Protein AF-0000000079570530 (afdb_homodimer)

Organism: NCBI:txid1891644

Sequence (530 aa):
MTSRSVSSRPPADRSADGPLQRALGIIELVAERGGASAREIADGLGLPLPTVYRLAGELADAGYLVHIRSERRYELGTELHRLGMSLHRQLGLSRPVTREVARLHESTGCAAYLAVLRGSELVMVHVVDSPDCPRLQPMRFGFHEVPHATAFGKVLLADLDVPTRDEYLQRNPLRTLTAHTTVDRDALDQELTDVANRGIAWEREEFLAGWACAAVPLRRPDAGLLGAVAVSAQPDRLVPRQPQIEARLRQVASRIAALLRGVTRMTSRSVSSRPPADRSADGPLQRALGIIELVAERGGASAREIADGLGLPLPTVYRLAGELADAGYLVHIRSERRYELGTELHRLGMSLHRQLGLSRPVTREVARLHESTGCAAYLAVLRGSELVMVHVVDSPDCPRLQPMRFGFHEVPHATAFGKVLLADLDVPTRDEYLQRNPLRTLTAHTTVDRDALDQELTDVANRGIAWEREEFLAGWACAAVPLRRPDAGLLGAVAVSAQPDRLVPRQPQIEARLRQVASRIAALLRGVTR

Radius of gyration: 25.9 Å; Cα contacts (8 Å, |Δi|>4): 922; chains: 2; bounding box: 56×77×56 Å

InterPro domains:
  IPR005471 Transcription regulator IclR, N-terminal [PF09339] (20-66)
  IPR005471 Transcription regulator IclR, N-terminal [PS51077] (17-78)
  IPR005471 Transcription regulator IclR, N-terminal [SM00346] (20-103)
  IPR014757 Transcription regulator IclR, C-terminal [PF01614] (98-257)
  IPR014757 Transcription regulator IclR, C-terminal [PS51078] (79-265)
  IPR029016 GAF-like domain superfamily [G3DSA:3.30.450.40] (92-262)
  IPR036388 Winged helix-like DNA-binding domain superfamily [G3DSA:1.10.10.10] (19-91)
  IPR036390 Winged helix DNA-binding domain superfamily [SSF46785] (20-90)
  IPR050707 HTH-type Transcriptional Regulators in Metabolic Pathways [PTHR30136] (14-260)

pLDDT: mean 90.55, std 15.18, range [24.95, 98.75]

Secondary structure (DSSP, 8-state):
-------------GGG--HHHHHHHHHHHHHHHT-B-HHHHHHHHT--HHHHHHHHHHHHHTTSEEEEGGGTEEEE-THHHHHHHHHHHHTT--HHHHHHHHHHHHHH-SEEEEEEEETTEEEEEEEE--SSSPPPTT--TT----GGGSHHHHHHHHHS-HHHHHHHHHHS-----STT----HHHHHHHHHHHHHHT-EEEESSSSTT-EEEEEEEE-TT--EEEEEEEEE-HHHHGGGHHHHHHHHHHHHHHHHHHHHHH--/-------------GGG--HHHHHHHHHHHHHHHT-B-HHHHHHHHT--HHHHHHHHHHHHHTTSEEEEGGGTEEEE-THHHHHHHHHHHHTT--HHHHHHHHHHHHHH-SEEEEEEEETTEEEEEEEE--SSSPPPTT--TT----GGGSHHHHHHHHHS-HHHHHHHHHHS-----STT----HHHHHHHHHHHHHHT-EEEESSSSTT-EEEEEEEE-TT--EEEEEEEEE-HHHHGGGHHHHHHHHHHHHHHHHHHHHHH--

Solvent-accessible surface area (backbone atoms only — not comparable to full-atom values): 27983 Å² total; per-residue (Å²): 135,82,74,79,73,72,80,66,72,66,85,58,80,54,81,77,48,49,69,49,56,50,44,53,49,50,55,51,50,26,48,74,62,66,31,38,30,59,65,55,48,14,66,73,61,70,45,58,57,71,57,39,52,51,48,51,48,52,34,29,74,69,27,52,24,36,72,25,68,94,73,56,28,34,36,71,22,59,47,34,46,55,48,24,51,37,42,35,55,68,70,51,63,41,69,73,45,52,48,44,45,46,47,51,19,70,75,67,51,23,8,20,38,35,28,36,54,52,71,95,39,56,28,27,68,44,73,38,73,19,95,86,17,56,55,60,82,79,69,38,75,58,33,60,75,62,33,79,35,35,20,56,29,36,45,54,53,31,70,40,53,70,71,59,36,51,53,50,42,69,76,48,66,70,71,80,66,34,97,53,29,64,60,48,66,70,61,42,51,53,52,27,52,49,24,52,74,69,53,44,22,77,27,69,22,14,60,44,75,74,34,21,30,39,16,29,63,18,48,44,97,86,64,43,78,46,28,26,36,35,37,32,26,40,46,84,70,42,60,84,38,44,73,61,51,53,53,51,45,53,52,43,27,54,53,41,34,54,55,48,54,63,65,79,101,136,81,76,77,72,71,80,66,70,66,85,58,81,54,81,76,49,49,70,48,57,50,44,54,49,51,54,52,50,26,47,74,61,66,30,37,30,60,65,55,48,13,67,75,61,69,45,58,57,70,57,40,54,51,45,51,48,54,34,30,74,68,27,54,23,35,73,23,67,95,73,55,27,34,36,72,22,59,47,34,46,56,48,23,52,37,43,36,54,67,69,52,63,41,69,72,46,54,48,45,45,46,48,50,19,70,74,68,50,24,8,19,38,34,27,36,53,53,73,94,40,55,28,26,67,44,72,39,72,20,94,87,16,56,55,59,83,79,69,37,75,58,34,60,76,62,33,78,34,34,19,56,28,35,45,54,54,32,70,40,53,68,70,59,36,51,55,51,43,67,77,49,66,71,70,79,67,34,96,54,30,65,60,49,65,68,62,43,52,53,50,25,51,50,24,52,73,70,54,44,23,77,27,66,22,14,60,46,77,74,32,22,30,38,15,29,63,17,48,44,96,88,62,44,79,45,28,27,34,34,36,33,26,39,47,87,71,42,59,84,38,45,71,59,52,52,52,51,46,52,52,44,26,53,53,41,35,55,54,49,55,60,67,79,102

Foldseek 3Di:
DDPPPPPPVPLPCCVPPDLVVLLVQLLVVQVVVVKDALVRSCVVNVHDSVSSCVSQVVCCVVQQWPQDPVVRIIHGGCVVVVVVVVVCLVLLPDPQLQVLQVVLCVQQQFKKWWWWDDPLFTFTQDIDAHPQFGDDPQRDGGDTAQLLQDFQSLLSLLQDDPVVSVVVCVVHAQDFQDPPADRDPVVSVVQSPVCNVVQKGKHACRNHRQKIKMKGFQAEPVRHTTIIMMTMGGCVSDVVCPVVSVVSRVVSSVSSSVSSVVSVD/DDDPPPPPVPLPCCVPPDLVVLLVQLLVVQVVVVKDALVRSCVVNVHDSVSSCVSQVVCCVVQQWPQDVVVRIIHGGCVVVVVVVVVCLVLLPDPQLQVLQVVLCVQQQFKKWWWWDDPLFTFTQDIDAHPQFGDDVQRDGGDTAQLLQDFQSLLSLLQDDPVVSVVVCVVHAQDFDDPPADRDPVVSNVQSPVCNVVQKGKHACRNHRQKIKMKGFQAEPVRHTTIIMMTMGGCVSDVVCPVVSVVSRVVSSVSSSVSSVVSVD

Structure (mmCIF, N/CA/C/O backbone):
data_AF-0000000079570530-model_v1
#
loop_
_entity.id
_entity.type
_entity.pdbx_description
1 polymer 'Helix-turn-helix domain-containing protein'
#
loop_
_atom_site.group_PDB
_atom_site.id
_atom_site.type_symbol
_atom_site.label_atom_id
_atom_site.label_alt_id
_atom_site.label_comp_id
_atom_site.label_asym_id
_atom_site.label_entity_id
_atom_site.label_seq_id
_atom_site.pdbx_PDB_ins_code
_atom_site.Cartn_x
_atom_site.Cartn_y
_atom_site.Cartn_z
_atom_site.occupancy
_atom_site.B_iso_or_equiv
_atom_site.auth_seq_id
_atom_site.auth_comp_id
_atom_site.auth_asym_id
_atom_site.auth_atom_id
_atom_site.pdbx_PDB_model_num
ATOM 1 N N . MET A 1 1 ? -9.742 26.766 -18.25 1 24.95 1 MET A N 1
ATOM 2 C CA . MET A 1 1 ? -9.109 25.547 -18.734 1 24.95 1 MET A CA 1
ATOM 3 C C . MET A 1 1 ? -7.691 25.406 -18.188 1 24.95 1 MET A C 1
ATOM 5 O O . MET A 1 1 ? -6.734 25.266 -18.953 1 24.95 1 MET A O 1
ATOM 9 N N . THR A 1 2 ? -7.441 25.844 -16.969 1 27.64 2 THR A N 1
ATOM 10 C CA . THR A 1 2 ? -6.117 26.125 -16.422 1 27.64 2 THR A CA 1
ATOM 11 C C . THR A 1 2 ? -5.359 24.828 -16.141 1 27.64 2 THR A C 1
ATOM 13 O O . THR A 1 2 ? -5.863 23.969 -15.422 1 27.64 2 THR A O 1
ATOM 16 N N . SER A 1 3 ? -4.465 24.484 -16.984 1 29.77 3 SER A N 1
ATOM 17 C CA . SER A 1 3 ? -3.547 23.344 -17.094 1 29.77 3 SER A CA 1
ATOM 18 C C . SER A 1 3 ? -2.705 23.188 -15.828 1 29.77 3 SER A C 1
ATOM 20 O O . SER A 1 3 ? -1.978 24.109 -15.445 1 29.77 3 SER A O 1
ATOM 22 N N . ARG A 1 4 ? -3.26 22.562 -14.859 1 31.88 4 ARG A N 1
ATOM 23 C CA . ARG A 1 4 ? -2.498 22.297 -13.641 1 31.88 4 ARG A CA 1
ATOM 24 C C . ARG A 1 4 ? -1.125 21.719 -13.969 1 31.88 4 ARG A C 1
ATOM 26 O O . ARG A 1 4 ? -1.023 20.625 -14.531 1 31.88 4 ARG A O 1
ATOM 33 N N . SER A 1 5 ? -0.05 22.547 -14.062 1 29 5 SER A N 1
ATOM 34 C CA . SER A 1 5 ? 1.345 22.234 -14.359 1 29 5 SER A CA 1
ATOM 35 C C . SER A 1 5 ? 1.921 21.266 -13.336 1 29 5 SER A C 1
ATOM 37 O O . SER A 1 5 ? 1.883 21.516 -12.133 1 29 5 SER A O 1
ATOM 39 N N . VAL A 1 6 ? 1.714 20 -13.508 1 36.25 6 VAL A N 1
ATOM 40 C CA . VAL A 1 6 ? 2.588 19.016 -12.875 1 36.25 6 VAL A CA 1
ATOM 41 C C . VAL A 1 6 ? 4.016 19.562 -12.82 1 36.25 6 VAL A C 1
ATOM 43 O O . VAL A 1 6 ? 4.594 19.922 -13.852 1 36.25 6 VAL A O 1
ATOM 46 N N . SER A 1 7 ? 4.363 20.219 -11.828 1 31.73 7 SER A N 1
ATOM 47 C CA . SER A 1 7 ? 5.742 20.672 -11.68 1 31.73 7 SER A CA 1
ATOM 48 C C . SER A 1 7 ? 6.73 19.547 -12 1 31.73 7 SER A C 1
ATOM 50 O O . SER A 1 7 ? 6.82 18.562 -11.266 1 31.73 7 SER A O 1
ATOM 52 N N . SER A 1 8 ? 6.84 19.188 -13.227 1 34.22 8 SER A N 1
ATOM 53 C CA . SER A 1 8 ? 7.949 18.422 -13.781 1 34.22 8 SER A CA 1
ATOM 54 C C . SER A 1 8 ? 9.289 18.922 -13.266 1 34.22 8 SER A C 1
ATOM 56 O O . SER A 1 8 ? 9.695 20.047 -13.586 1 34.22 8 SER A O 1
ATOM 58 N N . ARG A 1 9 ? 9.703 18.594 -11.992 1 35.75 9 ARG A N 1
ATOM 59 C CA . ARG A 1 9 ? 11.094 18.969 -11.742 1 35.75 9 ARG A CA 1
ATOM 60 C C . ARG A 1 9 ? 11.93 18.828 -13.008 1 35.75 9 ARG A C 1
ATOM 62 O O . ARG A 1 9 ? 11.836 17.812 -13.703 1 35.75 9 ARG A O 1
ATOM 69 N N . PRO A 1 10 ? 12.43 19.812 -13.633 1 39.28 10 PRO A N 1
ATOM 70 C CA . PRO A 1 10 ? 13.312 19.641 -14.789 1 39.28 10 PRO A CA 1
ATOM 71 C C . PRO A 1 10 ? 14.25 18.453 -14.641 1 39.28 10 PRO A C 1
ATOM 73 O O . PRO A 1 10 ? 14.555 18.031 -13.516 1 39.28 10 PRO A O 1
ATOM 76 N N . PRO A 1 11 ? 14.367 17.609 -15.625 1 41.25 11 PRO A N 1
ATOM 77 C CA . PRO A 1 11 ? 15.398 16.562 -15.508 1 41.25 11 PRO A CA 1
ATOM 78 C C . PRO A 1 11 ? 16.703 17.109 -14.938 1 41.25 11 PRO A C 1
ATOM 80 O O . PRO A 1 11 ? 17.406 17.875 -15.609 1 41.25 11 PRO A O 1
ATOM 83 N N . ALA A 1 12 ? 16.719 17.781 -13.797 1 40.34 12 ALA A N 1
ATOM 84 C CA . ALA A 1 12 ? 18 18.266 -13.273 1 40.34 12 ALA A CA 1
ATOM 85 C C . ALA A 1 12 ? 19.125 17.297 -13.586 1 40.34 12 ALA A C 1
ATOM 87 O O . ALA A 1 12 ? 18.906 16.094 -13.734 1 40.34 12 ALA A O 1
ATOM 88 N N . ASP A 1 13 ? 20.172 17.781 -14.07 1 46.47 13 ASP A N 1
ATOM 89 C CA . ASP A 1 13 ? 21.438 17.062 -14.297 1 46.47 13 ASP A CA 1
ATOM 90 C C . ASP A 1 13 ? 21.703 16.062 -13.172 1 46.47 13 ASP A C 1
ATOM 92 O O . ASP A 1 13 ? 22.141 16.453 -12.086 1 46.47 13 ASP A O 1
ATOM 96 N N . ARG A 1 14 ? 20.922 15.047 -13.156 1 53.84 14 ARG A N 1
ATOM 97 C CA . ARG A 1 14 ? 21 13.984 -12.164 1 53.84 14 ARG A CA 1
ATOM 98 C C . ARG A 1 14 ? 22.359 13.289 -12.219 1 53.84 14 ARG A C 1
ATOM 100 O O . ARG A 1 14 ? 22.531 12.195 -11.688 1 53.84 14 ARG A O 1
ATOM 107 N N . SER A 1 15 ? 23.266 13.836 -13.008 1 52.72 15 SER A N 1
ATOM 108 C CA . SER A 1 15 ? 24.609 13.289 -13.07 1 52.72 15 SER A CA 1
ATOM 109 C C . SER A 1 15 ? 25.281 13.32 -11.703 1 52.72 15 SER A C 1
ATOM 111 O O . SER A 1 15 ? 26.203 12.531 -11.438 1 52.72 15 SER A O 1
ATOM 113 N N . ALA A 1 16 ? 24.734 14.148 -10.82 1 61.47 16 ALA A N 1
ATOM 114 C CA . ALA A 1 16 ? 25.375 14.32 -9.523 1 61.47 16 ALA A CA 1
ATOM 115 C C . ALA A 1 16 ? 24.719 13.422 -8.469 1 61.47 16 ALA A C 1
ATOM 117 O O . ALA A 1 16 ? 25.219 13.281 -7.359 1 61.47 16 ALA A O 1
ATOM 118 N N . ASP A 1 17 ? 23.797 12.602 -8.953 1 76.44 17 ASP A N 1
ATOM 119 C CA . ASP A 1 17 ? 23.078 11.781 -7.977 1 76.44 17 ASP A CA 1
ATOM 120 C C . ASP A 1 17 ? 23.859 10.516 -7.641 1 76.44 17 ASP A C 1
ATOM 122 O O . ASP A 1 17 ? 24.453 9.891 -8.523 1 76.44 17 ASP A O 1
ATOM 126 N N . GLY A 1 18 ? 24.031 10.289 -6.438 1 87.06 18 GLY A N 1
ATOM 127 C CA . GLY A 1 18 ? 24.641 9.047 -6.004 1 87.06 18 GLY A CA 1
ATOM 128 C C . GLY A 1 18 ? 23.812 7.82 -6.336 1 87.06 18 GLY A C 1
ATOM 129 O O . GLY A 1 18 ? 22.734 7.934 -6.926 1 87.06 18 GLY A O 1
ATOM 130 N N . PRO A 1 19 ? 24.391 6.703 -6.195 1 89.62 19 PRO A N 1
ATOM 131 C CA . PRO A 1 19 ? 23.734 5.445 -6.547 1 89.62 19 PRO A CA 1
ATOM 132 C C . PRO A 1 19 ? 22.359 5.301 -5.914 1 89.62 19 PRO A C 1
ATOM 134 O O . PRO A 1 19 ? 21.422 4.801 -6.559 1 89.62 19 PRO A O 1
ATOM 137 N N . LEU A 1 20 ? 22.25 5.766 -4.699 1 94.44 20 LEU A N 1
ATOM 138 C CA . LEU A 1 20 ? 20.953 5.637 -4.023 1 94.44 20 LEU A CA 1
ATOM 139 C C . LEU A 1 20 ? 19.891 6.488 -4.719 1 94.44 20 LEU A C 1
ATOM 141 O O . LEU A 1 20 ? 18.812 6 -5.027 1 94.44 20 LEU A O 1
ATOM 145 N N . GLN A 1 21 ? 20.203 7.684 -4.961 1 95.25 21 GLN A N 1
ATOM 146 C CA . GLN A 1 21 ? 19.25 8.578 -5.605 1 95.25 21 GLN A CA 1
ATOM 147 C C . GLN A 1 21 ? 18.859 8.062 -6.984 1 95.25 21 GLN A C 1
ATOM 149 O O . GLN A 1 21 ? 17.688 8.141 -7.363 1 95.25 21 GLN A O 1
ATOM 154 N N . ARG A 1 22 ? 19.859 7.59 -7.707 1 95.81 22 ARG A N 1
ATOM 155 C CA . ARG A 1 22 ? 19.578 7.023 -9.023 1 95.81 22 ARG A CA 1
ATOM 156 C C . ARG A 1 22 ? 18.641 5.824 -8.914 1 95.81 22 ARG A C 1
ATOM 158 O O . ARG A 1 22 ? 17.703 5.691 -9.695 1 95.81 22 ARG A O 1
ATOM 165 N N . ALA A 1 23 ? 18.906 4.969 -7.941 1 97.19 23 ALA A N 1
ATOM 166 C CA . ALA A 1 23 ? 18.109 3.77 -7.758 1 97.19 23 ALA A CA 1
ATOM 167 C C . ALA A 1 23 ? 16.672 4.129 -7.395 1 97.19 23 ALA A C 1
ATOM 169 O O . ALA A 1 23 ? 15.719 3.545 -7.93 1 97.19 23 ALA A O 1
ATOM 170 N N . LEU A 1 24 ? 16.484 5.082 -6.484 1 97.75 24 LEU A N 1
ATOM 171 C CA . LEU A 1 24 ? 15.148 5.531 -6.117 1 97.75 24 LEU A CA 1
ATOM 172 C C . LEU A 1 24 ? 14.43 6.145 -7.316 1 97.75 24 LEU A C 1
ATOM 174 O O . LEU A 1 24 ? 13.234 5.926 -7.512 1 97.75 24 LEU A O 1
ATOM 178 N N . GLY A 1 25 ? 15.188 6.906 -8.086 1 97.56 25 GLY A N 1
ATOM 179 C CA . GLY A 1 25 ? 14.633 7.457 -9.312 1 97.56 25 GLY A CA 1
ATOM 180 C C . GLY A 1 25 ? 14.102 6.395 -10.258 1 97.56 25 GLY A C 1
ATOM 181 O O . GLY A 1 25 ? 13.07 6.586 -10.898 1 97.56 25 GLY A O 1
ATOM 182 N N . ILE A 1 26 ? 14.812 5.309 -10.391 1 98.06 26 ILE A N 1
ATOM 183 C CA . ILE A 1 26 ? 14.398 4.207 -11.25 1 98.06 26 ILE A CA 1
ATOM 184 C C . ILE A 1 26 ? 13.07 3.641 -10.758 1 98.06 26 ILE A C 1
ATOM 186 O O . ILE A 1 26 ? 12.141 3.451 -11.547 1 98.06 26 ILE A O 1
ATOM 190 N N . ILE A 1 27 ? 12.945 3.357 -9.461 1 98.31 27 ILE A N 1
ATOM 191 C CA . ILE A 1 27 ? 11.711 2.832 -8.883 1 98.31 27 ILE A CA 1
ATOM 192 C C . ILE A 1 27 ? 10.555 3.779 -9.188 1 98.31 27 ILE A C 1
ATOM 194 O O . ILE A 1 27 ? 9.484 3.342 -9.625 1 98.31 27 ILE A O 1
ATOM 198 N N . GLU A 1 28 ? 10.773 5.047 -8.945 1 97.94 28 GLU A N 1
ATOM 199 C CA . GLU A 1 28 ? 9.734 6.059 -9.102 1 97.94 28 GLU A CA 1
ATOM 200 C C . GLU A 1 28 ? 9.305 6.195 -10.562 1 97.94 28 GLU A C 1
ATOM 202 O O . GLU A 1 28 ? 8.125 6.367 -10.859 1 97.94 28 GLU A O 1
ATOM 207 N N . LEU A 1 29 ? 10.273 6.117 -11.5 1 97.81 29 LEU A N 1
ATOM 208 C CA . LEU A 1 29 ? 9.938 6.184 -12.922 1 97.81 29 LEU A CA 1
ATOM 209 C C . LEU A 1 29 ? 9.102 4.977 -13.336 1 97.81 29 LEU A C 1
ATOM 211 O O . LEU A 1 29 ? 8.109 5.121 -14.055 1 97.81 29 LEU A O 1
ATOM 215 N N . VAL A 1 30 ? 9.484 3.842 -12.906 1 97.75 30 VAL A N 1
ATOM 216 C CA . VAL A 1 30 ? 8.75 2.621 -13.211 1 97.75 30 VAL A CA 1
ATOM 217 C C . VAL A 1 30 ? 7.332 2.721 -12.656 1 97.75 30 VAL A C 1
ATOM 219 O O . VAL A 1 30 ? 6.375 2.287 -13.305 1 97.75 30 VAL A O 1
ATOM 222 N N . ALA A 1 31 ? 7.199 3.26 -11.445 1 96.88 31 ALA A N 1
ATOM 223 C CA . ALA A 1 31 ? 5.895 3.457 -10.82 1 96.88 31 ALA A CA 1
ATOM 224 C C . ALA A 1 31 ? 5.035 4.41 -11.641 1 96.88 31 ALA A C 1
ATOM 226 O O . ALA A 1 31 ? 3.85 4.152 -11.867 1 96.88 31 ALA A O 1
ATOM 227 N N . GLU A 1 32 ? 5.602 5.43 -12.047 1 95 32 GLU A N 1
ATOM 228 C CA . GLU A 1 32 ? 4.891 6.469 -12.789 1 95 32 GLU A CA 1
ATOM 229 C C . GLU A 1 32 ? 4.398 5.949 -14.133 1 95 32 GLU A C 1
ATOM 231 O O . GLU A 1 32 ? 3.285 6.262 -14.555 1 95 32 GLU A O 1
ATOM 236 N N . ARG A 1 33 ? 5.176 5.102 -14.781 1 94.5 33 ARG A N 1
ATOM 237 C CA . ARG A 1 33 ? 4.883 4.68 -16.156 1 94.5 33 ARG A CA 1
ATOM 238 C C . ARG A 1 33 ? 4.109 3.365 -16.156 1 94.5 33 ARG A C 1
ATOM 240 O O . ARG A 1 33 ? 3.619 2.938 -17.203 1 94.5 33 ARG A O 1
ATOM 247 N N . GLY A 1 34 ? 4.039 2.76 -15.062 1 93.19 34 GLY A N 1
ATOM 248 C CA . GLY A 1 34 ? 3.428 1.438 -15.023 1 93.19 34 GLY A CA 1
ATOM 249 C C . GLY A 1 34 ? 4.309 0.359 -15.625 1 93.19 34 GLY A C 1
ATOM 250 O O . GLY A 1 34 ? 3.816 -0.558 -16.281 1 93.19 34 GLY A O 1
ATOM 251 N N . GLY A 1 35 ? 5.625 0.573 -15.555 1 95.25 35 GLY A N 1
ATOM 252 C CA . GLY A 1 35 ? 6.637 -0.285 -16.156 1 95.25 35 GLY A CA 1
ATOM 253 C C . GLY A 1 35 ? 7.531 0.444 -17.141 1 95.25 35 GLY A C 1
ATOM 254 O O . GLY A 1 35 ? 7.156 1.494 -17.672 1 95.25 35 GLY A O 1
ATOM 255 N N . ALA A 1 36 ? 8.703 -0.117 -17.312 1 97.25 36 ALA A N 1
ATOM 256 C CA . ALA A 1 36 ? 9.625 0.531 -18.234 1 97.25 36 ALA A CA 1
ATOM 257 C C . ALA A 1 36 ? 10.766 -0.411 -18.625 1 97.25 36 ALA A C 1
ATOM 259 O O . ALA A 1 36 ? 11.234 -1.196 -17.797 1 97.25 36 ALA A O 1
ATOM 260 N N . SER A 1 37 ? 11.164 -0.284 -19.844 1 97.75 37 SER A N 1
ATOM 261 C CA . SER A 1 37 ? 12.367 -0.991 -20.266 1 97.75 37 SER A CA 1
ATOM 262 C C . SER A 1 37 ? 13.625 -0.293 -19.75 1 97.75 37 SER A C 1
ATOM 264 O O . SER A 1 37 ? 13.57 0.857 -19.312 1 97.75 37 SER A O 1
ATOM 266 N N . ALA A 1 38 ? 14.734 -1.008 -19.828 1 97.44 38 ALA A N 1
ATOM 267 C CA . ALA A 1 38 ? 16 -0.411 -19.438 1 97.44 38 ALA A CA 1
ATOM 268 C C . ALA A 1 38 ? 16.312 0.84 -20.25 1 97.44 38 ALA A C 1
ATOM 270 O O . ALA A 1 38 ? 16.797 1.839 -19.719 1 97.44 38 ALA A O 1
ATOM 271 N N . ARG A 1 39 ? 16 0.776 -21.5 1 97.31 39 ARG A N 1
ATOM 272 C CA . ARG A 1 39 ? 16.234 1.907 -22.391 1 97.31 39 ARG A CA 1
ATOM 273 C C . ARG A 1 39 ? 15.367 3.098 -22.016 1 97.31 39 ARG A C 1
ATOM 275 O O . ARG A 1 39 ? 15.836 4.234 -21.984 1 97.31 39 ARG A O 1
ATOM 282 N N . GLU A 1 40 ? 14.133 2.865 -21.781 1 97.69 40 GLU A N 1
ATOM 283 C CA . GLU A 1 40 ? 13.219 3.924 -21.359 1 97.69 40 GLU A CA 1
ATOM 284 C C . GLU A 1 40 ? 13.68 4.559 -20.047 1 97.69 40 GLU A C 1
ATOM 286 O O . GLU A 1 40 ? 13.594 5.777 -19.875 1 97.69 40 GLU A O 1
ATOM 291 N N . ILE A 1 41 ? 14.125 3.754 -19.156 1 98 41 ILE A N 1
ATOM 292 C CA . ILE A 1 41 ? 14.633 4.246 -17.875 1 98 41 ILE A CA 1
ATOM 293 C C . ILE A 1 41 ? 15.867 5.113 -18.109 1 98 41 ILE A C 1
ATOM 295 O O . ILE A 1 41 ? 15.977 6.215 -17.562 1 98 41 ILE A O 1
ATOM 299 N N . ALA A 1 42 ? 16.766 4.613 -18.875 1 97.88 42 ALA A N 1
ATOM 300 C CA . ALA A 1 42 ? 17.984 5.348 -19.188 1 97.88 42 ALA A CA 1
ATOM 301 C C . ALA A 1 42 ? 17.672 6.719 -19.781 1 97.88 42 ALA A C 1
ATOM 303 O O . ALA A 1 42 ? 18.203 7.738 -19.312 1 97.88 42 ALA A O 1
ATOM 304 N N . ASP A 1 43 ? 16.828 6.754 -20.734 1 97.5 43 ASP A N 1
ATOM 305 C CA . ASP A 1 43 ? 16.453 7.988 -21.406 1 97.5 43 ASP A CA 1
ATOM 306 C C . ASP A 1 43 ? 15.711 8.93 -20.453 1 97.5 43 ASP A C 1
ATOM 308 O O . ASP A 1 43 ? 15.977 10.133 -20.422 1 97.5 43 ASP A O 1
ATOM 312 N N . GLY A 1 44 ? 14.828 8.367 -19.672 1 96.62 44 GLY A N 1
ATOM 313 C CA . GLY A 1 44 ? 14.008 9.164 -18.781 1 96.62 44 GLY A CA 1
ATOM 314 C C . GLY A 1 44 ? 14.789 9.812 -17.656 1 96.62 44 GLY A C 1
ATOM 315 O O . GLY A 1 44 ? 14.445 10.898 -17.203 1 96.62 44 GLY A O 1
ATOM 316 N N . LEU A 1 45 ? 15.797 9.148 -17.25 1 96.94 45 LEU A N 1
ATOM 317 C CA . LEU A 1 45 ? 16.547 9.648 -16.094 1 96.94 45 LEU A CA 1
ATOM 318 C C . LEU A 1 45 ? 17.906 10.188 -16.516 1 96.94 45 LEU A C 1
ATOM 320 O O . LEU A 1 45 ? 18.656 10.711 -15.68 1 96.94 45 LEU A O 1
ATOM 324 N N . GLY A 1 46 ? 18.219 10.031 -17.75 1 96.75 46 GLY A N 1
ATOM 325 C CA . GLY A 1 46 ? 19.531 10.477 -18.219 1 96.75 46 GLY A CA 1
ATOM 326 C C . GLY A 1 46 ? 20.672 9.664 -17.656 1 96.75 46 GLY A C 1
ATOM 327 O O . GLY A 1 46 ? 21.688 10.227 -17.234 1 96.75 46 GLY A O 1
ATOM 328 N N . LEU A 1 47 ? 20.547 8.367 -17.578 1 96.69 47 LEU A N 1
ATOM 329 C CA . LEU A 1 47 ? 21.562 7.461 -17.047 1 96.69 47 LEU A CA 1
ATOM 330 C C . LEU A 1 47 ? 22.109 6.559 -18.156 1 96.69 47 LEU A C 1
ATOM 332 O O . LEU A 1 47 ? 21.406 6.203 -19.094 1 96.69 47 LEU A O 1
ATOM 336 N N . PRO A 1 48 ? 23.391 6.172 -17.953 1 96.56 48 PRO A N 1
ATOM 337 C CA . PRO A 1 48 ? 23.906 5.16 -18.891 1 96.56 48 PRO A CA 1
ATOM 338 C C . PRO A 1 48 ? 23.234 3.805 -18.719 1 96.56 48 PRO A C 1
ATOM 340 O O . PRO A 1 48 ? 22.922 3.402 -17.594 1 96.56 48 PRO A O 1
ATOM 343 N N . LEU A 1 49 ? 23.062 3.1 -19.844 1 96.81 49 LEU A N 1
ATOM 344 C CA . LEU A 1 49 ? 22.359 1.823 -19.875 1 96.81 49 LEU A CA 1
ATOM 345 C C . LEU A 1 49 ? 23 0.826 -18.922 1 96.81 49 LEU A C 1
ATOM 347 O O . LEU A 1 49 ? 22.312 0.144 -18.156 1 96.81 49 LEU A O 1
ATOM 351 N N . PRO A 1 50 ? 24.328 0.694 -18.859 1 96.75 50 PRO A N 1
ATOM 352 C CA . PRO A 1 50 ? 24.922 -0.262 -17.922 1 96.75 50 PRO A CA 1
ATOM 353 C C . PRO A 1 50 ? 24.578 0.049 -16.469 1 96.75 50 PRO A C 1
ATOM 355 O O . PRO A 1 50 ? 24.422 -0.868 -15.664 1 96.75 50 PRO A O 1
ATOM 358 N N . THR A 1 51 ? 24.516 1.318 -16.156 1 95.88 51 THR A N 1
ATOM 359 C CA . THR A 1 51 ? 24.125 1.739 -14.82 1 95.88 51 THR A CA 1
ATOM 360 C C . THR A 1 51 ? 22.703 1.307 -14.5 1 95.88 51 THR A C 1
ATOM 362 O O . THR A 1 51 ? 22.422 0.816 -13.406 1 95.88 51 THR A O 1
ATOM 365 N N . VAL A 1 52 ? 21.828 1.486 -15.461 1 97.62 52 VAL A N 1
ATOM 366 C CA . VAL A 1 52 ? 20.422 1.096 -15.289 1 97.62 52 VAL A CA 1
ATOM 367 C C . VAL A 1 52 ? 20.344 -0.412 -15.062 1 97.62 52 VAL A C 1
ATOM 369 O O . VAL A 1 52 ? 19.672 -0.867 -14.133 1 97.62 52 VAL A O 1
ATOM 372 N N . TYR A 1 53 ? 21.031 -1.159 -15.828 1 97.06 53 TYR A N 1
ATOM 373 C CA . TYR A 1 53 ? 21 -2.609 -15.688 1 97.06 53 TYR A CA 1
ATOM 374 C C . TYR A 1 53 ? 21.484 -3.041 -14.312 1 97.06 53 TYR A C 1
ATOM 376 O O . TYR A 1 53 ? 20.891 -3.914 -13.68 1 97.06 53 TYR A O 1
ATOM 384 N N . ARG A 1 54 ? 22.531 -2.428 -13.898 1 96.88 54 ARG A N 1
ATOM 385 C CA . ARG A 1 54 ? 23.109 -2.797 -12.609 1 96.88 54 ARG A CA 1
ATOM 386 C C . ARG A 1 54 ? 22.141 -2.471 -11.469 1 96.88 54 ARG A C 1
ATOM 388 O O . ARG A 1 54 ? 21.828 -3.336 -10.648 1 96.88 54 ARG A O 1
ATOM 395 N N . LEU A 1 55 ? 21.719 -1.261 -11.438 1 97 55 LEU A N 1
ATOM 396 C CA . LEU A 1 55 ? 20.859 -0.803 -10.352 1 97 55 LEU A CA 1
ATOM 397 C C . LEU A 1 55 ? 19.5 -1.505 -10.391 1 97 55 LEU A C 1
ATOM 399 O O . LEU A 1 55 ? 18.984 -1.915 -9.352 1 97 55 LEU A O 1
ATOM 403 N N . ALA A 1 56 ? 18.922 -1.622 -11.602 1 97.44 56 ALA A N 1
ATOM 404 C CA . ALA A 1 56 ? 17.641 -2.322 -11.734 1 97.44 56 ALA A CA 1
ATOM 405 C C . ALA A 1 56 ? 17.781 -3.785 -11.312 1 97.44 56 ALA A C 1
ATOM 407 O O . ALA A 1 56 ? 16.859 -4.355 -10.727 1 97.44 56 ALA A O 1
ATOM 408 N N . GLY A 1 57 ? 18.891 -4.34 -11.703 1 96.38 57 GLY A N 1
ATOM 409 C CA . GLY A 1 57 ? 19.156 -5.707 -11.273 1 96.38 57 GLY A CA 1
ATOM 410 C C . GLY A 1 57 ? 19.203 -5.859 -9.766 1 96.38 57 GLY A C 1
ATOM 411 O O . GLY A 1 57 ? 18.625 -6.797 -9.211 1 96.38 57 GLY A O 1
ATOM 412 N N . GLU A 1 58 ? 19.891 -4.945 -9.094 1 96.06 58 GLU A N 1
ATOM 413 C CA . GLU A 1 58 ? 19.984 -4.953 -7.633 1 96.06 58 GLU A CA 1
ATOM 414 C C . GLU A 1 58 ? 18.609 -4.766 -7 1 96.06 58 GLU A C 1
ATOM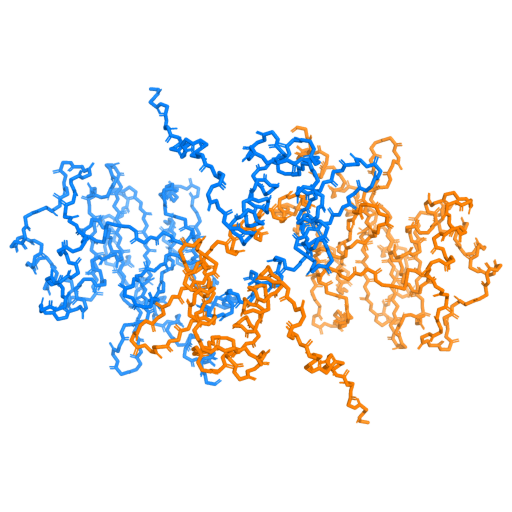 416 O O . GLU A 1 58 ? 18.281 -5.422 -6.012 1 96.06 58 GLU A O 1
ATOM 421 N N . LEU A 1 59 ? 17.844 -3.912 -7.57 1 97.5 59 LEU A N 1
ATOM 422 C CA . LEU A 1 59 ? 16.5 -3.654 -7.082 1 97.5 59 LEU A CA 1
ATOM 423 C C . LEU A 1 59 ? 15.602 -4.875 -7.281 1 97.5 59 LEU A C 1
ATOM 425 O O . LEU A 1 59 ? 14.742 -5.164 -6.441 1 97.5 59 LEU A O 1
ATOM 429 N N . ALA A 1 60 ? 15.797 -5.527 -8.414 1 95.56 60 ALA A N 1
ATOM 430 C CA . ALA A 1 60 ? 15.039 -6.746 -8.68 1 95.56 60 ALA A CA 1
ATOM 431 C C . ALA A 1 60 ? 15.414 -7.852 -7.695 1 95.56 60 ALA A C 1
ATOM 433 O O . ALA A 1 60 ? 14.539 -8.547 -7.176 1 95.56 60 ALA A O 1
ATOM 434 N N . ASP A 1 61 ? 16.672 -7.938 -7.43 1 94.44 61 ASP A N 1
ATOM 435 C CA . ASP A 1 61 ? 17.156 -8.938 -6.48 1 94.44 61 ASP A CA 1
ATOM 436 C C . ASP A 1 61 ? 16.578 -8.695 -5.09 1 94.44 61 ASP A C 1
ATOM 438 O O . ASP A 1 61 ? 16.312 -9.648 -4.348 1 94.44 61 ASP A O 1
ATOM 442 N N . ALA A 1 62 ? 16.375 -7.43 -4.781 1 95.31 62 ALA A N 1
ATOM 443 C CA . ALA A 1 62 ? 15.883 -7.055 -3.457 1 95.31 62 ALA A CA 1
ATOM 444 C C . ALA A 1 62 ? 14.359 -7.082 -3.412 1 95.31 62 ALA A C 1
ATOM 446 O O . ALA A 1 62 ? 13.758 -6.848 -2.359 1 95.31 62 ALA A O 1
ATOM 447 N N . GLY A 1 63 ? 13.656 -7.258 -4.531 1 94.75 63 GLY A N 1
ATOM 448 C CA . GLY A 1 63 ? 12.211 -7.422 -4.562 1 94.75 63 GLY A CA 1
ATOM 449 C C . GLY A 1 63 ? 11.469 -6.117 -4.797 1 94.75 63 GLY A C 1
ATOM 450 O O . GLY A 1 63 ? 10.242 -6.082 -4.734 1 94.75 63 GLY A O 1
ATOM 451 N N . TYR A 1 64 ? 12.195 -5.031 -5.102 1 97.12 64 TYR A N 1
ATOM 452 C CA . TYR A 1 64 ? 11.57 -3.734 -5.324 1 97.12 64 TYR A CA 1
ATOM 453 C C . TYR A 1 64 ? 11.109 -3.59 -6.77 1 97.12 64 TYR A C 1
ATOM 455 O O . TYR A 1 64 ? 10.211 -2.795 -7.07 1 97.12 64 TYR A O 1
ATOM 463 N N . LEU A 1 65 ? 11.797 -4.328 -7.664 1 96.75 65 LEU A N 1
ATOM 464 C CA . LEU A 1 65 ? 11.406 -4.457 -9.062 1 96.75 65 LEU A CA 1
ATOM 465 C C . LEU A 1 65 ? 11.297 -5.926 -9.461 1 96.75 65 LEU A C 1
ATOM 467 O O . LEU A 1 65 ? 11.766 -6.809 -8.742 1 96.75 65 LEU A O 1
ATOM 471 N N . VAL A 1 66 ? 10.641 -6.164 -10.469 1 93.5 66 VAL A N 1
ATOM 472 C CA . VAL A 1 66 ? 10.648 -7.465 -11.125 1 93.5 66 VAL A CA 1
ATOM 473 C C . VAL A 1 66 ? 10.938 -7.293 -12.609 1 93.5 66 VAL A C 1
ATOM 475 O O . VAL A 1 66 ? 10.445 -6.355 -13.242 1 93.5 66 VAL A O 1
ATOM 478 N N . HIS A 1 67 ? 11.773 -8.078 -13.078 1 93.38 67 HIS A N 1
ATOM 479 C CA . HIS A 1 67 ? 12.078 -8.062 -14.508 1 93.38 67 HIS A CA 1
ATOM 480 C C . HIS A 1 67 ? 11.195 -9.039 -15.266 1 93.38 67 HIS A C 1
ATOM 482 O O . HIS A 1 67 ? 11.273 -10.258 -15.055 1 93.38 67 HIS A O 1
ATOM 488 N N . ILE A 1 68 ? 10.359 -8.523 -16.109 1 90.62 68 ILE A N 1
ATOM 489 C CA . ILE A 1 68 ? 9.555 -9.352 -17 1 90.62 68 ILE A CA 1
ATOM 490 C C . ILE A 1 68 ? 10.32 -9.625 -18.281 1 90.62 68 ILE A C 1
ATOM 492 O O . ILE A 1 68 ? 10.203 -8.867 -19.25 1 90.62 68 ILE A O 1
ATOM 496 N N . ARG A 1 69 ? 10.953 -10.672 -18.328 1 85.88 69 ARG A N 1
ATOM 497 C CA . ARG A 1 69 ? 11.906 -10.977 -19.391 1 85.88 69 ARG A CA 1
ATOM 498 C C . ARG A 1 69 ? 11.211 -11.062 -20.75 1 85.88 69 ARG A C 1
ATOM 500 O O . ARG A 1 69 ? 11.742 -10.586 -21.75 1 85.88 69 ARG A O 1
ATOM 507 N N . SER A 1 70 ? 10.086 -11.672 -20.781 1 82.25 70 SER A N 1
ATOM 508 C CA . SER A 1 70 ? 9.344 -11.867 -22.031 1 82.25 70 SER A CA 1
ATOM 509 C C . SER A 1 70 ? 9 -10.531 -22.672 1 82.25 70 SER A C 1
ATOM 511 O O . SER A 1 70 ? 8.891 -10.438 -23.891 1 82.25 70 SER A O 1
ATOM 513 N N . GLU A 1 71 ? 8.875 -9.555 -21.828 1 85.69 71 GLU A N 1
ATOM 514 C CA . GLU A 1 71 ? 8.492 -8.242 -22.344 1 85.69 71 GLU A CA 1
ATOM 515 C C . GLU A 1 71 ? 9.656 -7.254 -22.266 1 85.69 71 GLU A C 1
ATOM 517 O O . GLU A 1 71 ? 9.523 -6.105 -22.703 1 85.69 71 GLU A O 1
ATOM 522 N N . ARG A 1 72 ? 10.797 -7.715 -21.719 1 91 72 ARG A N 1
ATOM 523 C CA . ARG A 1 72 ? 12.016 -6.918 -21.562 1 91 72 ARG A CA 1
ATOM 524 C C . ARG A 1 72 ? 11.727 -5.617 -20.828 1 91 72 ARG A C 1
ATOM 526 O O . ARG A 1 72 ? 12.125 -4.539 -21.266 1 91 72 ARG A O 1
ATOM 533 N N . ARG A 1 73 ? 10.984 -5.711 -19.812 1 94.88 73 ARG A N 1
ATOM 534 C CA . ARG A 1 73 ? 10.656 -4.516 -19.047 1 94.88 73 ARG A CA 1
ATOM 535 C C . ARG A 1 73 ? 10.672 -4.805 -17.547 1 94.88 73 ARG A C 1
ATOM 537 O O . ARG A 1 73 ? 10.516 -5.957 -17.141 1 94.88 73 ARG A O 1
ATOM 544 N N . TYR A 1 74 ? 10.812 -3.744 -16.828 1 96.38 74 TYR A N 1
ATOM 545 C CA . TYR A 1 74 ? 10.75 -3.799 -15.367 1 96.38 74 TYR A CA 1
ATOM 546 C C . TYR A 1 74 ? 9.406 -3.299 -14.859 1 96.38 74 TYR A C 1
ATOM 548 O O . TYR A 1 74 ? 8.828 -2.363 -15.422 1 96.38 74 TYR A O 1
ATOM 556 N N . GLU A 1 75 ? 8.906 -3.973 -13.844 1 96.5 75 GLU A N 1
ATOM 557 C CA . GLU A 1 75 ? 7.727 -3.557 -13.086 1 96.5 75 GLU A CA 1
ATOM 558 C C . GLU A 1 75 ? 8.016 -3.51 -11.586 1 96.5 75 GLU A C 1
ATOM 560 O O . GLU A 1 75 ? 9.102 -3.902 -11.148 1 96.5 75 GLU A O 1
ATOM 565 N N . LEU A 1 76 ? 7.078 -3.021 -10.867 1 96.94 76 LEU A N 1
ATOM 566 C CA . LEU A 1 76 ? 7.281 -2.889 -9.43 1 96.94 76 LEU A CA 1
ATOM 567 C C . LEU A 1 76 ? 7.227 -4.25 -8.742 1 96.94 76 LEU A C 1
ATOM 569 O O . LEU A 1 76 ? 6.438 -5.113 -9.133 1 96.94 76 LEU A O 1
ATOM 573 N N . GLY A 1 77 ? 8.047 -4.379 -7.727 1 95.44 77 GLY A N 1
ATOM 574 C CA . GLY A 1 77 ? 8.109 -5.637 -6.992 1 95.44 77 GLY A CA 1
ATOM 575 C C . GLY A 1 77 ? 7.23 -5.652 -5.758 1 95.44 77 GLY A C 1
ATOM 576 O O . GLY A 1 77 ? 6.785 -4.598 -5.293 1 95.44 77 GLY A O 1
ATOM 577 N N . THR A 1 78 ? 7.062 -6.777 -5.109 1 92.5 78 THR A N 1
ATOM 578 C CA . THR A 1 78 ? 6.086 -6.996 -4.051 1 92.5 78 THR A CA 1
ATOM 579 C C . THR A 1 78 ? 6.586 -6.43 -2.727 1 92.5 78 THR A C 1
ATOM 581 O O . THR A 1 78 ? 5.805 -6.242 -1.79 1 92.5 78 THR A O 1
ATOM 584 N N . GLU A 1 79 ? 7.871 -6.215 -2.631 1 94.69 79 GLU A N 1
ATOM 585 C CA . GLU A 1 79 ? 8.406 -5.609 -1.414 1 94.69 79 GLU A CA 1
ATOM 586 C C . GLU A 1 79 ? 7.711 -4.285 -1.106 1 94.69 79 GLU A C 1
ATOM 588 O O . GLU A 1 79 ? 7.527 -3.932 0.06 1 94.69 79 GLU A O 1
ATOM 593 N N . LEU A 1 80 ? 7.254 -3.641 -2.119 1 96.44 80 LEU A N 1
ATOM 594 C CA . LEU A 1 80 ? 6.613 -2.34 -1.948 1 96.44 80 LEU A CA 1
ATOM 595 C C . LEU A 1 80 ? 5.262 -2.488 -1.259 1 96.44 80 LEU A C 1
ATOM 597 O O . LEU A 1 80 ? 4.828 -1.588 -0.536 1 96.44 80 LEU A O 1
ATOM 601 N N . HIS A 1 81 ? 4.609 -3.578 -1.502 1 94 81 HIS A N 1
ATOM 602 C CA . HIS A 1 81 ? 3.387 -3.869 -0.762 1 94 81 HIS A CA 1
ATOM 603 C C . HIS A 1 81 ? 3.674 -4.07 0.722 1 94 81 HIS A C 1
ATOM 605 O O . HIS A 1 81 ? 2.99 -3.504 1.575 1 94 81 HIS A O 1
ATOM 611 N N . ARG A 1 82 ? 4.648 -4.863 0.944 1 93.31 82 ARG A N 1
ATOM 612 C CA . ARG A 1 82 ? 5.023 -5.148 2.326 1 93.31 82 ARG A CA 1
ATOM 613 C C . ARG A 1 82 ? 5.359 -3.863 3.076 1 93.31 82 ARG A C 1
ATOM 615 O O . ARG A 1 82 ? 4.898 -3.654 4.199 1 93.31 82 ARG A O 1
ATOM 622 N N . LEU A 1 83 ? 6.113 -3.043 2.449 1 96.25 83 LEU A N 1
ATOM 623 C CA . LEU A 1 83 ? 6.5 -1.78 3.068 1 96.25 83 LEU A CA 1
ATOM 624 C C . LEU A 1 83 ? 5.293 -0.868 3.246 1 96.25 83 LEU A C 1
ATOM 626 O O . LEU A 1 83 ? 5.168 -0.187 4.266 1 96.25 83 LEU A O 1
ATOM 630 N N . GLY A 1 84 ? 4.445 -0.799 2.252 1 94.81 84 GLY A N 1
ATOM 631 C CA . GLY A 1 84 ? 3.213 -0.039 2.373 1 94.81 84 GLY A CA 1
ATOM 632 C C . GLY A 1 84 ? 2.348 -0.49 3.535 1 94.81 84 GLY A C 1
ATOM 633 O O . GLY A 1 84 ? 1.83 0.337 4.289 1 94.81 84 GLY A O 1
ATOM 634 N N . MET A 1 85 ? 2.246 -1.778 3.719 1 92.19 85 MET A N 1
ATOM 635 C CA . MET A 1 85 ? 1.479 -2.33 4.832 1 92.19 85 MET A CA 1
ATOM 636 C C . MET A 1 85 ? 2.107 -1.949 6.168 1 92.19 85 MET A C 1
ATOM 638 O O . MET A 1 85 ? 1.4 -1.62 7.121 1 92.19 85 MET A O 1
ATOM 642 N N . SER A 1 86 ? 3.367 -2.066 6.23 1 94.81 86 SER A N 1
ATOM 643 C CA . SER A 1 86 ? 4.074 -1.688 7.453 1 94.81 86 SER A CA 1
ATOM 644 C C . SER A 1 86 ? 3.844 -0.22 7.793 1 94.81 86 SER A C 1
ATOM 646 O O . SER A 1 86 ? 3.65 0.129 8.961 1 94.81 86 SER A O 1
ATOM 648 N N . LEU A 1 87 ? 3.879 0.597 6.812 1 95.06 87 LEU A N 1
ATOM 649 C CA . LEU A 1 87 ? 3.588 2.012 7.012 1 95.06 87 LEU A CA 1
ATOM 650 C C . LEU A 1 87 ? 2.195 2.203 7.605 1 95.06 87 LEU A C 1
ATOM 652 O O . LEU A 1 87 ? 2.029 2.926 8.586 1 95.06 87 LEU A O 1
ATOM 656 N N . HIS A 1 88 ? 1.211 1.574 7.062 1 92.19 88 HIS A N 1
ATOM 657 C CA . HIS A 1 88 ? -0.161 1.7 7.543 1 92.19 88 HIS A CA 1
ATOM 658 C C . HIS A 1 88 ? -0.281 1.241 8.992 1 92.19 88 HIS A C 1
ATOM 660 O O . HIS A 1 88 ? -0.979 1.871 9.789 1 92.19 88 HIS A O 1
ATOM 666 N N . ARG A 1 89 ? 0.455 0.221 9.289 1 90.56 89 ARG A N 1
ATOM 667 C CA . ARG A 1 89 ? 0.479 -0.256 10.664 1 90.56 89 ARG A CA 1
ATOM 668 C C . ARG A 1 89 ? 1.096 0.785 11.594 1 90.56 89 ARG A C 1
ATOM 670 O O . ARG A 1 89 ? 0.573 1.042 12.68 1 90.56 89 ARG A O 1
ATOM 677 N N . GLN A 1 90 ? 2.178 1.321 11.18 1 89.31 90 GLN A N 1
ATOM 678 C CA . GLN A 1 90 ? 2.852 2.346 11.977 1 89.31 90 GLN A CA 1
ATOM 679 C C . GLN A 1 90 ? 1.936 3.539 12.227 1 89.31 90 GLN A C 1
ATOM 681 O O . GLN A 1 90 ? 2.004 4.172 13.281 1 89.31 90 GLN A O 1
ATOM 686 N N . LEU A 1 91 ? 1.068 3.764 11.289 1 90.19 91 LEU A N 1
ATOM 687 C CA . LEU A 1 91 ? 0.169 4.91 11.375 1 90.19 91 LEU A CA 1
ATOM 688 C C . LEU A 1 91 ? -1.107 4.543 12.125 1 90.19 91 LEU A C 1
ATOM 690 O O . LEU A 1 91 ? -1.984 5.391 12.32 1 90.19 91 LEU A O 1
ATOM 694 N N . GLY A 1 92 ? -1.235 3.299 12.5 1 87.5 92 GLY A N 1
ATOM 695 C CA . GLY A 1 92 ? -2.408 2.844 13.227 1 87.5 92 GLY A CA 1
ATOM 696 C C . GLY A 1 92 ? -3.637 2.697 12.352 1 87.5 92 GLY A C 1
ATOM 697 O O . GLY A 1 92 ? -4.766 2.752 12.836 1 87.5 92 GLY A O 1
ATOM 698 N N . LEU A 1 93 ? -3.451 2.566 11.086 1 89.5 93 LEU A N 1
ATOM 699 C CA . LEU A 1 93 ? -4.586 2.445 10.172 1 89.5 93 LEU A CA 1
ATOM 700 C C . LEU A 1 93 ? -5.102 1.011 10.133 1 89.5 93 LEU A C 1
ATOM 702 O O . LEU A 1 93 ? -4.777 0.252 9.219 1 89.5 93 LEU A O 1
ATOM 706 N N . SER A 1 94 ? -5.883 0.682 11.047 1 88.38 94 SER A N 1
ATOM 707 C CA . SER A 1 94 ? -6.555 -0.614 11.078 1 88.38 94 SER A CA 1
ATOM 708 C C . SER A 1 94 ? -7.957 -0.527 10.492 1 88.38 94 SER A C 1
ATOM 710 O O . SER A 1 94 ? -8.492 0.568 10.297 1 88.38 94 SER A O 1
ATOM 712 N N . ARG A 1 95 ? -8.492 -1.693 10.219 1 85.25 95 ARG A N 1
ATOM 713 C CA . ARG A 1 95 ? -9.844 -1.755 9.656 1 85.25 95 ARG A CA 1
ATOM 714 C C . ARG A 1 95 ? -10.852 -1.087 10.586 1 85.25 95 ARG A C 1
ATOM 716 O O . ARG A 1 95 ? -11.695 -0.304 10.141 1 85.25 95 ARG A O 1
ATOM 723 N N . PRO A 1 96 ? -10.758 -1.346 11.883 1 92.25 96 PRO A N 1
ATOM 724 C CA . PRO A 1 96 ? -11.688 -0.655 12.781 1 92.25 96 PRO A CA 1
ATOM 725 C C . PRO A 1 96 ? -11.562 0.865 12.695 1 92.25 96 PRO A C 1
ATOM 727 O O . PRO A 1 96 ? -12.578 1.57 12.727 1 92.25 96 PRO A O 1
ATOM 730 N N . VAL A 1 97 ? -10.391 1.368 12.523 1 94.75 97 VAL A N 1
ATOM 731 C CA . VAL A 1 97 ? -10.164 2.807 12.445 1 94.75 97 VAL A CA 1
ATOM 732 C C . VAL A 1 97 ? -10.758 3.357 11.148 1 94.75 97 VAL A C 1
ATOM 734 O O . VAL A 1 97 ? -11.5 4.344 11.172 1 94.75 97 VAL A O 1
ATOM 737 N N . THR A 1 98 ? -10.516 2.691 10.086 1 94.19 98 THR A N 1
ATOM 738 C CA . THR A 1 98 ? -11.016 3.176 8.797 1 94.19 98 THR A CA 1
ATOM 739 C C . THR A 1 98 ? -12.531 3.08 8.734 1 94.19 98 THR A C 1
ATOM 741 O O . THR A 1 98 ? -13.188 3.91 8.102 1 94.19 98 THR A O 1
ATOM 744 N N . ARG A 1 99 ? -13.102 2.148 9.375 1 94.12 99 ARG A N 1
ATOM 745 C CA . ARG A 1 99 ? -14.555 1.997 9.43 1 94.12 99 ARG A CA 1
ATOM 746 C C . ARG A 1 99 ? -15.203 3.172 10.156 1 94.12 99 ARG A C 1
ATOM 748 O O . ARG A 1 99 ? -16.297 3.609 9.789 1 94.12 99 ARG A O 1
ATOM 755 N N . GLU A 1 100 ? -14.5 3.596 11.141 1 96.69 100 GLU A N 1
ATOM 756 C CA . GLU A 1 100 ? -15.039 4.746 11.859 1 96.69 100 GLU A CA 1
ATOM 757 C C . GLU A 1 100 ? -15.086 5.984 10.969 1 96.69 100 GLU A C 1
ATOM 759 O O . GLU A 1 100 ? -16.031 6.766 11.031 1 96.69 100 GLU A O 1
ATOM 764 N N . VAL A 1 101 ? -14.117 6.176 10.172 1 97.12 101 VAL A N 1
ATOM 765 C CA . VAL A 1 101 ? -14.109 7.305 9.25 1 97.12 101 VAL A CA 1
ATOM 766 C C . VAL A 1 101 ? -15.234 7.137 8.227 1 97.12 101 VAL A C 1
ATOM 768 O O . VAL A 1 101 ? -15.898 8.109 7.855 1 97.12 101 VAL A O 1
ATOM 771 N N . ALA A 1 102 ? -15.438 5.93 7.805 1 95.69 102 ALA A N 1
ATOM 772 C CA . ALA A 1 102 ? -16.531 5.637 6.879 1 95.69 102 ALA A CA 1
ATOM 773 C C . ALA A 1 102 ? -17.875 5.957 7.508 1 95.69 102 ALA A C 1
ATOM 775 O O . ALA A 1 102 ? -18.781 6.48 6.84 1 95.69 102 ALA A O 1
ATOM 776 N N . ARG A 1 103 ? -18 5.645 8.734 1 96.62 103 ARG A N 1
ATOM 777 C CA . ARG A 1 103 ? -19.234 5.945 9.453 1 96.62 103 ARG A CA 1
ATOM 778 C C . ARG A 1 103 ? -19.484 7.445 9.5 1 96.62 103 ARG A C 1
ATOM 780 O O . ARG A 1 103 ? -20.641 7.887 9.43 1 96.62 103 ARG A O 1
ATOM 787 N N . LEU A 1 104 ? -18.453 8.195 9.664 1 97.62 104 LEU A N 1
ATOM 788 C CA . LEU A 1 104 ? -18.562 9.648 9.641 1 97.62 104 LEU A CA 1
ATOM 789 C C . LEU A 1 104 ? -19.125 10.133 8.312 1 97.62 104 LEU A C 1
ATOM 791 O O . LEU A 1 104 ? -20.031 10.969 8.281 1 97.62 104 LEU A O 1
ATOM 795 N N . HIS A 1 105 ? -18.609 9.602 7.258 1 96.94 105 HIS A N 1
ATOM 796 C CA . HIS A 1 105 ? -19.141 9.891 5.926 1 96.94 105 HIS A CA 1
ATOM 797 C C . HIS A 1 105 ? -20.609 9.477 5.809 1 96.94 105 HIS A C 1
ATOM 799 O O . HIS A 1 105 ? -21.438 10.258 5.34 1 96.94 105 HIS A O 1
ATOM 805 N N . GLU A 1 106 ? -20.859 8.328 6.254 1 95.69 106 GLU A N 1
ATOM 806 C CA . GLU A 1 106 ? -22.203 7.797 6.121 1 95.69 106 GLU A CA 1
ATOM 807 C C . GLU A 1 106 ? -23.219 8.641 6.898 1 95.69 106 GLU A C 1
ATOM 809 O O . GLU A 1 106 ? -24.344 8.859 6.434 1 95.69 106 GLU A O 1
ATOM 814 N N . SER A 1 107 ? -22.844 9.086 8.008 1 96.06 107 SER A N 1
ATOM 815 C CA . SER A 1 107 ? -23.75 9.805 8.891 1 96.06 107 SER A CA 1
ATOM 816 C C . SER A 1 107 ? -23.875 11.266 8.484 1 96.06 107 SER A C 1
ATOM 818 O O . SER A 1 107 ? -24.844 11.938 8.852 1 96.06 107 SER A O 1
ATOM 820 N N . THR A 1 108 ? -22.953 11.812 7.738 1 96.44 108 THR A N 1
ATOM 821 C CA . THR A 1 108 ? -22.969 13.234 7.445 1 96.44 108 THR A CA 1
ATOM 822 C C . THR A 1 108 ? -23.188 13.477 5.953 1 96.44 108 THR A C 1
ATOM 824 O O . THR A 1 108 ? -23.562 14.586 5.547 1 96.44 108 THR A O 1
ATOM 827 N N . GLY A 1 109 ? -22.812 12.484 5.18 1 95.94 109 GLY A N 1
ATOM 828 C CA . GLY A 1 109 ? -22.875 12.648 3.734 1 95.94 109 GLY A CA 1
ATOM 829 C C . GLY A 1 109 ? -21.703 13.453 3.184 1 95.94 109 GLY A C 1
ATOM 830 O O . GLY A 1 109 ? -21.641 13.711 1.98 1 95.94 109 GLY A O 1
ATOM 831 N N . CYS A 1 110 ? -20.781 13.836 3.965 1 97 110 CYS A N 1
ATOM 832 C CA . CYS A 1 110 ? -19.625 14.625 3.592 1 97 110 CYS A CA 1
ATOM 833 C C . CYS A 1 110 ? -18.422 13.734 3.318 1 97 110 CYS A C 1
ATOM 835 O O . CYS A 1 110 ? -18.391 12.57 3.729 1 97 110 CYS A O 1
ATOM 837 N N . ALA A 1 111 ? -17.469 14.242 2.562 1 97.38 111 ALA A N 1
ATOM 838 C CA . ALA A 1 111 ? -16.172 13.57 2.58 1 97.38 111 ALA A CA 1
ATOM 839 C C . ALA A 1 111 ? -15.555 13.609 3.975 1 97.38 111 ALA A C 1
ATOM 841 O O . ALA A 1 111 ? -15.742 14.57 4.723 1 97.38 111 ALA A O 1
ATOM 842 N N . ALA A 1 112 ? -14.859 12.578 4.312 1 98.12 112 ALA A N 1
ATOM 843 C CA . ALA A 1 112 ? -14.297 12.453 5.652 1 98.12 112 ALA A CA 1
ATOM 844 C C . ALA A 1 112 ? -12.805 12.141 5.59 1 98.12 112 ALA A C 1
ATOM 846 O O . ALA A 1 112 ? -12.336 11.508 4.641 1 98.12 112 ALA A O 1
ATOM 847 N N . TYR A 1 113 ? -12.125 12.617 6.625 1 97.62 113 TYR A N 1
ATOM 848 C CA . TYR A 1 113 ? -10.672 12.555 6.613 1 97.62 113 TYR A CA 1
ATOM 849 C C . TYR A 1 113 ? -10.133 12.18 7.984 1 97.62 113 TYR A C 1
ATOM 851 O O . TYR A 1 113 ? -10.703 12.555 9.008 1 97.62 113 TYR A O 1
ATOM 859 N N . LEU A 1 114 ? -8.992 11.469 7.953 1 97.62 114 LEU A N 1
ATOM 860 C CA . LEU A 1 114 ? -8.203 11.211 9.148 1 97.62 114 LEU A CA 1
ATOM 861 C C . LEU A 1 114 ? -6.762 11.664 8.961 1 97.62 114 LEU A C 1
ATOM 863 O O . LEU A 1 114 ? -6.117 11.289 7.977 1 97.62 114 LEU A O 1
ATOM 867 N N . ALA A 1 115 ? -6.352 12.477 9.828 1 97 115 ALA A N 1
ATOM 868 C CA . ALA A 1 115 ? -4.949 12.891 9.875 1 97 115 ALA A CA 1
ATOM 869 C C . ALA A 1 115 ? -4.293 12.461 11.188 1 97 115 ALA A C 1
ATOM 871 O O . ALA A 1 115 ? -4.945 12.43 12.234 1 97 115 ALA A O 1
ATOM 872 N N . VAL A 1 116 ? -3.01 12.117 11.109 1 94.25 116 VAL A N 1
ATOM 873 C CA . VAL A 1 116 ? -2.279 11.68 12.289 1 94.25 116 VAL A CA 1
ATOM 874 C C . VAL A 1 116 ? -1.025 12.531 12.469 1 94.25 116 VAL A C 1
ATOM 876 O O . VAL A 1 116 ? -0.427 12.984 11.492 1 94.25 116 VAL A O 1
ATOM 879 N N . LEU A 1 117 ? -0.738 12.719 13.742 1 91.44 117 LEU A N 1
ATOM 880 C CA . LEU A 1 117 ? 0.45 13.5 14.07 1 91.44 117 LEU A CA 1
ATOM 881 C C . LEU A 1 117 ? 1.718 12.688 13.836 1 91.44 117 LEU A C 1
ATOM 883 O O . LEU A 1 117 ? 1.87 11.594 14.383 1 91.44 117 LEU A O 1
ATOM 887 N N . ARG A 1 118 ? 2.49 13.156 13.008 1 88.06 118 ARG A N 1
ATOM 888 C CA . ARG A 1 118 ? 3.811 12.594 12.727 1 88.06 118 ARG A CA 1
ATOM 889 C C . ARG A 1 118 ? 4.891 13.664 12.836 1 88.06 118 ARG A C 1
ATOM 891 O O . ARG A 1 118 ? 5.012 14.523 11.961 1 88.06 118 ARG A O 1
ATOM 898 N N . GLY A 1 119 ? 5.746 13.484 13.906 1 82.69 119 GLY A N 1
ATOM 899 C CA . GLY A 1 119 ? 6.641 14.594 14.172 1 82.69 119 GLY A CA 1
ATOM 900 C C . GLY A 1 119 ? 5.914 15.891 14.492 1 82.69 119 GLY A C 1
ATOM 901 O O . GLY A 1 119 ? 5.133 15.945 15.445 1 82.69 119 GLY A O 1
ATOM 902 N N . SER A 1 120 ? 6.176 16.891 13.586 1 86.56 120 SER A N 1
ATOM 903 C CA . SER A 1 120 ? 5.57 18.188 13.836 1 86.56 120 SER A CA 1
ATOM 904 C C . SER A 1 120 ? 4.438 18.469 12.852 1 86.56 120 SER A C 1
ATOM 906 O O . SER A 1 120 ? 3.953 19.609 12.758 1 86.56 120 SER A O 1
ATOM 908 N N . GLU A 1 121 ? 4.016 17.406 12.156 1 90.38 121 GLU A N 1
ATOM 909 C CA . GLU A 1 121 ? 3.016 17.625 11.117 1 90.38 121 GLU A CA 1
ATOM 910 C C . GLU A 1 121 ? 1.795 16.734 11.336 1 90.38 121 GLU A C 1
ATOM 912 O O . GLU A 1 121 ? 1.908 15.633 11.891 1 90.38 121 GLU A O 1
ATOM 917 N N . LEU A 1 122 ? 0.682 17.234 10.977 1 93.12 122 LEU A N 1
ATOM 918 C CA . LEU A 1 122 ? -0.498 16.391 10.789 1 93.12 122 LEU A CA 1
ATOM 919 C C . LEU A 1 122 ? -0.604 15.922 9.344 1 93.12 122 LEU A C 1
ATOM 921 O O . LEU A 1 122 ? -0.835 16.719 8.438 1 93.12 122 LEU A O 1
ATOM 925 N N . VAL A 1 123 ? -0.504 14.664 9.203 1 93.44 123 VAL A N 1
ATOM 926 C CA . VAL A 1 123 ? -0.447 14.086 7.863 1 93.44 123 VAL A CA 1
ATOM 927 C C . VAL A 1 123 ? -1.735 13.328 7.57 1 93.44 123 VAL A C 1
ATOM 929 O O . VAL A 1 123 ? -2.158 12.484 8.367 1 93.44 123 VAL A O 1
ATOM 932 N N . MET A 1 124 ? -2.318 13.672 6.398 1 96.06 124 MET A N 1
ATOM 933 C CA . MET A 1 124 ? -3.521 12.961 5.973 1 96.06 124 MET A CA 1
ATOM 934 C C . MET A 1 124 ? -3.225 11.492 5.711 1 96.06 124 MET A C 1
ATOM 936 O O . MET A 1 124 ? -2.318 11.164 4.945 1 96.06 124 MET A O 1
ATOM 940 N N . VAL A 1 125 ? -4.055 10.57 6.379 1 94.81 125 VAL A N 1
ATOM 941 C CA . VAL A 1 125 ? -3.678 9.172 6.246 1 94.81 125 VAL A CA 1
ATOM 942 C C . VAL A 1 125 ? -4.855 8.367 5.707 1 94.81 125 VAL A C 1
ATOM 944 O O . VAL A 1 125 ? -4.691 7.219 5.285 1 94.81 125 VAL A O 1
ATOM 947 N N . HIS A 1 126 ? -6.004 8.906 5.719 1 94.06 126 HIS A N 1
ATOM 948 C CA . HIS A 1 126 ? -7.172 8.188 5.215 1 94.06 126 HIS A CA 1
ATOM 949 C C . HIS A 1 126 ? -8.25 9.156 4.738 1 94.06 126 HIS A C 1
ATOM 951 O O . HIS A 1 126 ? -8.492 10.18 5.371 1 94.06 126 HIS A O 1
ATOM 957 N N . VAL A 1 127 ? -8.859 8.852 3.613 1 95.06 127 VAL A N 1
ATOM 958 C CA . VAL A 1 127 ? -9.898 9.688 3.023 1 95.06 127 VAL A CA 1
ATOM 959 C C . VAL A 1 127 ? -11.07 8.812 2.574 1 95.06 127 VAL A C 1
ATOM 961 O O . VAL A 1 127 ? -10.867 7.75 1.986 1 95.06 127 VAL A O 1
ATOM 964 N N . VAL A 1 128 ? -12.188 9.18 2.936 1 94.25 128 VAL A N 1
ATOM 965 C CA . VAL A 1 128 ? -13.422 8.617 2.393 1 94.25 128 VAL A CA 1
ATOM 966 C C . VAL A 1 128 ? -14.141 9.664 1.551 1 94.25 128 VAL A C 1
ATOM 968 O O . VAL A 1 128 ? -14.602 10.68 2.076 1 94.25 128 VAL A O 1
ATOM 971 N N . ASP A 1 129 ? -14.219 9.328 0.292 1 92.69 129 ASP A N 1
ATOM 972 C CA . ASP A 1 129 ? -14.844 10.266 -0.638 1 92.69 129 ASP A CA 1
ATOM 973 C C . ASP A 1 129 ? -16.359 10.203 -0.547 1 92.69 129 ASP A C 1
ATOM 975 O O . ASP A 1 129 ? -16.922 9.289 0.073 1 92.69 129 ASP A O 1
ATOM 979 N N . SER A 1 130 ? -16.922 11.234 -1.1 1 91.56 130 SER A N 1
ATOM 980 C CA . SER A 1 130 ? -18.375 11.336 -1.104 1 91.56 130 SER A CA 1
ATOM 981 C C . SER A 1 130 ? -18.906 11.68 -2.492 1 91.56 130 SER A C 1
ATOM 983 O O . SER A 1 130 ? -18.406 12.602 -3.143 1 91.56 130 SER A O 1
ATOM 985 N N . PRO A 1 131 ? -19.859 10.938 -2.984 1 87.81 131 PRO A N 1
ATOM 986 C CA . PRO A 1 131 ? -20.469 11.273 -4.273 1 87.81 131 PRO A CA 1
ATOM 987 C C . PRO A 1 131 ? -21.172 12.633 -4.254 1 87.81 131 PRO A C 1
ATOM 989 O O . PRO A 1 131 ? -21.109 13.375 -5.234 1 87.81 131 PRO A O 1
ATOM 992 N N . ASP A 1 132 ? -21.781 13.031 -3.186 1 88.31 132 ASP A N 1
ATOM 993 C CA . ASP A 1 132 ? -22.562 14.258 -3.074 1 88.31 132 ASP A CA 1
ATOM 994 C C . ASP A 1 132 ? -21.688 15.453 -2.73 1 88.31 132 ASP A C 1
ATOM 996 O O . ASP A 1 132 ? -21.953 16.578 -3.15 1 88.31 132 ASP A O 1
ATOM 1000 N N . CYS A 1 133 ? -20.688 15.234 -1.89 1 90.5 133 CYS A N 1
ATOM 1001 C CA . CYS A 1 133 ? -19.703 16.234 -1.469 1 90.5 133 CYS A CA 1
ATOM 1002 C C . CYS A 1 133 ? -18.281 15.703 -1.653 1 90.5 133 CYS A C 1
ATOM 1004 O O . CYS A 1 133 ? -17.625 15.32 -0.684 1 90.5 133 CYS A O 1
ATOM 1006 N N . PRO A 1 134 ? -17.844 15.797 -2.832 1 88.62 134 PRO A N 1
ATOM 1007 C CA . PRO A 1 134 ? -16.562 15.125 -3.141 1 88.62 134 PRO A CA 1
ATOM 1008 C C . PRO A 1 134 ? -15.406 15.648 -2.293 1 88.62 134 PRO A C 1
ATOM 1010 O O . PRO A 1 134 ? -15.422 16.812 -1.868 1 88.62 134 PRO A O 1
ATOM 1013 N N . ARG A 1 135 ? -14.508 14.789 -2.068 1 88.44 135 ARG A N 1
ATOM 1014 C CA . ARG A 1 135 ? -13.305 15.18 -1.337 1 88.44 135 ARG A CA 1
ATOM 1015 C C . ARG A 1 135 ? -12.57 16.312 -2.047 1 88.44 135 ARG A C 1
ATOM 1017 O O . ARG A 1 135 ? -12.719 16.484 -3.258 1 88.44 135 ARG A O 1
ATOM 1024 N N . LEU A 1 136 ? -11.852 17.031 -1.245 1 91.5 136 LEU A N 1
ATOM 1025 C CA . LEU A 1 136 ? -10.977 18.047 -1.824 1 91.5 136 LEU A CA 1
ATOM 1026 C C . LEU A 1 136 ? -9.789 17.406 -2.531 1 91.5 136 LEU A C 1
ATOM 1028 O O . LEU A 1 136 ? -9.023 16.656 -1.918 1 91.5 136 LEU A O 1
ATOM 1032 N N . GLN A 1 137 ? -9.539 17.656 -3.729 1 83 137 GLN A N 1
ATOM 1033 C CA . GLN A 1 137 ? -8.617 16.953 -4.609 1 83 137 GLN A CA 1
ATOM 1034 C C . GLN A 1 137 ? -7.211 16.922 -4.016 1 83 137 GLN A C 1
ATOM 1036 O O . GLN A 1 137 ? -6.551 15.875 -4.031 1 83 137 GLN A O 1
ATOM 1041 N N . PRO A 1 138 ? -6.727 18.047 -3.406 1 83.81 138 PRO A N 1
ATOM 1042 C CA . PRO A 1 138 ? -5.367 18.016 -2.863 1 83.81 138 PRO A CA 1
ATOM 1043 C C . PRO A 1 138 ? -5.258 17.156 -1.602 1 83.81 138 PRO A C 1
ATOM 1045 O O . PRO A 1 138 ? -4.156 16.75 -1.222 1 83.81 138 PRO A O 1
ATOM 1048 N N . MET A 1 139 ? -6.359 16.922 -0.979 1 88.94 139 MET A N 1
ATOM 1049 C CA . MET A 1 139 ? -6.352 16.219 0.301 1 88.94 139 MET A CA 1
ATOM 1050 C C . MET A 1 139 ? -6.289 14.711 0.093 1 88.94 139 MET A C 1
ATOM 1052 O O . MET A 1 139 ? -7.312 14.031 0.166 1 88.94 139 MET A O 1
ATOM 1056 N N . ARG A 1 140 ? -5.117 14.289 -0.118 1 89.12 140 ARG A N 1
ATOM 1057 C CA . ARG A 1 140 ? -4.84 12.867 -0.322 1 89.12 140 ARG A CA 1
ATOM 1058 C C . ARG A 1 140 ? -3.82 12.359 0.691 1 89.12 140 ARG A C 1
ATOM 1060 O O . ARG A 1 140 ? -3.307 13.133 1.505 1 89.12 140 ARG A O 1
ATOM 1067 N N . PHE A 1 141 ? -3.621 11.102 0.685 1 91.81 141 PHE A N 1
ATOM 1068 C CA . PHE A 1 141 ? -2.662 10.508 1.604 1 91.81 141 PHE A CA 1
ATOM 1069 C C . PHE A 1 141 ? -1.336 11.258 1.568 1 91.81 141 PHE A C 1
ATOM 1071 O O . PHE A 1 141 ? -0.79 11.508 0.493 1 91.81 141 PHE A O 1
ATOM 1078 N N . GLY A 1 142 ? -0.847 11.672 2.77 1 91.12 142 GLY A N 1
ATOM 1079 C CA . GLY A 1 142 ? 0.438 12.344 2.883 1 91.12 142 GLY A CA 1
ATOM 1080 C C . GLY A 1 142 ? 0.32 13.852 2.926 1 91.12 142 GLY A C 1
ATOM 1081 O O . GLY A 1 142 ? 1.277 14.547 3.275 1 91.12 142 GLY A O 1
ATOM 1082 N N . PHE A 1 143 ? -0.849 14.375 2.633 1 92.88 143 PHE A N 1
ATOM 1083 C CA . PHE A 1 143 ? -1.048 15.812 2.611 1 92.88 143 PHE A CA 1
ATOM 1084 C C . PHE A 1 143 ? -0.854 16.406 4 1 92.88 143 PHE A C 1
ATOM 1086 O O . PHE A 1 143 ? -1.382 15.891 4.984 1 92.88 143 PHE A O 1
ATOM 1093 N N . HIS A 1 144 ? -0.12 17.516 4.031 1 92.12 144 HIS A N 1
ATOM 1094 C CA . HIS A 1 144 ? 0.104 18.203 5.301 1 92.12 144 HIS A CA 1
ATOM 1095 C C . HIS A 1 144 ? 0.412 19.672 5.086 1 92.12 144 HIS A C 1
ATOM 1097 O O . HIS A 1 144 ? 0.969 20.328 5.969 1 92.12 144 HIS A O 1
ATOM 1103 N N . GLU A 1 145 ? -0.023 20.203 4.055 1 90.69 145 GLU A N 1
ATOM 1104 C CA . GLU A 1 145 ? 0.391 21.547 3.678 1 90.69 145 GLU A CA 1
ATOM 1105 C C . GLU A 1 145 ? -0.589 22.594 4.203 1 90.69 145 GLU A C 1
ATOM 1107 O O . GLU A 1 145 ? -1.74 22.266 4.508 1 90.69 145 GLU A O 1
ATOM 1112 N N . VAL A 1 146 ? -0.131 23.875 4.418 1 93.81 146 VAL A N 1
ATOM 1113 C CA . VAL A 1 146 ? -0.859 25.109 4.699 1 93.81 146 VAL A CA 1
ATOM 1114 C C . VAL A 1 146 ? -1.755 24.906 5.918 1 93.81 146 VAL A C 1
ATOM 1116 O O . VAL A 1 146 ? -2.959 25.172 5.863 1 93.81 146 VAL A O 1
ATOM 1119 N N . PRO A 1 147 ? -1.12 24.656 7.008 1 95.81 147 PRO A N 1
ATOM 1120 C CA . PRO A 1 147 ? -1.912 24.375 8.211 1 95.81 147 PRO A CA 1
ATOM 1121 C C . PRO A 1 147 ? -2.75 25.578 8.648 1 95.81 147 PRO A C 1
ATOM 1123 O O . PRO A 1 147 ? -3.809 25.406 9.258 1 95.81 147 PRO A O 1
ATOM 1126 N N . HIS A 1 148 ? -2.408 26.781 8.328 1 96.44 148 HIS A N 1
ATOM 1127 C CA . HIS A 1 148 ? -3.143 27.969 8.75 1 96.44 148 HIS A CA 1
ATOM 1128 C C . HIS A 1 148 ? -4.465 28.094 8 1 96.44 148 HIS A C 1
ATOM 1130 O O . HIS A 1 148 ? -5.355 28.828 8.422 1 96.44 148 HIS A O 1
ATOM 1136 N N . ALA A 1 149 ? -4.574 27.344 6.875 1 97 149 ALA A N 1
ATOM 1137 C CA . ALA A 1 149 ? -5.727 27.531 5.996 1 97 149 ALA A CA 1
ATOM 1138 C C . ALA A 1 149 ? -6.574 26.266 5.918 1 97 149 ALA A C 1
ATOM 1140 O O . ALA A 1 149 ? -7.516 26.188 5.125 1 97 149 ALA A O 1
ATOM 1141 N N . THR A 1 150 ? -6.273 25.25 6.672 1 97 150 THR A N 1
ATOM 1142 C CA . THR A 1 150 ? -7.051 24.016 6.723 1 97 150 THR A CA 1
ATOM 1143 C C . THR A 1 150 ? -7.578 23.766 8.133 1 97 150 THR A C 1
ATOM 1145 O O . THR A 1 150 ? -6.945 24.156 9.117 1 97 150 THR A O 1
ATOM 1148 N N . ALA A 1 151 ? -8.727 23.141 8.211 1 97.81 151 ALA A N 1
ATOM 1149 C CA . ALA A 1 151 ? -9.32 22.875 9.516 1 97.81 151 ALA A CA 1
ATOM 1150 C C . ALA A 1 151 ? -8.414 22 10.375 1 97.81 151 ALA A C 1
ATOM 1152 O O . ALA A 1 151 ? -8.141 22.312 11.531 1 97.81 151 ALA A O 1
ATOM 1153 N N . PHE A 1 152 ? -7.941 20.906 9.805 1 96.69 152 PHE A N 1
ATOM 1154 C CA . PHE A 1 152 ? -7.098 20.031 10.602 1 96.69 152 PHE A CA 1
ATOM 1155 C C . PHE A 1 152 ? -5.766 20.703 10.922 1 96.69 152 PHE A C 1
ATOM 1157 O O . PHE A 1 152 ? -5.184 20.469 11.977 1 96.69 152 PHE A O 1
ATOM 1164 N N . GLY A 1 153 ? -5.285 21.516 10.016 1 97.19 153 GLY A N 1
ATOM 1165 C CA . GLY A 1 153 ? -4.086 22.281 10.305 1 97.19 153 GLY A CA 1
ATOM 1166 C C . GLY A 1 153 ? -4.258 23.234 11.477 1 97.19 153 GLY A C 1
ATOM 1167 O O . GLY A 1 153 ? -3.346 23.391 12.289 1 97.19 153 GLY A O 1
ATOM 1168 N N . LYS A 1 154 ? -5.375 23.875 11.539 1 98.06 154 LYS A N 1
ATOM 1169 C CA . LYS A 1 154 ? -5.656 24.797 12.641 1 98.06 154 LYS A CA 1
ATOM 1170 C C . LYS A 1 154 ? -5.762 24.047 13.969 1 98.06 154 LYS A C 1
ATOM 1172 O O . LYS A 1 154 ? -5.426 24.594 15.023 1 98.06 154 LYS A O 1
ATOM 1177 N N . VAL A 1 155 ? -6.191 22.797 13.883 1 98.06 155 VAL A N 1
ATO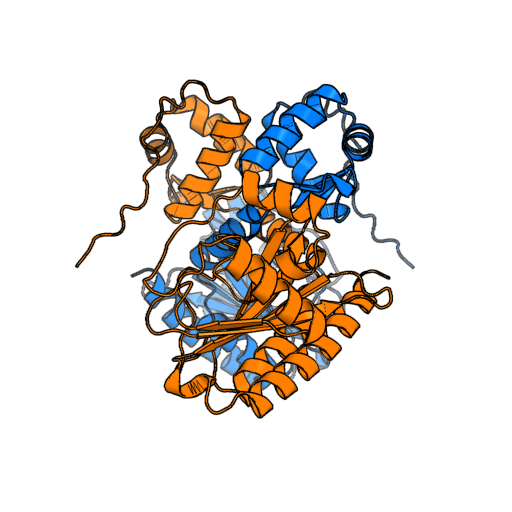M 1178 C CA . VAL A 1 155 ? -6.18 21.953 15.078 1 98.06 155 VAL A CA 1
ATOM 1179 C C . VAL A 1 155 ? -4.742 21.781 15.57 1 98.06 155 VAL A C 1
ATOM 1181 O O . VAL A 1 155 ? -4.469 21.891 16.766 1 98.06 155 VAL A O 1
ATOM 1184 N N . LEU A 1 156 ? -3.822 21.531 14.695 1 97.56 156 LEU A N 1
ATOM 1185 C CA . LEU A 1 156 ? -2.412 21.375 15.023 1 97.56 156 LEU A CA 1
ATOM 1186 C C . LEU A 1 156 ? -1.846 22.656 15.625 1 97.56 156 LEU A C 1
ATOM 1188 O O . LEU A 1 156 ? -1.257 22.625 16.703 1 97.56 156 LEU A O 1
ATOM 1192 N N . LEU A 1 157 ? -2.066 23.75 14.922 1 97.62 157 LEU A N 1
ATOM 1193 C CA . LEU A 1 157 ? -1.506 25.016 15.336 1 97.62 157 LEU A CA 1
ATOM 1194 C C . LEU A 1 157 ? -2.043 25.438 16.703 1 97.62 157 LEU A C 1
ATOM 1196 O O . LEU A 1 157 ? -1.319 26.031 17.5 1 97.62 157 LEU A O 1
ATOM 1200 N N . ALA A 1 158 ? -3.291 25.156 16.906 1 97.75 158 ALA A N 1
ATOM 1201 C CA . ALA A 1 158 ? -3.934 25.516 18.156 1 97.75 158 ALA A CA 1
ATOM 1202 C C . ALA A 1 158 ? -3.357 24.719 19.328 1 97.75 158 ALA A C 1
ATOM 1204 O O . ALA A 1 158 ? -3.463 25.125 20.484 1 97.75 158 ALA A O 1
ATOM 1205 N N . ASP A 1 159 ? -2.826 23.594 19 1 96.19 159 ASP A N 1
ATOM 1206 C CA . ASP A 1 159 ? -2.301 22.719 20.031 1 96.19 159 ASP A CA 1
ATOM 1207 C C . ASP A 1 159 ? -0.885 23.109 20.438 1 96.19 159 ASP A C 1
ATOM 1209 O O . ASP A 1 159 ? -0.387 22.703 21.484 1 96.19 159 ASP A O 1
ATOM 1213 N N . LEU A 1 160 ? -0.21 23.875 19.703 1 95.38 160 LEU A N 1
ATOM 1214 C CA . LEU A 1 160 ? 1.162 24.297 19.953 1 95.38 160 LEU A CA 1
ATOM 1215 C C . LEU A 1 160 ? 1.197 25.469 20.938 1 95.38 160 LEU A C 1
ATOM 1217 O O . LEU A 1 160 ? 0.341 26.359 20.875 1 95.38 160 LEU A O 1
ATOM 1221 N N . ASP A 1 161 ? 2.195 25.453 21.734 1 94.25 161 ASP A N 1
ATOM 1222 C CA . ASP A 1 161 ? 2.4 26.656 22.531 1 94.25 161 ASP A CA 1
ATOM 1223 C C . ASP A 1 161 ? 2.885 27.812 21.656 1 94.25 161 ASP A C 1
ATOM 1225 O O . ASP A 1 161 ? 3.295 27.609 20.516 1 94.25 161 ASP A O 1
ATOM 1229 N N . VAL A 1 162 ? 2.836 28.969 22.219 1 94 162 VAL A N 1
ATOM 1230 C CA . VAL A 1 162 ? 3.045 30.188 21.438 1 94 162 VAL A CA 1
ATOM 1231 C C . VAL A 1 162 ? 4.449 30.188 20.844 1 94 162 VAL A C 1
ATOM 1233 O O . VAL A 1 162 ? 4.621 30.375 19.625 1 94 162 VAL A O 1
ATOM 1236 N N . PRO A 1 163 ? 5.496 29.859 21.594 1 95.25 163 PRO A N 1
ATOM 1237 C CA . PRO A 1 163 ? 6.84 29.859 21.016 1 95.25 163 PRO A CA 1
ATOM 1238 C C . PRO A 1 163 ? 7.004 28.844 19.891 1 95.25 163 PRO A C 1
ATOM 1240 O O . PRO A 1 163 ? 7.594 29.141 18.844 1 95.25 163 PRO A O 1
ATOM 1243 N N . THR A 1 164 ? 6.516 27.688 20.125 1 94.25 164 THR A N 1
ATOM 1244 C CA . THR A 1 164 ? 6.613 26.625 19.109 1 94.25 164 THR A CA 1
ATOM 1245 C C . THR A 1 164 ? 5.812 27 17.859 1 94.25 164 THR A C 1
ATOM 1247 O O . THR A 1 164 ? 6.254 26.75 16.75 1 94.25 164 THR A O 1
ATOM 1250 N N . ARG A 1 165 ? 4.68 27.531 18.078 1 95.5 165 ARG A N 1
ATOM 1251 C CA . ARG A 1 165 ? 3.836 27.969 16.969 1 95.5 165 ARG A CA 1
ATOM 1252 C C . ARG A 1 165 ? 4.539 29.047 16.141 1 95.5 165 ARG A C 1
ATOM 1254 O O . ARG A 1 165 ? 4.508 29 14.906 1 95.5 165 ARG A O 1
ATOM 1261 N N . ASP A 1 166 ? 5.152 29.984 16.812 1 94.75 166 ASP A N 1
ATOM 1262 C CA . ASP A 1 166 ? 5.883 31.047 16.125 1 94.75 166 ASP A CA 1
ATOM 1263 C C . ASP A 1 166 ? 6.988 30.484 15.234 1 94.75 166 ASP A C 1
ATOM 1265 O O . ASP A 1 166 ? 7.133 30.875 14.078 1 94.75 166 ASP A O 1
ATOM 1269 N N . GLU A 1 167 ? 7.699 29.594 15.789 1 93.56 167 GLU A N 1
ATOM 1270 C CA . GLU A 1 167 ? 8.766 28.953 15.031 1 93.56 167 GLU A CA 1
ATOM 1271 C C . GLU A 1 167 ? 8.211 28.203 13.82 1 93.56 167 GLU A C 1
ATOM 1273 O O . GLU A 1 167 ? 8.773 28.266 12.727 1 93.56 167 GLU A O 1
ATOM 1278 N N . TYR A 1 168 ? 7.172 27.516 14.078 1 93.56 168 TYR A N 1
ATOM 1279 C CA . TYR A 1 168 ? 6.523 26.75 13.016 1 93.56 168 TYR A CA 1
ATOM 1280 C C . TYR A 1 168 ? 6.086 27.656 11.875 1 93.56 168 TYR A C 1
ATOM 1282 O O . TYR A 1 168 ? 6.324 27.359 10.703 1 93.56 168 TYR A O 1
ATOM 1290 N N . LEU A 1 169 ? 5.473 28.734 12.203 1 93.81 169 LEU A N 1
ATOM 1291 C CA . LEU A 1 169 ? 4.902 29.641 11.203 1 93.81 169 LEU A CA 1
ATOM 1292 C C . LEU A 1 169 ? 6 30.422 10.5 1 93.81 169 LEU A C 1
ATOM 1294 O O . LEU A 1 169 ? 5.773 30.984 9.422 1 93.81 169 LEU A O 1
ATOM 1298 N N . GLN A 1 170 ? 7.141 30.547 11.148 1 91.25 170 GLN A N 1
ATOM 1299 C CA . GLN A 1 170 ? 8.297 31.141 10.484 1 91.25 170 GLN A CA 1
ATOM 1300 C C . GLN A 1 170 ? 8.797 30.25 9.344 1 91.25 170 GLN A C 1
ATOM 1302 O O . GLN A 1 170 ? 9.203 30.75 8.297 1 91.25 170 GLN A O 1
ATOM 1307 N N . ARG A 1 171 ? 8.719 29 9.602 1 88.38 171 ARG A N 1
ATOM 1308 C CA . ARG A 1 171 ? 9.18 28.031 8.609 1 88.38 171 ARG A CA 1
ATOM 1309 C C . ARG A 1 171 ? 8.117 27.781 7.551 1 88.38 171 ARG A C 1
ATOM 1311 O O . ARG A 1 171 ? 8.422 27.297 6.457 1 88.38 171 ARG A O 1
ATOM 1318 N N . ASN A 1 172 ? 6.879 28.062 7.918 1 89.88 172 ASN A N 1
ATOM 1319 C CA . ASN A 1 172 ? 5.727 27.859 7.039 1 89.88 172 ASN A CA 1
ATOM 1320 C C . ASN A 1 172 ? 4.918 29.156 6.891 1 89.88 172 ASN A C 1
ATOM 1322 O O . ASN A 1 172 ? 3.875 29.312 7.527 1 89.88 172 ASN A O 1
ATOM 1326 N N . PRO A 1 173 ? 5.281 29.969 6.012 1 89.56 173 PRO A N 1
ATOM 1327 C CA . PRO A 1 173 ? 4.641 31.281 5.922 1 89.56 173 PRO A CA 1
ATOM 1328 C C . PRO A 1 173 ? 3.158 31.188 5.559 1 89.56 173 PRO A C 1
ATOM 1330 O O . PRO A 1 173 ? 2.742 30.234 4.883 1 89.56 173 PRO A O 1
ATOM 1333 N N . LEU A 1 174 ? 2.461 32.188 5.945 1 94.56 174 LEU A N 1
ATOM 1334 C CA . LEU A 1 174 ? 1.023 32.281 5.719 1 94.56 174 LEU A CA 1
ATOM 1335 C C . LEU A 1 174 ? 0.726 32.688 4.277 1 94.56 174 LEU A C 1
ATOM 1337 O O . LEU A 1 174 ? 0.69 33.875 3.957 1 94.56 174 LEU A O 1
ATOM 1341 N N . ARG A 1 175 ? 0.48 31.797 3.467 1 94.81 175 ARG A N 1
ATOM 1342 C CA . ARG A 1 175 ? 0.178 32.031 2.061 1 94.81 175 ARG A CA 1
ATOM 1343 C C . ARG A 1 175 ? -1.312 32.281 1.856 1 94.81 175 ARG A C 1
ATOM 1345 O O . ARG A 1 175 ? -2.15 31.594 2.432 1 94.81 175 ARG A O 1
ATOM 1352 N N . THR A 1 176 ? -1.597 33.25 0.993 1 96.69 176 THR A N 1
ATOM 1353 C CA . THR A 1 176 ? -2.982 33.5 0.608 1 96.69 176 THR A CA 1
ATOM 1354 C C . THR A 1 176 ? -3.424 32.5 -0.466 1 96.69 176 THR A C 1
ATOM 1356 O O . THR A 1 176 ? -2.834 32.469 -1.546 1 96.69 176 THR A O 1
ATOM 1359 N N . LEU A 1 177 ? -4.477 31.781 -0.205 1 96.69 177 LEU A N 1
ATOM 1360 C CA . LEU A 1 177 ? -4.977 30.812 -1.166 1 96.69 177 LEU A CA 1
ATOM 1361 C C . LEU A 1 177 ? -6.289 31.281 -1.787 1 96.69 177 LEU A C 1
ATOM 1363 O O . LEU A 1 177 ? -6.566 31 -2.955 1 96.69 177 LEU A O 1
ATOM 1367 N N . THR A 1 178 ? -7.109 31.891 -1.009 1 97.38 178 THR A N 1
ATOM 1368 C CA . THR A 1 178 ? -8.383 32.469 -1.432 1 97.38 178 THR A CA 1
ATOM 1369 C C . THR A 1 178 ? -8.586 33.844 -0.785 1 97.38 178 THR A C 1
ATOM 1371 O O . THR A 1 178 ? -7.766 34.281 0.016 1 97.38 178 THR A O 1
ATOM 1374 N N . ALA A 1 179 ? -9.703 34.469 -1.134 1 96.94 179 ALA A N 1
ATOM 1375 C CA . ALA A 1 179 ? -10.039 35.75 -0.56 1 96.94 179 ALA A CA 1
ATOM 1376 C C . ALA A 1 179 ? -10.359 35.625 0.928 1 96.94 179 ALA A C 1
ATOM 1378 O O . ALA A 1 179 ? -10.352 36.625 1.655 1 96.94 179 ALA A O 1
ATOM 1379 N N . HIS A 1 180 ? -10.57 34.438 1.404 1 97.31 180 HIS A N 1
ATOM 1380 C CA . HIS A 1 180 ? -11.008 34.25 2.779 1 97.31 180 HIS A CA 1
ATOM 1381 C C . HIS A 1 180 ? -9.883 33.688 3.645 1 97.31 180 HIS A C 1
ATOM 1383 O O . HIS A 1 180 ? -10.07 33.469 4.844 1 97.31 180 HIS A O 1
ATOM 1389 N N . THR A 1 181 ? -8.703 33.531 3.092 1 97.94 181 THR A N 1
ATOM 1390 C CA . THR A 1 181 ? -7.59 32.969 3.842 1 97.94 181 THR A CA 1
ATOM 1391 C C . THR A 1 181 ? -7.125 33.938 4.93 1 97.94 181 THR A C 1
ATOM 1393 O O . THR A 1 181 ? -6.898 35.125 4.664 1 97.94 181 THR A O 1
ATOM 1396 N N . THR A 1 182 ? -7.043 33.438 6.137 1 96.81 182 THR A N 1
ATOM 1397 C CA . THR A 1 182 ? -6.523 34.25 7.234 1 96.81 182 THR A CA 1
ATOM 1398 C C . THR A 1 182 ? -5 34.312 7.18 1 96.81 182 THR A C 1
ATOM 1400 O O . THR A 1 182 ? -4.316 33.344 7.426 1 96.81 182 THR A O 1
ATOM 1403 N N . VAL A 1 183 ? -4.469 35.5 6.859 1 96.12 183 VAL A N 1
ATOM 1404 C CA . VAL A 1 183 ? -3.02 35.625 6.734 1 96.12 183 VAL A CA 1
ATOM 1405 C C . VAL A 1 183 ? -2.498 36.656 7.73 1 96.12 183 VAL A C 1
ATOM 1407 O O . VAL A 1 183 ? -1.295 36.906 7.793 1 96.12 183 VAL A O 1
ATOM 1410 N N . ASP A 1 184 ? -3.418 37.25 8.43 1 96 184 ASP A N 1
ATOM 1411 C CA . ASP A 1 184 ? -3.039 38.156 9.523 1 96 184 ASP A CA 1
ATOM 1412 C C . ASP A 1 184 ? -2.717 37.375 10.789 1 96 184 ASP A C 1
ATOM 1414 O O . ASP A 1 184 ? -3.555 36.625 11.289 1 96 184 ASP A O 1
ATOM 1418 N N . ARG A 1 185 ? -1.596 37.625 11.328 1 95.94 185 ARG A N 1
ATOM 1419 C CA . ARG A 1 185 ? -1.094 36.812 12.438 1 95.94 185 ARG A CA 1
ATOM 1420 C C . ARG A 1 185 ? -1.973 36.969 13.672 1 95.94 185 ARG A C 1
ATOM 1422 O O . ARG A 1 185 ? -2.277 36 14.359 1 95.94 185 ARG A O 1
ATOM 1429 N N 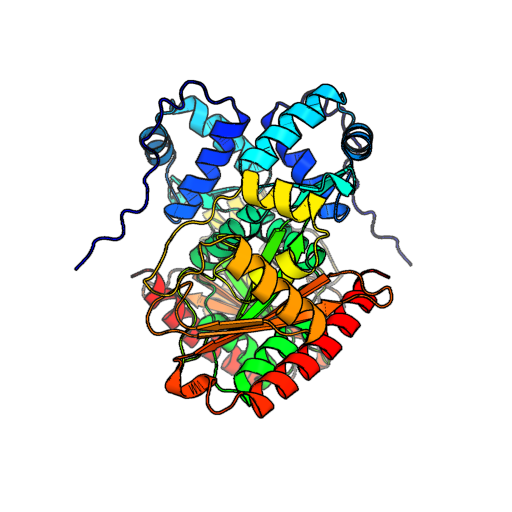. ASP A 1 186 ? -2.338 38.156 13.969 1 96.12 186 ASP A N 1
ATOM 1430 C CA . ASP A 1 186 ? -3.172 38.406 15.141 1 96.12 186 ASP A CA 1
ATOM 1431 C C . ASP A 1 186 ? -4.539 37.75 14.992 1 96.12 186 ASP A C 1
ATOM 1433 O O . ASP A 1 186 ? -5.051 37.156 15.945 1 96.12 186 ASP A O 1
ATOM 1437 N N . ALA A 1 187 ? -5.102 37.906 13.805 1 97.25 187 ALA A N 1
ATOM 1438 C CA . ALA A 1 187 ? -6.391 37.281 13.531 1 97.25 187 ALA A CA 1
ATOM 1439 C C . ALA A 1 187 ? -6.285 35.75 13.641 1 97.25 187 ALA A C 1
ATOM 1441 O O . ALA A 1 187 ? -7.172 35.125 14.195 1 97.25 187 ALA A O 1
ATOM 1442 N N . LEU A 1 188 ? -5.223 35.219 13.117 1 97.69 188 LEU A N 1
ATOM 1443 C CA . LEU A 1 188 ? -5 33.781 13.203 1 97.69 188 LEU A CA 1
ATOM 1444 C C . LEU A 1 188 ? -4.855 33.344 14.648 1 97.69 188 LEU A C 1
ATOM 1446 O O . LEU A 1 188 ? -5.441 32.344 15.055 1 97.69 188 LEU A O 1
ATOM 1450 N N . ASP A 1 189 ? -4.094 34.062 15.43 1 97.19 189 ASP A N 1
ATOM 1451 C CA . ASP A 1 189 ? -3.883 33.719 16.828 1 97.19 189 ASP A CA 1
ATOM 1452 C C . ASP A 1 189 ? -5.203 33.688 17.594 1 97.19 189 ASP A C 1
ATOM 1454 O O . ASP A 1 189 ? -5.426 32.812 18.438 1 97.19 189 ASP A O 1
ATOM 1458 N N . GLN A 1 190 ? -6.012 34.688 17.328 1 97.44 190 GLN A N 1
ATOM 1459 C CA . GLN A 1 190 ? -7.324 34.719 17.969 1 97.44 190 GLN A CA 1
ATOM 1460 C C . GLN A 1 190 ? -8.156 33.5 17.578 1 97.44 190 GLN A C 1
ATOM 1462 O O . GLN A 1 190 ? -8.805 32.875 18.422 1 97.44 190 GLN A O 1
ATOM 1467 N N . GLU A 1 191 ? -8.133 33.219 16.297 1 97.69 191 GLU A N 1
ATOM 1468 C CA . GLU A 1 191 ? -8.852 32.062 15.805 1 97.69 191 GLU A CA 1
ATOM 1469 C C . GLU A 1 191 ? -8.344 30.781 16.469 1 97.69 191 GLU A C 1
ATOM 1471 O O . GLU A 1 191 ? -9.141 29.922 16.859 1 97.69 191 GLU A O 1
ATOM 1476 N N . LEU A 1 192 ? -7.07 30.641 16.609 1 98.19 192 LEU A N 1
ATOM 1477 C CA . LEU A 1 192 ? -6.465 29.438 17.172 1 98.19 192 LEU A CA 1
ATOM 1478 C C . LEU A 1 192 ? -6.809 29.297 18.656 1 98.19 192 LEU A C 1
ATOM 1480 O O . LEU A 1 192 ? -6.977 28.188 19.156 1 98.19 192 LEU A O 1
ATOM 1484 N N . THR A 1 193 ? -6.871 30.406 19.312 1 97.44 193 THR A N 1
ATOM 1485 C CA . THR A 1 193 ? -7.305 30.391 20.719 1 97.44 193 THR A CA 1
ATOM 1486 C C . THR A 1 193 ? -8.727 29.844 20.828 1 97.44 193 THR A C 1
ATOM 1488 O O . THR A 1 193 ? -9.023 29.047 21.719 1 97.44 193 THR A O 1
ATOM 1491 N N . ASP A 1 194 ? -9.555 30.312 19.953 1 97.56 194 ASP A N 1
ATOM 1492 C CA . ASP A 1 194 ? -10.93 29.828 19.922 1 97.56 194 ASP A CA 1
ATOM 1493 C C . ASP A 1 194 ? -10.977 28.328 19.641 1 97.56 194 ASP A C 1
ATOM 1495 O O . ASP A 1 194 ? -11.766 27.609 20.25 1 97.56 194 ASP A O 1
ATOM 1499 N N . VAL A 1 195 ? -10.211 27.875 18.703 1 98.06 195 VAL A N 1
ATOM 1500 C CA . VAL A 1 195 ? -10.141 26.469 18.344 1 98.06 195 VAL A CA 1
ATOM 1501 C C . VAL A 1 195 ? -9.711 25.641 19.562 1 98.06 195 VAL A C 1
ATOM 1503 O O . VAL A 1 195 ? -10.289 24.594 19.844 1 98.06 195 VAL A O 1
ATOM 1506 N N . ALA A 1 196 ? -8.688 26.109 20.234 1 96.94 196 ALA A N 1
ATOM 1507 C CA . ALA A 1 196 ? -8.188 25.406 21.422 1 96.94 196 ALA A CA 1
ATOM 1508 C C . ALA A 1 196 ? -9.258 25.328 22.5 1 96.94 196 ALA A C 1
ATOM 1510 O O . ALA A 1 196 ? -9.422 24.281 23.141 1 96.94 196 ALA A O 1
ATOM 1511 N N . ASN A 1 197 ? -10 26.391 22.688 1 96.69 197 ASN A N 1
ATOM 1512 C CA . ASN A 1 197 ? -11.008 26.469 23.734 1 96.69 197 ASN A CA 1
ATOM 1513 C C . ASN A 1 197 ? -12.227 25.609 23.406 1 96.69 197 ASN A C 1
ATOM 1515 O O . ASN A 1 197 ? -12.766 24.922 24.281 1 96.69 197 ASN A O 1
ATOM 1519 N N . ARG A 1 198 ? -12.633 25.625 22.172 1 96.81 198 ARG A N 1
ATOM 1520 C CA . ARG A 1 198 ? -13.852 24.938 21.766 1 96.81 198 ARG A CA 1
ATOM 1521 C C . ARG A 1 198 ? -13.57 23.484 21.375 1 96.81 198 ARG A C 1
ATOM 1523 O O . ARG A 1 198 ? -14.484 22.672 21.297 1 96.81 198 ARG A O 1
ATOM 1530 N N . GLY A 1 199 ? -12.352 23.234 20.984 1 97.12 199 GLY A N 1
ATOM 1531 C CA . GLY A 1 199 ? -11.977 21.891 20.578 1 97.12 199 GLY A CA 1
ATOM 1532 C C . GLY A 1 199 ? -12.445 21.516 19.188 1 97.12 199 GLY A C 1
ATOM 1533 O O . GLY A 1 199 ? -12.75 20.359 18.922 1 97.12 199 GLY A O 1
ATOM 1534 N N . ILE A 1 200 ? -12.688 22.469 18.375 1 98.25 200 ILE A N 1
ATOM 1535 C CA . ILE A 1 200 ? -13.102 22.234 17 1 98.25 200 ILE A CA 1
ATOM 1536 C C . ILE A 1 200 ? -12.641 23.391 16.125 1 98.25 200 ILE A C 1
ATOM 1538 O O . ILE A 1 200 ? -12.664 24.547 16.547 1 98.25 200 ILE A O 1
ATOM 1542 N N . ALA A 1 201 ? -12.219 23.078 14.922 1 98.62 201 ALA A N 1
ATOM 1543 C CA . ALA A 1 201 ? -11.836 24.078 13.93 1 98.62 201 ALA A CA 1
ATOM 1544 C C . ALA A 1 201 ? -12.797 24.078 12.75 1 98.62 201 ALA A C 1
ATOM 1546 O O . ALA A 1 201 ? -13.047 23.031 12.141 1 98.62 201 ALA A O 1
ATOM 1547 N N . TRP A 1 202 ? -13.32 25.203 12.477 1 98 202 TRP A N 1
ATOM 1548 C CA . TRP A 1 202 ? -14.117 25.422 11.273 1 98 202 TRP A CA 1
ATOM 1549 C C . TRP A 1 202 ? -13.344 26.25 10.25 1 98 202 TRP A C 1
ATOM 1551 O O . TRP A 1 202 ? -12.672 27.219 10.609 1 98 202 TRP A O 1
ATOM 1561 N N . GLU A 1 203 ? -13.281 25.828 9.086 1 97.62 203 GLU A N 1
ATOM 1562 C CA . GLU A 1 203 ? -12.656 26.5 7.957 1 97.62 203 GLU A CA 1
ATOM 1563 C C . GLU A 1 203 ? -13.664 26.797 6.855 1 97.62 203 GLU A C 1
ATOM 1565 O O . GLU A 1 203 ? -14.391 25.906 6.414 1 97.62 203 GLU A O 1
ATOM 1570 N N . ARG A 1 204 ? -13.805 28.047 6.477 1 96.88 204 ARG A N 1
ATOM 1571 C CA . ARG A 1 204 ? -14.781 28.453 5.473 1 96.88 204 ARG A CA 1
ATOM 1572 C C . ARG A 1 204 ? -14.094 29.125 4.289 1 96.88 204 ARG A C 1
ATOM 1574 O O . ARG A 1 204 ? -13.797 30.328 4.336 1 96.88 204 ARG A O 1
ATOM 1581 N N . GLU A 1 205 ? -13.938 28.344 3.297 1 97.5 205 GLU A N 1
ATOM 1582 C CA . GLU A 1 205 ? -13.461 28.797 1.995 1 97.5 205 GLU A CA 1
ATOM 1583 C C . GLU A 1 205 ? -12.062 29.406 2.104 1 97.5 205 GLU A C 1
ATOM 1585 O O . GLU A 1 205 ? -11.727 30.344 1.382 1 97.5 205 GLU A O 1
ATOM 1590 N N . GLU A 1 206 ? -11.305 29.016 3.039 1 97.56 206 GLU A N 1
ATOM 1591 C CA . GLU A 1 206 ? -9.945 29.516 3.213 1 97.56 206 GLU A CA 1
ATOM 1592 C C . GLU A 1 206 ? -8.953 28.734 2.357 1 97.56 206 GLU A C 1
ATOM 1594 O O . GLU A 1 206 ? -8.062 29.312 1.736 1 97.56 206 GLU A O 1
ATOM 1599 N N . PHE A 1 207 ? -9.094 27.375 2.375 1 96.62 207 PHE A N 1
ATOM 1600 C CA . PHE A 1 207 ? -8.195 26.516 1.631 1 96.62 207 PHE A CA 1
ATOM 1601 C C . PHE A 1 207 ? -8.57 26.469 0.155 1 96.62 207 PHE A C 1
ATOM 1603 O O . PHE A 1 207 ? -7.715 26.625 -0.716 1 96.62 207 PHE A O 1
ATOM 1610 N N . LEU A 1 208 ? -9.805 26.219 -0.099 1 96.12 208 LEU A N 1
ATOM 1611 C CA . LEU A 1 208 ? -10.391 26.172 -1.437 1 96.12 208 LEU A CA 1
ATOM 1612 C C . LEU A 1 208 ? -11.711 26.922 -1.475 1 96.12 208 LEU A C 1
ATOM 1614 O O . LEU A 1 208 ? -12.602 26.672 -0.653 1 96.12 208 LEU A O 1
ATOM 1618 N N . ALA A 1 209 ? -11.844 27.844 -2.516 1 96.25 209 ALA A N 1
ATOM 1619 C CA . ALA A 1 209 ? -13.102 28.578 -2.666 1 96.25 209 ALA A CA 1
ATOM 1620 C C . ALA A 1 209 ? -14.258 27.625 -2.934 1 96.25 209 ALA A C 1
ATOM 1622 O O . ALA A 1 209 ? -14.117 26.672 -3.705 1 96.25 209 ALA A O 1
ATOM 1623 N N . GLY A 1 210 ? -15.328 27.797 -2.258 1 96.06 210 GLY A N 1
ATOM 1624 C CA . GLY A 1 210 ? -16.516 27 -2.498 1 96.06 210 GLY A CA 1
ATOM 1625 C C . GLY A 1 210 ? -16.594 25.766 -1.618 1 96.06 210 GLY A C 1
ATOM 1626 O O . GLY A 1 210 ? -17.516 24.953 -1.768 1 96.06 210 GLY A O 1
ATOM 1627 N N . TRP A 1 211 ? -15.625 25.703 -0.626 1 96.88 211 TRP A N 1
ATOM 1628 C CA . TRP A 1 211 ? -15.625 24.547 0.261 1 96.88 211 TRP A CA 1
ATOM 1629 C C . TRP A 1 211 ? -15.445 24.984 1.714 1 96.88 211 TRP A C 1
ATOM 1631 O O . TRP A 1 211 ? -14.836 26.016 1.992 1 96.88 211 TRP A O 1
ATOM 1641 N N . ALA A 1 212 ? -16.016 24.25 2.533 1 97.69 212 ALA A N 1
ATOM 1642 C CA . ALA A 1 212 ? -15.836 24.422 3.973 1 97.69 212 ALA A CA 1
ATOM 1643 C C . ALA A 1 212 ? -15.414 23.094 4.629 1 97.69 212 ALA A C 1
ATOM 1645 O O . ALA A 1 212 ? -15.648 22.016 4.074 1 97.69 212 ALA A O 1
ATOM 1646 N N . CYS A 1 213 ? -14.758 23.219 5.781 1 98.25 213 CYS A N 1
ATOM 1647 C CA . CYS A 1 213 ? -14.289 22.047 6.504 1 98.25 213 CYS A CA 1
ATOM 1648 C C . CYS A 1 213 ? -14.445 22.234 8.008 1 98.25 213 CYS A C 1
ATOM 1650 O O . CYS A 1 213 ? -14.484 23.359 8.5 1 98.25 213 CYS A O 1
ATOM 1652 N N . ALA A 1 214 ? -14.578 21.156 8.664 1 98.62 214 ALA A N 1
ATOM 1653 C CA . ALA A 1 214 ? -14.555 21.109 10.125 1 98.62 214 ALA A CA 1
ATOM 1654 C C . ALA A 1 214 ? -13.68 19.969 10.617 1 98.62 214 ALA A C 1
ATOM 1656 O O . ALA A 1 214 ? -13.664 18.875 10.031 1 98.62 214 ALA A O 1
ATOM 1657 N N . ALA A 1 215 ? -12.961 20.188 11.688 1 98.75 215 ALA A N 1
ATOM 1658 C CA . ALA A 1 215 ? -12.055 19.172 12.211 1 98.75 215 ALA A CA 1
ATOM 1659 C C . ALA A 1 215 ? -12 19.219 13.734 1 98.75 215 ALA A C 1
ATOM 1661 O O . ALA A 1 215 ? -12.086 20.281 14.344 1 98.75 215 ALA A O 1
ATOM 1662 N N . VAL A 1 216 ? -11.867 18.078 14.336 1 98.56 216 VAL A N 1
ATOM 1663 C CA . VAL A 1 216 ? -11.695 17.953 15.781 1 98.56 216 VAL A CA 1
ATOM 1664 C C . VAL A 1 216 ? -10.43 17.156 16.078 1 98.56 216 VAL A C 1
ATOM 1666 O O . VAL A 1 216 ? -10.047 16.281 15.312 1 98.56 216 VAL A O 1
ATOM 1669 N N . PRO A 1 217 ? -9.789 17.484 17.203 1 98 217 PRO A N 1
ATOM 1670 C CA . PRO A 1 217 ? -8.562 16.766 17.562 1 98 217 PRO A CA 1
ATOM 1671 C C . PRO A 1 217 ? -8.836 15.375 18.109 1 98 217 PRO A C 1
ATOM 1673 O O . PRO A 1 217 ? -9.875 15.141 18.734 1 98 217 PRO A O 1
ATOM 1676 N N . LEU A 1 218 ? -7.941 14.484 17.719 1 96.06 218 LEU A N 1
ATOM 1677 C CA . LEU A 1 218 ? -7.789 13.211 18.406 1 96.06 218 LEU A CA 1
ATOM 1678 C C . LEU A 1 218 ? -6.773 13.328 19.547 1 96.06 218 LEU A C 1
ATOM 1680 O O . LEU A 1 218 ? -5.629 13.727 19.312 1 96.06 218 LEU A O 1
ATOM 1684 N N . ARG A 1 219 ? -7.184 12.914 20.719 1 93.19 219 ARG A N 1
ATOM 1685 C CA . ARG A 1 219 ? -6.285 13.148 21.844 1 93.19 219 ARG A CA 1
ATOM 1686 C C . ARG A 1 219 ? -6.035 11.852 22.625 1 93.19 219 ARG A C 1
ATOM 1688 O O . ARG A 1 219 ? -6.898 10.977 22.672 1 93.19 219 ARG A O 1
ATOM 1695 N N . ARG A 1 220 ? -4.848 11.82 23.203 1 88.19 220 ARG A N 1
ATOM 1696 C CA . ARG A 1 220 ? -4.488 10.781 24.172 1 88.19 220 ARG A CA 1
ATOM 1697 C C . ARG A 1 220 ? -5.152 11.039 25.516 1 88.19 220 ARG A C 1
ATOM 1699 O O . ARG A 1 220 ? -5.688 12.117 25.766 1 88.19 220 ARG A O 1
ATOM 1706 N N . PRO A 1 221 ? -5.027 9.984 26.328 1 83.69 221 PRO A N 1
ATOM 1707 C CA . PRO A 1 221 ? -5.559 10.211 27.672 1 83.69 221 PRO A CA 1
ATOM 1708 C C . PRO A 1 221 ? -4.824 11.32 28.422 1 83.69 221 PRO A C 1
ATOM 1710 O O . PRO A 1 221 ? -5.422 12.008 29.266 1 83.69 221 PRO A O 1
ATOM 1713 N N . ASP A 1 222 ? -3.555 11.547 28.109 1 85 222 ASP A N 1
ATOM 1714 C CA . ASP A 1 222 ? -2.771 12.602 28.734 1 85 222 ASP A CA 1
ATOM 1715 C C . ASP A 1 222 ? -2.984 13.938 28.031 1 85 222 ASP A C 1
ATOM 1717 O O . ASP A 1 222 ? -2.215 14.883 28.219 1 85 222 ASP A O 1
ATOM 1721 N N . ALA A 1 223 ? -3.924 13.961 27.109 1 86.19 223 ALA A N 1
ATOM 1722 C CA . ALA A 1 223 ? -4.375 15.164 26.422 1 86.19 223 ALA A CA 1
ATOM 1723 C C . ALA A 1 223 ? -3.447 15.5 25.25 1 86.19 223 ALA A C 1
ATOM 1725 O O . ALA A 1 223 ? -3.668 16.484 24.531 1 86.19 223 ALA A O 1
ATOM 1726 N N . GLY A 1 224 ? -2.48 14.75 25.078 1 91.31 224 GLY A N 1
ATOM 1727 C CA . GLY A 1 224 ? -1.605 14.969 23.938 1 91.31 224 GLY A CA 1
ATOM 1728 C C . GLY A 1 224 ? -2.303 14.773 22.609 1 91.31 224 GLY A C 1
ATOM 1729 O O . GLY A 1 224 ? -3.178 13.914 22.484 1 91.31 224 GLY A O 1
ATOM 1730 N N . LEU A 1 225 ? -1.888 15.57 21.656 1 93.69 225 LEU A N 1
ATOM 1731 C CA . LEU A 1 225 ? -2.488 15.492 20.328 1 93.69 225 LEU A CA 1
ATOM 1732 C C . LEU A 1 225 ? -2.014 14.25 19.594 1 93.69 225 LEU A C 1
ATOM 1734 O O . LEU A 1 225 ? -0.81 14 19.5 1 93.69 225 LEU A O 1
ATOM 1738 N N . LEU A 1 226 ? -2.916 13.461 19.031 1 93.06 226 LEU A N 1
ATOM 1739 C CA . LEU A 1 226 ? -2.637 12.258 18.25 1 93.06 226 LEU A CA 1
ATOM 1740 C C . LEU A 1 226 ? -2.908 12.508 16.766 1 93.06 226 LEU A C 1
ATOM 1742 O O . LEU A 1 226 ? -2.285 11.891 15.906 1 93.06 226 LEU A O 1
ATOM 1746 N N . GLY A 1 227 ? -3.857 13.281 16.516 1 96 227 GLY A N 1
ATOM 1747 C CA . GLY A 1 227 ? -4.328 13.531 15.156 1 96 227 GLY A CA 1
ATOM 1748 C C . GLY A 1 227 ? -5.586 14.375 15.109 1 96 227 GLY A C 1
ATOM 1749 O O . GLY A 1 227 ? -5.844 15.164 16.031 1 96 227 GLY A O 1
ATOM 1750 N N . ALA A 1 228 ? -6.293 14.234 13.977 1 97.94 228 ALA A N 1
ATOM 1751 C CA . ALA A 1 228 ? -7.543 14.969 13.781 1 97.94 228 ALA A CA 1
ATOM 1752 C C . ALA A 1 228 ? -8.469 14.227 12.82 1 97.94 228 ALA A C 1
ATOM 1754 O O . ALA A 1 228 ? -8.008 13.516 11.922 1 97.94 228 ALA A O 1
ATOM 1755 N N . VAL A 1 229 ? -9.711 14.352 13.039 1 98.31 229 VAL A N 1
ATOM 1756 C CA . VAL A 1 229 ? -10.734 13.906 12.102 1 98.31 229 VAL A CA 1
ATOM 1757 C C . VAL A 1 229 ? -11.461 15.109 11.516 1 98.31 229 VAL A C 1
ATOM 1759 O O . VAL A 1 229 ? -11.727 16.094 12.227 1 98.31 229 VAL A O 1
ATOM 1762 N N . ALA A 1 230 ? -11.812 15.023 10.25 1 98.44 230 ALA A N 1
ATOM 1763 C CA . ALA A 1 230 ? -12.391 16.188 9.586 1 98.44 230 ALA A CA 1
ATOM 1764 C C . ALA A 1 230 ? -13.445 15.766 8.562 1 98.44 230 ALA A C 1
ATOM 1766 O O . ALA A 1 230 ? -13.508 14.602 8.18 1 98.44 230 ALA A O 1
ATOM 1767 N N . VAL A 1 231 ? -14.227 16.703 8.133 1 98.44 231 VAL A N 1
ATOM 1768 C CA . VAL A 1 231 ? -15.164 16.562 7.023 1 98.44 231 VAL A CA 1
ATOM 1769 C C . VAL A 1 231 ? -15.109 17.812 6.145 1 98.44 231 VAL A C 1
ATOM 1771 O O . VAL A 1 231 ? -14.664 18.875 6.586 1 98.44 231 VAL A O 1
ATOM 1774 N N . SER A 1 232 ? -15.547 17.625 4.926 1 98.06 232 SER A N 1
ATOM 1775 C CA . SER A 1 232 ? -15.641 18.75 4.004 1 98.06 232 SER A CA 1
ATOM 1776 C C . SER A 1 232 ? -16.922 18.672 3.184 1 98.06 232 SER A C 1
ATOM 1778 O O . SER A 1 232 ? -17.453 17.594 2.932 1 98.06 232 SER A O 1
ATOM 1780 N N . ALA A 1 233 ? -17.391 19.812 2.807 1 97.56 233 ALA A N 1
ATOM 1781 C CA . ALA A 1 233 ? -18.547 19.984 1.938 1 97.56 233 ALA A CA 1
ATOM 1782 C C . ALA A 1 233 ? -18.703 21.438 1.504 1 97.56 233 ALA A C 1
ATOM 1784 O O . ALA A 1 233 ? -17.922 22.297 1.92 1 97.56 233 ALA A O 1
ATOM 1785 N N . GLN A 1 234 ? -19.609 21.562 0.629 1 96.81 234 GLN A N 1
ATOM 1786 C CA . GLN A 1 234 ? -19.969 22.953 0.316 1 96.81 234 GLN A CA 1
ATOM 1787 C C . GLN A 1 234 ? -20.5 23.672 1.55 1 96.81 234 GLN A C 1
ATOM 1789 O O . GLN A 1 234 ? -21.219 23.078 2.365 1 96.81 234 GLN A O 1
ATOM 1794 N N . PRO A 1 235 ? -20.188 24.969 1.631 1 96.44 235 PRO A N 1
ATOM 1795 C CA . PRO A 1 235 ? -20.578 25.719 2.824 1 96.44 235 PRO A CA 1
ATOM 1796 C C . PRO A 1 235 ? -22.078 25.656 3.1 1 96.44 235 PRO A C 1
ATOM 1798 O O . PRO A 1 235 ? -22.5 25.531 4.254 1 96.44 235 PRO A O 1
ATOM 1801 N N . ASP A 1 236 ? -22.891 25.656 2.111 1 95.5 236 ASP A N 1
ATOM 1802 C CA . ASP A 1 236 ? -24.328 25.672 2.275 1 95.5 236 ASP A CA 1
ATOM 1803 C C . ASP A 1 236 ? -24.844 24.344 2.811 1 95.5 236 ASP A C 1
ATOM 1805 O O . ASP A 1 236 ? -25.938 24.266 3.377 1 95.5 236 ASP A O 1
ATOM 1809 N N . ARG A 1 237 ? -24.047 23.359 2.646 1 94.88 237 ARG A N 1
ATOM 1810 C CA . ARG A 1 237 ? -24.438 22.031 3.117 1 94.88 237 ARG A CA 1
ATOM 1811 C C . ARG A 1 237 ? -23.844 21.75 4.496 1 94.88 237 ARG A C 1
ATOM 1813 O O . ARG A 1 237 ? -24.422 21 5.277 1 94.88 237 ARG A O 1
ATOM 1820 N N . LEU A 1 238 ? -22.781 22.344 4.805 1 96.5 238 LEU A N 1
ATOM 1821 C CA . LEU A 1 238 ? -22.031 22 6.012 1 96.5 238 LEU A CA 1
ATOM 1822 C C . LEU A 1 238 ? -22.375 22.953 7.156 1 96.5 238 LEU A C 1
ATOM 1824 O O . LEU A 1 238 ? -22.703 22.5 8.258 1 96.5 238 LEU A O 1
ATOM 1828 N N . VAL A 1 239 ? -22.469 24.203 6.953 1 93.69 239 VAL A N 1
ATOM 1829 C CA . VAL A 1 239 ? -22.484 25.234 7.984 1 93.69 239 VAL A CA 1
ATOM 1830 C C . VAL A 1 239 ? -23.828 25.219 8.703 1 93.69 239 VAL A C 1
ATOM 1832 O O . VAL A 1 239 ? -23.875 25.344 9.93 1 93.69 239 VAL A O 1
ATOM 1835 N N . PRO A 1 240 ? -24.922 25.016 7.969 1 96.19 240 PRO A N 1
ATOM 1836 C CA . PRO A 1 240 ? -26.219 25 8.664 1 96.19 240 PRO A CA 1
ATOM 1837 C C . PRO A 1 240 ? -26.359 23.797 9.602 1 96.19 240 PRO A C 1
ATOM 1839 O O . PRO A 1 240 ? -27.234 23.797 10.469 1 96.19 240 PRO A O 1
ATOM 1842 N N . ARG A 1 241 ? -25.5 22.828 9.469 1 96.94 241 ARG A N 1
ATOM 1843 C CA . ARG A 1 241 ? -25.594 21.594 10.242 1 96.94 241 ARG A CA 1
ATOM 1844 C C . ARG A 1 241 ? -24.5 21.531 11.305 1 96.94 241 ARG A C 1
ATOM 1846 O O . ARG A 1 241 ? -24.109 20.453 11.734 1 96.94 241 ARG A O 1
ATOM 1853 N N . GLN A 1 242 ? -24.078 22.641 11.789 1 96.62 242 GLN A N 1
ATOM 1854 C CA . GLN A 1 242 ? -22.891 22.75 12.641 1 96.62 242 GLN A CA 1
ATOM 1855 C C . GLN A 1 242 ? -23.031 21.891 13.883 1 96.62 242 GLN A C 1
ATOM 1857 O O . GLN A 1 242 ? -22.125 21.109 14.211 1 96.62 242 GLN A O 1
ATOM 1862 N N . PRO A 1 243 ? -24.203 21.969 14.602 1 96.69 243 PRO A N 1
ATOM 1863 C CA . PRO A 1 243 ? -24.312 21.172 15.828 1 96.69 243 PRO A CA 1
ATOM 1864 C C . PRO A 1 243 ? -24.219 19.656 15.555 1 96.69 243 PRO A C 1
ATOM 1866 O O . PRO A 1 243 ? -23.562 18.938 16.297 1 96.69 243 PRO A O 1
ATOM 1869 N N . GLN A 1 244 ? -24.859 19.266 14.531 1 97.5 244 GLN A N 1
ATOM 1870 C CA . GLN A 1 244 ? -24.844 17.844 14.164 1 97.5 244 GLN A CA 1
ATOM 1871 C C . GLN A 1 244 ? -23.453 17.391 13.742 1 97.5 244 GLN A C 1
ATOM 1873 O O . GLN A 1 244 ? -23 16.312 14.141 1 97.5 244 GLN A O 1
ATOM 1878 N N . ILE A 1 245 ? -22.859 18.172 12.93 1 97.94 245 ILE A N 1
ATOM 1879 C CA . ILE A 1 245 ? -21.531 17.859 12.414 1 97.94 245 ILE A CA 1
ATOM 1880 C C . ILE A 1 245 ? -20.531 17.766 13.57 1 97.94 245 ILE A C 1
ATOM 1882 O O . ILE A 1 245 ? -19.75 16.812 13.656 1 97.94 245 ILE A O 1
ATOM 1886 N N . GLU A 1 246 ? -20.578 18.719 14.445 1 98 246 GLU A N 1
ATOM 1887 C CA . GLU A 1 246 ? -19.672 18.75 15.594 1 98 246 GLU A CA 1
ATOM 1888 C C . GLU A 1 246 ? -19.859 17.516 16.469 1 98 246 GLU A C 1
ATOM 1890 O O . GLU A 1 246 ? -18.875 16.906 16.906 1 98 246 GLU A O 1
ATOM 1895 N N . ALA A 1 247 ? -21.109 17.156 16.719 1 98.12 247 ALA A N 1
ATOM 1896 C CA . ALA A 1 247 ? -21.391 16 17.547 1 98.12 247 ALA A CA 1
ATOM 1897 C C . ALA A 1 247 ? -20.844 14.727 16.922 1 98.12 247 ALA A C 1
ATOM 1899 O O . ALA A 1 247 ? -20.234 13.898 17.609 1 98.12 247 ALA A O 1
ATOM 1900 N N . ARG A 1 248 ? -21.047 14.586 15.617 1 98.19 248 ARG A N 1
ATOM 1901 C CA . ARG A 1 248 ? -20.578 13.391 14.922 1 98.19 248 ARG A CA 1
ATOM 1902 C C . ARG A 1 248 ? -19.062 13.328 14.883 1 98.19 248 ARG A C 1
ATOM 1904 O O . ARG A 1 248 ? -18.469 12.258 15.078 1 98.19 248 ARG A O 1
ATOM 1911 N N . LEU A 1 249 ? -18.438 14.43 14.633 1 98.5 249 LEU A N 1
ATOM 1912 C CA . LEU A 1 249 ? -16.984 14.5 14.625 1 98.5 249 LEU A CA 1
ATOM 1913 C C . LEU A 1 249 ? -16.406 14.086 15.977 1 98.5 249 LEU A C 1
ATOM 1915 O O . LEU A 1 249 ? -15.484 13.273 16.031 1 98.5 249 LEU A O 1
ATOM 1919 N N . ARG A 1 250 ? -16.938 14.625 17.016 1 97.81 250 ARG A N 1
ATOM 1920 C CA . ARG A 1 250 ? -16.438 14.328 18.359 1 97.81 250 ARG A CA 1
ATOM 1921 C C . ARG A 1 250 ? -16.656 12.867 18.719 1 97.81 250 ARG A C 1
ATOM 1923 O O . ARG A 1 250 ? -15.789 12.242 19.344 1 97.81 250 ARG A O 1
ATOM 1930 N N . GLN A 1 251 ? -17.781 12.375 18.328 1 97.69 251 GLN A N 1
ATOM 1931 C CA . GLN A 1 251 ? -18.078 10.961 18.578 1 97.69 251 GLN A CA 1
ATOM 1932 C C . GLN A 1 251 ? -17.062 10.062 17.875 1 97.69 251 GLN A C 1
ATOM 1934 O O . GLN A 1 251 ? -16.5 9.156 18.5 1 97.69 251 GLN A O 1
ATOM 1939 N N . VAL A 1 252 ? -16.844 10.305 16.656 1 97.56 252 VAL A N 1
ATOM 1940 C CA . VAL A 1 252 ? -15.93 9.492 15.859 1 97.56 252 VAL A CA 1
ATOM 1941 C C . VAL A 1 252 ? -14.5 9.672 16.375 1 97.56 252 VAL A C 1
ATOM 1943 O O . VAL A 1 252 ? -13.742 8.703 16.469 1 97.56 252 VAL A O 1
ATOM 1946 N N . ALA A 1 253 ? -14.133 10.906 16.688 1 96.81 253 ALA A N 1
ATOM 1947 C CA . ALA A 1 253 ? -12.805 11.18 17.234 1 96.81 253 ALA A CA 1
ATOM 1948 C C . ALA A 1 253 ? -12.547 10.367 18.5 1 96.81 253 ALA A C 1
ATOM 1950 O O . ALA A 1 253 ? -11.469 9.805 18.672 1 96.81 253 ALA A O 1
ATOM 1951 N N . SER A 1 254 ? -13.539 10.312 19.359 1 95.19 254 SER A N 1
ATOM 1952 C CA . SER A 1 254 ? -13.406 9.562 20.609 1 95.19 254 SER A CA 1
ATOM 1953 C C . SER A 1 254 ? -13.211 8.078 20.344 1 95.19 254 SER A C 1
ATOM 1955 O O . SER A 1 254 ? -12.375 7.43 20.969 1 95.19 254 SER A O 1
ATOM 1957 N N . ARG A 1 255 ? -13.93 7.555 19.422 1 95.75 255 ARG A N 1
ATOM 1958 C CA . ARG A 1 255 ? -13.836 6.137 19.078 1 95.75 255 ARG A CA 1
ATOM 1959 C C . ARG A 1 255 ? -12.492 5.809 18.453 1 95.75 255 ARG A C 1
ATOM 1961 O O . ARG A 1 255 ? -11.875 4.797 18.781 1 95.75 255 ARG A O 1
ATOM 1968 N N . ILE A 1 256 ? -12.047 6.648 17.578 1 95.75 256 ILE A N 1
ATOM 1969 C CA . ILE A 1 256 ? -10.781 6.414 16.906 1 95.75 256 ILE A CA 1
ATOM 1970 C C . ILE A 1 256 ? -9.633 6.516 17.906 1 95.75 256 ILE A C 1
ATOM 1972 O O . ILE A 1 256 ? -8.695 5.715 17.875 1 95.75 256 ILE A O 1
ATOM 1976 N N . ALA A 1 257 ? -9.68 7.504 18.766 1 93.62 257 ALA A N 1
ATOM 1977 C CA . ALA A 1 257 ? -8.648 7.656 19.797 1 93.62 257 ALA A CA 1
ATOM 1978 C C . ALA A 1 257 ? -8.531 6.398 20.641 1 93.62 257 ALA A C 1
ATOM 1980 O O . ALA A 1 257 ? -7.426 5.969 20.984 1 93.62 257 ALA A O 1
ATOM 1981 N N . ALA A 1 258 ? -9.641 5.793 20.969 1 91.25 258 ALA A N 1
ATOM 1982 C CA . ALA A 1 258 ? -9.656 4.566 21.766 1 91.25 258 ALA A CA 1
ATOM 1983 C C . ALA A 1 258 ? -9.016 3.41 21 1 91.25 258 ALA A C 1
ATOM 1985 O O . ALA A 1 258 ? -8.297 2.598 21.594 1 91.25 258 ALA A O 1
ATOM 1986 N N . LEU A 1 259 ? -9.273 3.365 19.719 1 90 259 LEU A N 1
ATOM 1987 C CA . LEU A 1 259 ? -8.734 2.303 18.875 1 90 259 LEU A CA 1
ATOM 1988 C C . LEU A 1 259 ? -7.23 2.469 18.672 1 90 259 LEU A C 1
ATOM 1990 O O . LEU A 1 259 ? -6.504 1.48 18.562 1 90 259 LEU A O 1
ATOM 1994 N N . LEU A 1 260 ? -6.781 3.654 18.562 1 85.5 260 LEU A N 1
ATOM 1995 C CA . LEU A 1 260 ? -5.367 3.928 18.344 1 85.5 260 LEU A CA 1
ATOM 1996 C C . LEU A 1 260 ? -4.559 3.635 19.609 1 85.5 260 LEU A C 1
ATOM 1998 O O . LEU A 1 260 ? -3.377 3.293 19.531 1 85.5 260 LEU A O 1
ATOM 2002 N N . ARG A 1 261 ? -5.113 3.824 20.797 1 73.5 261 ARG A N 1
ATOM 2003 C CA . ARG A 1 261 ? -4.457 3.52 22.062 1 73.5 261 ARG A CA 1
ATOM 2004 C C . ARG A 1 261 ? -4.246 2.018 22.219 1 73.5 261 ARG A C 1
ATOM 2006 O O . ARG A 1 261 ? -3.262 1.585 22.828 1 73.5 261 ARG A O 1
ATOM 2013 N N . GLY A 1 262 ? -5.219 1.215 21.828 1 57.62 262 GLY A N 1
ATOM 2014 C CA . GLY A 1 262 ? -5.105 -0.231 21.938 1 57.62 262 GLY A CA 1
ATOM 2015 C C . GLY A 1 262 ? -4.016 -0.81 21.047 1 57.62 262 GLY A C 1
ATOM 2016 O O . GLY A 1 262 ? -3.504 -1.898 21.328 1 57.62 262 GLY A O 1
ATOM 2017 N N . VAL A 1 263 ? -3.67 -0.261 20.016 1 50.81 263 VAL A N 1
ATOM 2018 C CA . VAL A 1 263 ? -2.645 -0.782 19.125 1 50.81 263 VAL A CA 1
ATOM 2019 C C . VAL A 1 263 ? -1.26 -0.431 19.672 1 50.81 263 VAL A C 1
ATOM 2021 O O . VAL A 1 263 ? -0.291 -1.154 19.422 1 50.81 263 VAL A O 1
ATOM 2024 N N . THR A 1 264 ? -0.955 0.702 20.266 1 44.19 264 THR A N 1
ATOM 2025 C CA . THR A 1 264 ? 0.339 1.117 20.781 1 44.19 264 THR A CA 1
ATOM 2026 C C . THR A 1 264 ? 0.667 0.357 22.078 1 44.19 264 THR A C 1
ATOM 2028 O O . THR A 1 264 ? 1.777 0.465 22.594 1 44.19 264 THR A O 1
ATOM 2031 N N . ARG A 1 265 ? -0.293 -0.43 22.641 1 35.25 265 ARG A N 1
ATOM 2032 C CA . ARG A 1 265 ? 0.113 -1.208 23.812 1 35.25 265 ARG A CA 1
ATOM 2033 C C . ARG A 1 265 ? 0.65 -2.574 23.391 1 35.25 265 ARG A C 1
ATOM 2035 O O . ARG A 1 265 ? 0.093 -3.223 22.516 1 35.25 265 ARG A O 1
ATOM 2042 N N . MET B 1 1 ? 5.352 -28.797 18.562 1 25.41 1 MET B N 1
ATOM 2043 C CA . MET B 1 1 ? 5.441 -27.375 18.844 1 25.41 1 MET B CA 1
ATOM 2044 C C . MET B 1 1 ? 6.574 -26.734 18.047 1 25.41 1 MET B C 1
ATOM 2046 O O . MET B 1 1 ? 7.629 -26.422 18.609 1 25.41 1 MET B O 1
ATOM 2050 N N . THR B 1 2 ? 6.758 -27.047 16.781 1 27.53 2 THR B N 1
ATOM 2051 C CA . THR B 1 2 ? 7.98 -26.875 16 1 27.53 2 THR B CA 1
ATOM 2052 C C . THR B 1 2 ? 8.141 -25.422 15.562 1 27.53 2 THR B C 1
ATOM 2054 O O . THR B 1 2 ? 7.227 -24.844 14.969 1 27.53 2 THR B O 1
ATOM 2057 N N . SER B 1 3 ? 8.93 -24.672 16.25 1 28.28 3 SER B N 1
ATOM 2058 C CA . SER B 1 3 ? 9.375 -23.297 16.109 1 28.28 3 SER B CA 1
ATOM 2059 C C . SER B 1 3 ? 9.867 -23 14.695 1 28.28 3 SER B C 1
ATOM 2061 O O . SER B 1 3 ? 10.867 -23.578 14.25 1 28.28 3 SER B O 1
ATOM 2063 N N . ARG B 1 4 ? 8.992 -22.766 13.781 1 29.78 4 ARG B N 1
ATOM 2064 C CA . ARG B 1 4 ? 9.398 -22.453 12.422 1 29.78 4 ARG B CA 1
ATOM 2065 C C . ARG B 1 4 ? 10.406 -21.297 12.398 1 29.78 4 ARG B C 1
ATOM 2067 O O . ARG B 1 4 ? 10.125 -20.219 12.906 1 29.78 4 ARG B O 1
ATOM 2074 N N . SER B 1 5 ? 11.695 -21.641 12.266 1 29.62 5 SER B N 1
ATOM 2075 C CA . SER B 1 5 ? 12.891 -20.797 12.227 1 29.62 5 SER B CA 1
ATOM 2076 C C . SER B 1 5 ? 12.766 -19.703 11.18 1 29.62 5 SER B C 1
ATOM 2078 O O . SER B 1 5 ? 12.477 -19.969 10.016 1 29.62 5 SER B O 1
ATOM 2080 N N . VAL B 1 6 ? 12.211 -18.625 11.531 1 35.75 6 VAL B N 1
ATOM 2081 C CA . VAL B 1 6 ? 12.461 -17.406 10.789 1 35.75 6 VAL B CA 1
ATOM 2082 C C . VAL B 1 6 ? 13.891 -17.406 10.266 1 35.75 6 VAL B C 1
ATOM 2084 O O . VAL B 1 6 ? 14.844 -17.484 11.039 1 35.75 6 VAL B O 1
ATOM 2087 N N . SER B 1 7 ? 14.109 -17.984 9.156 1 32.06 7 SER B N 1
ATOM 2088 C CA . SER B 1 7 ? 15.453 -17.938 8.602 1 32.06 7 SER B CA 1
ATOM 2089 C C . SER B 1 7 ? 16.047 -16.531 8.719 1 32.06 7 SER B C 1
ATOM 2091 O O . SER B 1 7 ? 15.586 -15.609 8.055 1 32.06 7 SER B O 1
ATOM 2093 N N . SER B 1 8 ? 16.359 -16.094 9.891 1 34.09 8 SER B N 1
ATOM 2094 C CA . SER B 1 8 ? 17.266 -14.992 10.156 1 34.09 8 SER B CA 1
ATOM 2095 C C . SER B 1 8 ? 18.484 -15.055 9.242 1 34.09 8 SER B C 1
ATOM 2097 O O . SER B 1 8 ? 19.312 -15.969 9.359 1 34.09 8 SER B O 1
ATOM 2099 N N . ARG B 1 9 ? 18.359 -14.672 7.918 1 35.44 9 ARG B N 1
ATOM 2100 C CA . ARG B 1 9 ? 19.656 -14.586 7.285 1 35.44 9 ARG B CA 1
ATOM 2101 C C . ARG B 1 9 ? 20.719 -14.109 8.273 1 35.44 9 ARG B C 1
ATOM 2103 O O . ARG B 1 9 ? 20.5 -13.141 9.008 1 35.44 9 ARG B O 1
ATOM 2110 N N . PRO B 1 10 ? 21.656 -14.867 8.711 1 38.84 10 PRO B N 1
ATOM 2111 C CA . PRO B 1 10 ? 22.719 -14.352 9.586 1 38.84 10 PRO B CA 1
ATOM 2112 C C . PRO B 1 10 ? 23.141 -12.93 9.227 1 38.84 10 PRO B C 1
ATOM 2114 O O . PRO B 1 10 ? 22.953 -12.5 8.086 1 38.84 10 PRO B O 1
ATOM 2117 N N . PRO B 1 11 ? 23.25 -12.039 10.172 1 41.12 11 PRO B N 1
ATOM 2118 C CA . PRO B 1 11 ? 23.828 -10.742 9.812 1 41.12 11 PRO B CA 1
ATOM 2119 C C . PRO B 1 11 ? 25 -10.859 8.852 1 41.12 11 PRO B C 1
ATOM 2121 O O . PRO B 1 11 ? 26.078 -11.32 9.242 1 41.12 11 PRO B O 1
ATOM 2124 N N . ALA B 1 12 ? 24.891 -11.562 7.75 1 40.06 12 ALA B N 1
ATOM 2125 C CA . ALA B 1 12 ? 26.047 -11.648 6.852 1 40.06 12 ALA B CA 1
ATOM 2126 C C . ALA B 1 12 ? 26.828 -10.336 6.844 1 40.06 12 ALA B C 1
ATOM 2128 O O . ALA B 1 12 ? 26.266 -9.273 7.109 1 40.06 12 ALA B O 1
ATOM 2129 N N . ASP B 1 13 ? 28.062 -10.422 6.969 1 46.19 13 ASP B N 1
ATOM 2130 C CA . ASP B 1 13 ? 29.016 -9.328 6.844 1 46.19 13 ASP B CA 1
ATOM 2131 C C . ASP B 1 13 ? 28.609 -8.367 5.73 1 46.19 13 ASP B C 1
ATOM 2133 O O . ASP B 1 13 ? 28.828 -8.648 4.551 1 46.19 13 ASP B O 1
ATOM 2137 N N . ARG B 1 14 ? 27.547 -7.672 5.977 1 53.66 14 ARG B N 1
ATOM 2138 C CA . ARG B 1 14 ? 27 -6.691 5.047 1 53.66 14 ARG B CA 1
ATOM 2139 C C . ARG B 1 14 ? 28.016 -5.605 4.73 1 53.66 14 ARG B C 1
ATOM 2141 O O . ARG B 1 14 ? 27.656 -4.539 4.223 1 53.66 14 ARG B O 1
ATOM 2148 N N . SER B 1 15 ? 29.234 -5.797 5.207 1 52.78 15 SER B N 1
ATOM 2149 C CA . SER B 1 15 ? 30.297 -4.855 4.891 1 52.78 15 SER B CA 1
ATOM 2150 C C . SER B 1 15 ? 30.516 -4.75 3.387 1 52.78 15 SER B C 1
ATOM 2152 O O . SER B 1 15 ? 31.031 -3.74 2.895 1 52.78 15 SER B O 1
ATOM 2154 N N . ALA B 1 16 ? 30 -5.754 2.682 1 60.88 16 ALA B N 1
ATOM 2155 C CA . ALA B 1 16 ? 30.25 -5.789 1.242 1 60.88 16 ALA B CA 1
ATOM 2156 C C . ALA B 1 16 ? 29.078 -5.195 0.468 1 60.88 16 ALA B C 1
ATOM 2158 O O . ALA B 1 16 ? 29.172 -4.965 -0.739 1 60.88 16 ALA B O 1
ATOM 2159 N N . ASP B 1 17 ? 28.109 -4.672 1.231 1 76.5 17 ASP B N 1
ATOM 2160 C CA . ASP B 1 17 ? 26.938 -4.164 0.536 1 76.5 17 ASP B CA 1
ATOM 2161 C C . ASP B 1 17 ? 27.156 -2.738 0.042 1 76.5 17 ASP B C 1
ATOM 2163 O O . ASP B 1 17 ? 27.75 -1.918 0.746 1 76.5 17 ASP B O 1
ATOM 2167 N N . GLY B 1 18 ? 26.875 -2.543 -1.141 1 87.12 18 GLY B N 1
ATOM 2168 C CA . GLY B 1 18 ? 26.938 -1.195 -1.685 1 87.12 18 GLY B CA 1
ATOM 2169 C C . GLY B 1 18 ? 25.906 -0.26 -1.067 1 87.12 18 GLY B C 1
ATOM 2170 O O . GLY B 1 18 ? 25.141 -0.664 -0.197 1 87.12 18 GLY B O 1
ATOM 2171 N N . PRO B 1 19 ? 26.062 0.978 -1.319 1 89.75 19 PRO B N 1
ATOM 2172 C CA . PRO B 1 19 ? 25.188 1.996 -0.729 1 89.75 19 PRO B CA 1
ATOM 2173 C C . PRO B 1 19 ? 23.703 1.687 -0.921 1 89.75 19 PRO B C 1
ATOM 2175 O O . PRO B 1 19 ? 22.891 1.915 -0.015 1 89.75 19 PRO B O 1
ATOM 2178 N N . LEU B 1 20 ? 23.391 1.149 -2.064 1 94.5 20 LEU B N 1
ATOM 2179 C CA . LEU B 1 20 ? 21.984 0.851 -2.324 1 94.5 20 LEU B CA 1
ATOM 2180 C C . LEU B 1 20 ? 21.484 -0.246 -1.392 1 94.5 20 LEU B C 1
ATOM 2182 O O . LEU B 1 20 ? 20.438 -0.094 -0.755 1 94.5 20 LEU B O 1
ATOM 2186 N N . GLN B 1 21 ? 22.188 -1.285 -1.312 1 95.19 21 GLN B N 1
ATOM 2187 C CA . GLN B 1 21 ? 21.781 -2.396 -0.458 1 95.19 21 GLN B CA 1
ATOM 2188 C C . GLN B 1 21 ? 21.672 -1.957 0.999 1 95.19 21 GLN B C 1
ATOM 2190 O O . GLN B 1 21 ? 20.734 -2.365 1.704 1 95.19 21 GLN B O 1
ATOM 2195 N N . ARG B 1 22 ? 22.641 -1.183 1.426 1 95.88 22 ARG B N 1
ATOM 2196 C CA . ARG B 1 22 ? 22.609 -0.663 2.789 1 95.88 22 ARG B CA 1
ATOM 2197 C C . ARG B 1 22 ? 21.359 0.193 3.016 1 95.88 22 ARG B C 1
ATOM 2199 O O . ARG B 1 22 ? 20.703 0.07 4.043 1 95.88 22 ARG B O 1
ATOM 2206 N N . ALA B 1 23 ? 21.062 1.044 2.047 1 97.19 23 ALA B N 1
ATOM 2207 C CA . ALA B 1 23 ? 19.906 1.932 2.162 1 97.19 23 ALA B CA 1
ATOM 2208 C C . ALA B 1 23 ? 18.609 1.136 2.221 1 97.19 23 ALA B C 1
ATOM 2210 O O . ALA B 1 23 ? 17.734 1.432 3.031 1 97.19 23 ALA B O 1
ATOM 2211 N N . LEU B 1 24 ? 18.469 0.138 1.356 1 97.75 24 LEU B N 1
ATOM 2212 C CA . LEU B 1 24 ? 17.281 -0.711 1.378 1 97.75 24 LEU B CA 1
ATOM 2213 C C . LEU B 1 24 ? 17.172 -1.456 2.705 1 97.75 24 LEU B C 1
ATOM 2215 O O . LEU B 1 24 ? 16.078 -1.602 3.25 1 97.75 24 LEU B O 1
ATOM 2219 N N . GLY B 1 25 ? 18.312 -1.914 3.188 1 97.62 25 GLY B N 1
ATOM 2220 C CA . GLY B 1 25 ? 18.328 -2.551 4.496 1 97.62 25 GLY B CA 1
ATOM 2221 C C . GLY B 1 25 ? 17.812 -1.656 5.602 1 97.62 25 GLY B C 1
ATOM 2222 O O . GLY B 1 25 ? 17.109 -2.121 6.508 1 97.62 25 GLY B O 1
ATOM 2223 N N . ILE B 1 26 ? 18.156 -0.405 5.574 1 98.12 26 ILE B N 1
ATOM 2224 C CA . ILE B 1 26 ? 17.703 0.56 6.57 1 98.12 26 ILE B CA 1
ATOM 2225 C C . ILE B 1 26 ? 16.188 0.673 6.516 1 98.12 26 ILE B C 1
ATOM 2227 O O . ILE B 1 26 ? 15.516 0.61 7.551 1 98.12 26 ILE B O 1
ATOM 2231 N N . ILE B 1 27 ? 15.594 0.843 5.32 1 98.31 27 ILE B N 1
ATOM 2232 C CA . ILE B 1 27 ? 14.148 0.943 5.156 1 98.31 27 ILE B CA 1
ATOM 2233 C C . ILE B 1 27 ? 13.477 -0.294 5.742 1 98.31 27 ILE B C 1
ATOM 2235 O O . ILE B 1 27 ? 12.5 -0.182 6.488 1 98.31 27 ILE B O 1
ATOM 2239 N N . GLU B 1 28 ? 14 -1.443 5.387 1 97.94 28 GLU B N 1
ATOM 2240 C CA . GLU B 1 28 ? 13.406 -2.713 5.793 1 97.94 28 GLU B CA 1
ATOM 2241 C C . GLU B 1 28 ? 13.484 -2.904 7.305 1 97.94 28 GLU B C 1
ATOM 2243 O O . GLU B 1 28 ? 12.555 -3.414 7.922 1 97.94 28 GLU B O 1
ATOM 2248 N N . LEU B 1 29 ? 14.617 -2.5 7.93 1 97.81 29 LEU B N 1
ATOM 2249 C CA . LEU B 1 29 ? 14.75 -2.598 9.375 1 97.81 29 LEU B CA 1
ATOM 2250 C C . LEU B 1 29 ? 13.742 -1.685 10.078 1 97.81 29 LEU B C 1
ATOM 2252 O O . LEU B 1 29 ? 13.102 -2.09 11.047 1 97.81 29 LEU B O 1
ATOM 2256 N N . VAL B 1 30 ? 13.617 -0.501 9.602 1 97.75 30 VAL B 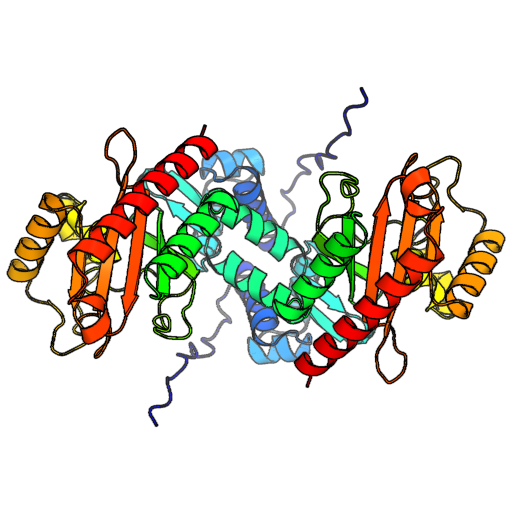N 1
ATOM 2257 C CA . VAL B 1 30 ? 12.664 0.451 10.172 1 97.75 30 VAL B CA 1
ATOM 2258 C C . VAL B 1 30 ? 11.25 -0.101 10.047 1 97.75 30 VAL B C 1
ATOM 2260 O O . VAL B 1 30 ? 10.438 0.048 10.969 1 97.75 30 VAL B O 1
ATOM 2263 N N . ALA B 1 31 ? 10.938 -0.712 8.898 1 97 31 ALA B N 1
ATOM 2264 C CA . ALA B 1 31 ? 9.633 -1.327 8.672 1 97 31 ALA B CA 1
ATOM 2265 C C . ALA B 1 31 ? 9.383 -2.457 9.672 1 97 31 ALA B C 1
ATOM 2267 O O . ALA B 1 31 ? 8.297 -2.557 10.242 1 97 31 ALA B O 1
ATOM 2268 N N . GLU B 1 32 ? 10.328 -3.236 9.844 1 95 32 GLU B N 1
ATOM 2269 C CA . GLU B 1 32 ? 10.219 -4.406 10.711 1 95 32 GLU B CA 1
ATOM 2270 C C . GLU B 1 32 ? 10.008 -3.998 12.164 1 95 32 GLU B C 1
ATOM 2272 O O . GLU B 1 32 ? 9.211 -4.617 12.875 1 95 32 GLU B O 1
ATOM 2277 N N . ARG B 1 33 ? 10.625 -2.926 12.602 1 94.56 33 ARG B N 1
ATOM 2278 C CA . ARG B 1 33 ? 10.633 -2.547 14.008 1 94.56 33 ARG B CA 1
ATOM 2279 C C . ARG B 1 33 ? 9.531 -1.531 14.305 1 94.56 33 ARG B C 1
ATOM 2281 O O . ARG B 1 33 ? 9.266 -1.22 15.469 1 94.56 33 ARG B O 1
ATOM 2288 N N . GLY B 1 34 ? 8.961 -1.034 13.297 1 93.19 34 GLY B N 1
ATOM 2289 C CA . GLY B 1 34 ? 8 0.035 13.508 1 93.19 34 GLY B CA 1
ATOM 2290 C C . GLY B 1 34 ? 8.641 1.359 13.867 1 93.19 34 GLY B C 1
ATOM 2291 O O . GLY B 1 34 ? 8.102 2.125 14.664 1 93.19 34 GLY B O 1
ATOM 2292 N N . GLY B 1 35 ? 9.891 1.541 13.422 1 95.31 35 GLY B N 1
ATOM 2293 C CA . GLY B 1 35 ? 10.719 2.691 13.742 1 95.31 35 GLY B CA 1
ATOM 2294 C C . GLY B 1 35 ? 12.039 2.314 14.383 1 95.31 35 GLY B C 1
ATOM 2295 O O . GLY B 1 35 ? 12.172 1.227 14.953 1 95.31 35 GLY B O 1
ATOM 2296 N N . ALA B 1 36 ? 12.992 3.203 14.227 1 97.25 36 ALA B N 1
ATOM 2297 C CA . ALA B 1 36 ? 14.297 2.91 14.812 1 97.25 36 ALA B CA 1
ATOM 2298 C C . ALA B 1 36 ? 15.156 4.168 14.891 1 97.25 36 ALA B C 1
ATOM 2300 O O . ALA B 1 36 ? 15.102 5.02 14.008 1 97.25 36 ALA B O 1
ATOM 2301 N N . SER B 1 37 ? 15.914 4.223 15.93 1 97.75 37 SER B N 1
ATOM 2302 C CA . SER B 1 37 ? 16.906 5.281 16.016 1 97.75 37 SER B CA 1
ATOM 2303 C C . SER B 1 37 ? 18.109 4.977 15.125 1 97.75 37 SER B C 1
ATOM 2305 O O . SER B 1 37 ? 18.281 3.848 14.664 1 97.75 37 SER B O 1
ATOM 2307 N N . ALA B 1 38 ? 18.922 5.992 14.914 1 97.44 38 ALA B N 1
ATOM 2308 C CA . ALA B 1 38 ? 20.141 5.797 14.141 1 97.44 38 ALA B CA 1
ATOM 2309 C C . ALA B 1 38 ? 21.031 4.73 14.773 1 97.44 38 ALA B C 1
ATOM 2311 O O . ALA B 1 38 ? 21.625 3.904 14.078 1 97.44 38 ALA B O 1
ATOM 2312 N N . ARG B 1 39 ? 21.109 4.766 16.062 1 97.31 39 ARG B N 1
ATOM 2313 C CA . ARG B 1 39 ? 21.938 3.801 16.781 1 97.31 39 ARG B CA 1
ATOM 2314 C C . ARG B 1 39 ? 21.391 2.385 16.625 1 97.31 39 ARG B C 1
ATOM 2316 O O . ARG B 1 39 ? 22.156 1.443 16.391 1 97.31 39 ARG B O 1
ATOM 2323 N N . GLU B 1 40 ? 20.125 2.221 16.766 1 97.69 40 GLU B N 1
ATOM 2324 C CA . GLU B 1 40 ? 19.5 0.917 16.578 1 97.69 40 GLU B CA 1
ATOM 2325 C C . GLU B 1 40 ? 19.719 0.394 15.164 1 97.69 40 GLU B C 1
ATOM 2327 O O . GLU B 1 40 ? 19.953 -0.8 14.969 1 97.69 40 GLU B O 1
ATOM 2332 N N . ILE B 1 41 ? 19.625 1.254 14.219 1 98 41 ILE B N 1
ATOM 2333 C CA . ILE B 1 41 ? 19.859 0.882 12.828 1 98 41 ILE B CA 1
ATOM 2334 C C . ILE B 1 41 ? 21.312 0.44 12.648 1 98 41 ILE B C 1
ATOM 2336 O O . ILE B 1 41 ? 21.578 -0.598 12.039 1 98 41 ILE B O 1
ATOM 2340 N N . ALA B 1 42 ? 22.203 1.222 13.148 1 97.88 42 ALA B N 1
ATOM 2341 C CA . ALA B 1 42 ? 23.625 0.908 13.055 1 97.88 42 ALA B CA 1
ATOM 2342 C C . ALA B 1 42 ? 23.922 -0.467 13.648 1 97.88 42 ALA B C 1
ATOM 2344 O O . ALA B 1 42 ? 24.578 -1.294 13.008 1 97.88 42 ALA B O 1
ATOM 2345 N N . ASP B 1 43 ? 23.453 -0.701 14.805 1 97.5 43 ASP B N 1
ATOM 2346 C CA . ASP B 1 43 ? 23.672 -1.964 15.5 1 97.5 43 ASP B CA 1
ATOM 2347 C C . ASP B 1 43 ? 23.016 -3.125 14.766 1 97.5 43 ASP B C 1
ATOM 2349 O O . ASP B 1 43 ? 23.609 -4.188 14.602 1 97.5 43 ASP B O 1
ATOM 2353 N N . GLY B 1 44 ? 21.812 -2.889 14.305 1 96.62 44 GLY B N 1
ATOM 2354 C CA . GLY B 1 44 ? 21.047 -3.941 13.656 1 96.62 44 GLY B CA 1
ATOM 2355 C C . GLY B 1 44 ? 21.625 -4.371 12.32 1 96.62 44 GLY B C 1
ATOM 2356 O O . GLY B 1 44 ? 21.516 -5.535 11.93 1 96.62 44 GLY B O 1
ATOM 2357 N N . LEU B 1 45 ? 22.234 -3.455 11.664 1 97 45 LEU B N 1
ATOM 2358 C CA . LEU B 1 45 ? 22.719 -3.758 10.32 1 97 45 LEU B CA 1
ATOM 2359 C C . LEU B 1 45 ? 24.234 -3.84 10.297 1 97 45 LEU B C 1
ATOM 2361 O O . LEU B 1 45 ? 24.828 -4.152 9.266 1 97 45 LEU B O 1
ATOM 2365 N N . GLY B 1 46 ? 24.844 -3.543 11.398 1 96.81 46 GLY B N 1
ATOM 2366 C CA . GLY B 1 46 ? 26.297 -3.547 11.445 1 96.81 46 GLY B CA 1
ATOM 2367 C C . GLY B 1 46 ? 26.922 -2.453 10.602 1 96.81 46 GLY B C 1
ATOM 2368 O O . GLY B 1 46 ? 27.891 -2.697 9.883 1 96.81 46 GLY B O 1
ATOM 2369 N N . LEU B 1 47 ? 26.391 -1.26 10.617 1 96.69 47 LEU B N 1
ATOM 2370 C CA . LEU B 1 47 ? 26.875 -0.115 9.859 1 96.69 47 LEU B CA 1
ATOM 2371 C C . LEU B 1 47 ? 27.422 0.962 10.789 1 96.69 47 LEU B C 1
ATOM 2373 O O . LEU B 1 47 ? 26.938 1.128 11.906 1 96.69 47 LEU B O 1
ATOM 2377 N N . PRO B 1 48 ? 28.406 1.718 10.25 1 96.56 48 PRO B N 1
ATOM 2378 C CA . PRO B 1 48 ? 28.844 2.879 11.031 1 96.56 48 PRO B CA 1
ATOM 2379 C C . PRO B 1 48 ? 27.766 3.957 11.141 1 96.56 48 PRO B C 1
ATOM 2381 O O . PRO B 1 48 ? 27.031 4.195 10.172 1 96.56 48 PRO B O 1
ATOM 2384 N N . LEU B 1 49 ? 27.734 4.625 12.305 1 96.81 49 LEU B N 1
ATOM 2385 C CA . LEU B 1 49 ? 26.703 5.629 12.594 1 96.81 49 LEU B CA 1
ATOM 2386 C C . LEU B 1 49 ? 26.719 6.73 11.539 1 96.81 49 LEU B C 1
ATOM 2388 O O . LEU B 1 49 ? 25.656 7.137 11.055 1 96.81 49 LEU B O 1
ATOM 2392 N N . PRO B 1 50 ? 27.859 7.25 11.102 1 96.75 50 PRO B N 1
ATOM 2393 C CA . PRO B 1 50 ? 27.844 8.297 10.078 1 96.75 50 PRO B CA 1
ATOM 2394 C C . PRO B 1 50 ? 27.203 7.836 8.773 1 96.75 50 PRO B C 1
ATOM 2396 O O . PRO B 1 50 ? 26.547 8.625 8.086 1 96.75 50 PRO B O 1
ATOM 2399 N N . THR B 1 51 ? 27.438 6.59 8.438 1 95.94 51 THR B N 1
ATOM 2400 C CA . THR B 1 51 ? 26.828 6.012 7.242 1 95.94 51 THR B CA 1
ATOM 2401 C C . THR B 1 51 ? 25.312 5.977 7.375 1 95.94 51 THR B C 1
ATOM 2403 O O . THR B 1 51 ? 24.594 6.309 6.434 1 95.94 51 THR B O 1
ATOM 2406 N N . VAL B 1 52 ? 24.844 5.578 8.547 1 97.56 52 VAL B N 1
ATOM 2407 C CA . VAL B 1 52 ? 23.406 5.52 8.812 1 97.56 52 VAL B CA 1
ATOM 2408 C C . VAL B 1 52 ? 22.812 6.918 8.688 1 97.56 52 VAL B C 1
ATOM 2410 O O . VAL B 1 52 ? 21.781 7.105 8.016 1 97.56 52 VAL B O 1
ATOM 2413 N N . TYR B 1 53 ? 23.438 7.875 9.258 1 97.06 53 TYR B N 1
ATOM 2414 C CA . TYR B 1 53 ? 22.906 9.234 9.203 1 97.06 53 TYR B CA 1
ATOM 2415 C C . TYR B 1 53 ? 22.828 9.734 7.762 1 97.06 53 TYR B C 1
ATOM 2417 O O . TYR B 1 53 ? 21.844 10.359 7.367 1 97.06 53 TYR B O 1
ATOM 2425 N N . ARG B 1 54 ? 23.844 9.453 7.027 1 96.81 54 ARG B N 1
ATOM 2426 C CA . ARG B 1 54 ? 23.875 9.914 5.641 1 96.81 54 ARG B CA 1
ATOM 2427 C C . ARG B 1 54 ? 22.781 9.258 4.82 1 96.81 54 ARG B C 1
ATOM 2429 O O . ARG B 1 54 ? 21.984 9.945 4.168 1 96.81 54 ARG B O 1
ATOM 2436 N N . LEU B 1 55 ? 22.734 7.977 4.855 1 97 55 LEU B N 1
ATOM 2437 C CA . LEU B 1 55 ? 21.766 7.234 4.043 1 97 55 LEU B CA 1
ATOM 2438 C C . LEU B 1 55 ? 20.344 7.492 4.508 1 97 55 LEU B C 1
ATOM 2440 O O . LEU B 1 55 ? 19.438 7.676 3.689 1 97 55 LEU B O 1
ATOM 2444 N N . ALA B 1 56 ? 20.141 7.484 5.855 1 97.44 56 ALA B N 1
ATOM 2445 C CA . ALA B 1 56 ? 18.812 7.773 6.391 1 97.44 56 ALA B CA 1
ATOM 2446 C C . ALA B 1 56 ? 18.375 9.188 6.02 1 97.44 56 ALA B C 1
ATOM 2448 O O . ALA B 1 56 ? 17.188 9.422 5.758 1 97.44 56 ALA B O 1
ATOM 2449 N N . GLY B 1 57 ? 19.328 10.07 6.078 1 96.44 57 GLY B N 1
ATOM 2450 C CA . GLY B 1 57 ? 19.016 11.43 5.66 1 96.44 57 GLY B CA 1
ATOM 2451 C C . GLY B 1 57 ? 18.578 11.523 4.207 1 96.44 57 GLY B C 1
ATOM 2452 O O . GLY B 1 57 ? 17.609 12.219 3.891 1 96.44 57 GLY B O 1
ATOM 2453 N N . GLU B 1 58 ? 19.297 10.828 3.314 1 96.12 58 GLU B N 1
ATOM 2454 C CA . GLU B 1 58 ? 18.938 10.789 1.897 1 96.12 58 GLU B CA 1
ATOM 2455 C C . GLU B 1 58 ? 17.562 10.172 1.688 1 96.12 58 GLU B C 1
ATOM 2457 O O . GLU B 1 58 ? 16.781 10.648 0.868 1 96.12 58 GLU B O 1
ATOM 2462 N N . LEU B 1 59 ? 17.297 9.156 2.424 1 97.5 59 LEU B N 1
ATOM 2463 C CA . LEU B 1 59 ? 16 8.477 2.34 1 97.5 59 LEU B CA 1
ATOM 2464 C C . LEU B 1 59 ? 14.883 9.375 2.846 1 97.5 59 LEU B C 1
ATOM 2466 O O . LEU B 1 59 ? 13.766 9.352 2.312 1 97.5 59 LEU B O 1
ATOM 2470 N N . ALA B 1 60 ? 15.195 10.109 3.896 1 95.62 60 ALA B N 1
ATOM 2471 C CA . ALA B 1 60 ? 14.219 11.047 4.43 1 95.62 60 ALA B CA 1
ATOM 2472 C C . ALA B 1 60 ? 13.938 12.172 3.432 1 95.62 60 ALA B C 1
ATOM 2474 O O . ALA B 1 60 ? 12.781 12.547 3.221 1 95.62 60 ALA B O 1
ATOM 2475 N N . ASP B 1 61 ? 14.977 12.625 2.814 1 94.56 61 ASP B N 1
ATOM 2476 C CA . ASP B 1 61 ? 14.836 13.68 1.812 1 94.56 61 ASP B CA 1
ATOM 2477 C C . ASP B 1 61 ? 13.977 13.211 0.64 1 94.56 61 ASP B C 1
ATOM 2479 O O . ASP B 1 61 ? 13.227 13.992 0.057 1 94.56 61 ASP B O 1
ATOM 2483 N N . ALA B 1 62 ? 14.078 11.922 0.352 1 95.38 62 ALA B N 1
ATOM 2484 C CA . ALA B 1 62 ? 13.359 11.359 -0.785 1 95.38 62 ALA B CA 1
ATOM 2485 C C . ALA B 1 62 ? 11.953 10.922 -0.381 1 95.38 62 ALA B C 1
ATOM 2487 O O . ALA B 1 62 ? 11.172 10.469 -1.222 1 95.38 62 ALA B O 1
ATOM 2488 N N . GLY B 1 63 ? 11.602 10.938 0.901 1 94.88 63 GLY B N 1
ATOM 2489 C CA . GLY B 1 63 ? 10.25 10.664 1.361 1 94.88 63 GLY B CA 1
ATOM 2490 C C . GLY B 1 63 ? 10.039 9.211 1.739 1 94.88 63 GLY B C 1
ATOM 2491 O O . GLY B 1 63 ? 8.914 8.797 2.041 1 94.88 63 GLY B O 1
ATOM 2492 N N . TYR B 1 64 ? 11.117 8.398 1.763 1 97.12 64 TYR B N 1
ATOM 2493 C CA . TYR B 1 64 ? 11 6.984 2.098 1 97.12 64 TYR B CA 1
ATOM 2494 C C . TYR B 1 64 ? 11.047 6.777 3.605 1 97.12 64 TYR B C 1
ATOM 2496 O O . TYR B 1 64 ? 10.57 5.762 4.113 1 97.12 64 TYR B O 1
ATOM 2504 N N . LEU B 1 65 ? 11.703 7.727 4.297 1 96.75 65 LEU B N 1
ATOM 2505 C CA . LEU B 1 65 ? 11.719 7.793 5.758 1 96.75 65 LEU B CA 1
ATOM 2506 C C . LEU B 1 65 ? 11.289 9.172 6.242 1 96.75 65 LEU B C 1
ATOM 2508 O O . LEU B 1 65 ? 11.234 10.125 5.457 1 96.75 65 LEU B O 1
ATOM 2512 N N . VAL B 1 66 ? 10.914 9.25 7.402 1 93.5 66 VAL B N 1
ATOM 2513 C CA . VAL B 1 66 ? 10.711 10.516 8.094 1 93.5 66 VAL B CA 1
ATOM 2514 C C . VAL B 1 66 ? 11.469 10.508 9.422 1 93.5 66 VAL B C 1
ATOM 2516 O O . VAL B 1 66 ? 11.492 9.492 10.117 1 93.5 66 VAL B O 1
ATOM 2519 N N . HIS B 1 67 ? 12.125 11.531 9.648 1 93.31 67 HIS B N 1
ATOM 2520 C CA . HIS B 1 67 ? 12.82 11.68 10.922 1 93.31 67 HIS B CA 1
ATOM 2521 C C . HIS B 1 67 ? 11.938 12.375 11.953 1 93.31 67 HIS B C 1
ATOM 2523 O O . HIS B 1 67 ? 11.586 13.547 11.781 1 93.31 67 HIS B O 1
ATOM 2529 N N . ILE B 1 68 ? 11.578 11.656 12.969 1 90.62 68 ILE B N 1
ATOM 2530 C CA . ILE B 1 68 ? 10.859 12.242 14.094 1 90.62 68 ILE B CA 1
ATOM 2531 C C . ILE B 1 68 ? 11.852 12.789 15.117 1 90.62 68 ILE B C 1
ATOM 2533 O O . ILE B 1 68 ? 12.258 12.078 16.047 1 90.62 68 ILE B O 1
ATOM 2537 N N . ARG B 1 69 ? 12.109 13.977 15.039 1 85.94 69 ARG B N 1
ATOM 2538 C CA . ARG B 1 69 ? 13.203 14.602 15.781 1 85.94 69 ARG B CA 1
ATOM 2539 C C . ARG B 1 69 ? 12.938 14.539 17.281 1 85.94 69 ARG B C 1
ATOM 2541 O O . ARG B 1 69 ? 13.859 14.289 18.062 1 85.94 69 ARG B O 1
ATOM 2548 N N . SER B 1 70 ? 11.734 14.789 17.672 1 82.44 70 SER B N 1
ATOM 2549 C CA . SER B 1 70 ? 11.375 14.805 19.078 1 82.44 70 SER B CA 1
ATOM 2550 C C . SER B 1 70 ? 11.648 13.453 19.734 1 82.44 70 SER B C 1
ATOM 2552 O O . SER B 1 70 ? 11.938 13.391 20.938 1 82.44 70 SER B O 1
ATOM 2554 N N . GLU B 1 71 ? 11.609 12.453 18.938 1 85.62 71 GLU B N 1
ATOM 2555 C CA . GLU B 1 71 ? 11.797 11.109 19.469 1 85.62 71 GLU B CA 1
ATOM 2556 C C . GLU B 1 71 ? 13.133 10.516 19.016 1 85.62 71 GLU B C 1
ATOM 2558 O O . GLU B 1 71 ? 13.492 9.406 19.406 1 85.62 71 GLU B O 1
ATOM 2563 N N . ARG B 1 72 ? 13.859 11.273 18.172 1 91.06 72 ARG B N 1
ATOM 2564 C CA . ARG B 1 72 ? 15.156 10.883 17.641 1 91.06 72 ARG B CA 1
ATOM 2565 C C . ARG B 1 72 ? 15.078 9.523 16.938 1 91.06 72 ARG B C 1
ATOM 2567 O O . ARG B 1 72 ? 15.891 8.641 17.203 1 91.06 72 ARG B O 1
ATOM 2574 N N . ARG B 1 73 ? 14.086 9.344 16.219 1 94.88 73 ARG B N 1
ATOM 2575 C CA . ARG B 1 73 ? 13.93 8.07 15.516 1 94.88 73 ARG B CA 1
ATOM 2576 C C . ARG B 1 73 ? 13.422 8.281 14.094 1 94.88 73 ARG B C 1
ATOM 2578 O O . ARG B 1 73 ? 12.812 9.312 13.797 1 94.88 73 ARG B O 1
ATOM 2585 N N . TYR B 1 74 ? 13.656 7.281 13.305 1 96.38 74 TYR B N 1
ATOM 2586 C CA . TYR B 1 74 ? 13.156 7.246 11.938 1 96.38 74 TYR B CA 1
ATOM 2587 C C . TYR B 1 74 ? 11.938 6.344 11.82 1 96.38 74 TYR B C 1
ATOM 2589 O O . TYR B 1 74 ? 11.859 5.309 12.492 1 96.38 74 TYR B O 1
ATOM 2597 N N . GLU B 1 75 ? 11 6.785 11.016 1 96.5 75 GLU B N 1
ATOM 2598 C CA . GLU B 1 75 ? 9.836 6 10.625 1 96.5 75 GLU B CA 1
ATOM 2599 C C . GLU B 1 75 ? 9.672 5.977 9.109 1 96.5 75 GLU B C 1
ATOM 2601 O O . GLU B 1 75 ? 10.406 6.656 8.391 1 96.5 75 GLU B O 1
ATOM 2606 N N . LEU B 1 76 ? 8.758 5.191 8.672 1 96.94 76 LEU B N 1
ATOM 2607 C CA . LEU B 1 76 ? 8.562 5.062 7.234 1 96.94 76 LEU B CA 1
ATOM 2608 C C . LEU B 1 76 ? 7.898 6.312 6.66 1 96.94 76 LEU B C 1
ATOM 2610 O O . LEU B 1 76 ? 7.039 6.914 7.309 1 96.94 76 LEU B O 1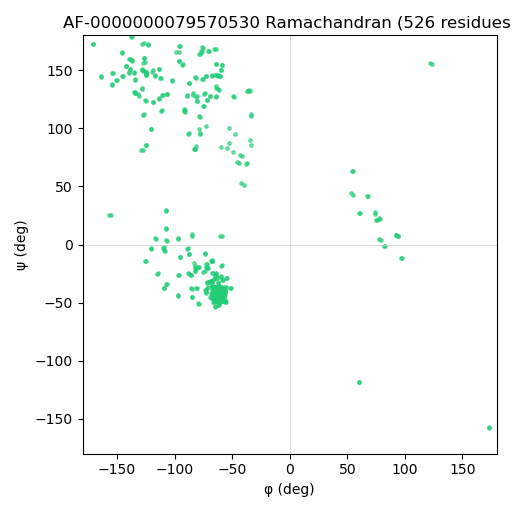
ATOM 2614 N N . GLY B 1 77 ? 8.297 6.637 5.449 1 95.5 77 GLY B N 1
ATOM 2615 C CA . GLY B 1 77 ? 7.758 7.816 4.789 1 95.5 77 GLY B CA 1
ATOM 2616 C C . GLY B 1 77 ? 6.598 7.508 3.863 1 95.5 77 GLY B C 1
ATOM 2617 O O . GLY B 1 77 ? 6.375 6.352 3.504 1 95.5 77 GLY B O 1
ATOM 2618 N N . THR B 1 78 ? 5.91 8.5 3.354 1 92.56 78 THR B N 1
ATOM 2619 C CA . THR B 1 78 ? 4.648 8.367 2.635 1 92.56 78 THR B CA 1
ATOM 2620 C C . THR B 1 78 ? 4.895 7.914 1.196 1 92.56 78 THR B C 1
ATOM 2622 O O . THR B 1 78 ? 3.971 7.457 0.519 1 92.56 78 THR B O 1
ATOM 2625 N N . GLU B 1 79 ? 6.105 8.094 0.723 1 94.75 79 GLU B N 1
ATOM 2626 C CA . GLU B 1 79 ? 6.422 7.625 -0.623 1 94.75 79 GLU B CA 1
ATOM 2627 C C . GLU B 1 79 ? 6.105 6.141 -0.775 1 94.75 79 GLU B C 1
ATOM 2629 O O . GLU B 1 79 ? 5.707 5.691 -1.853 1 94.75 79 GLU B O 1
ATOM 2634 N N . LEU B 1 80 ? 6.18 5.438 0.299 1 96.44 80 LEU B N 1
ATOM 2635 C CA . LEU B 1 80 ? 5.945 3.996 0.263 1 96.44 80 LEU B CA 1
ATOM 2636 C C . LEU B 1 80 ? 4.477 3.691 0.007 1 96.44 80 LEU B C 1
ATOM 2638 O O . LEU B 1 80 ? 4.145 2.67 -0.599 1 96.44 80 LEU B O 1
ATOM 2642 N N . HIS B 1 81 ? 3.617 4.543 0.48 1 93.94 81 HIS B N 1
ATOM 2643 C CA . HIS B 1 81 ? 2.203 4.41 0.144 1 93.94 81 HIS B CA 1
ATOM 2644 C C . HIS B 1 81 ? 1.969 4.625 -1.348 1 93.94 81 HIS B C 1
ATOM 2646 O O . HIS B 1 81 ? 1.271 3.834 -1.989 1 93.94 81 HIS B O 1
ATOM 2652 N N . ARG B 1 82 ? 2.551 5.672 -1.808 1 93.38 82 ARG B N 1
ATOM 2653 C CA . ARG B 1 82 ? 2.398 5.988 -3.225 1 93.38 82 ARG B CA 1
ATOM 2654 C C . ARG B 1 82 ? 2.875 4.836 -4.098 1 93.38 82 ARG B C 1
ATOM 2656 O O . ARG B 1 82 ? 2.191 4.445 -5.047 1 93.38 82 ARG B O 1
ATOM 2663 N N . LEU B 1 83 ? 3.994 4.309 -3.76 1 96.31 83 LEU B N 1
ATOM 2664 C CA . LEU B 1 83 ? 4.551 3.195 -4.523 1 96.31 83 LEU B CA 1
ATOM 2665 C C . LEU B 1 83 ? 3.678 1.951 -4.383 1 96.31 83 LEU B C 1
ATOM 2667 O O . LEU B 1 83 ? 3.475 1.22 -5.355 1 96.31 83 LEU B O 1
ATOM 2671 N N . GLY B 1 84 ? 3.221 1.68 -3.191 1 94.75 84 GLY B N 1
ATOM 2672 C CA . GLY B 1 84 ? 2.297 0.576 -2.984 1 94.75 84 GLY B CA 1
ATOM 2673 C C . GLY B 1 84 ? 1.035 0.689 -3.818 1 94.75 84 GLY B C 1
ATOM 2674 O O . GLY B 1 84 ? 0.596 -0.29 -4.426 1 94.75 84 GLY B O 1
ATOM 2675 N N . MET B 1 85 ? 0.498 1.877 -3.902 1 92.19 85 MET B N 1
ATOM 2676 C CA . MET B 1 85 ? -0.689 2.117 -4.719 1 92.19 85 MET B CA 1
ATOM 2677 C C . MET B 1 85 ? -0.392 1.881 -6.195 1 92.19 85 MET B C 1
ATOM 2679 O O . MET B 1 85 ? -1.213 1.31 -6.914 1 92.19 85 MET B O 1
ATOM 2683 N N . SER B 1 86 ? 0.704 2.363 -6.621 1 94.94 86 SER B N 1
ATOM 2684 C CA . SER B 1 86 ? 1.103 2.162 -8.008 1 94.94 86 SER B CA 1
ATOM 2685 C C . SER B 1 86 ? 1.24 0.679 -8.336 1 94.94 86 SER B C 1
ATOM 2687 O O . SER B 1 86 ? 0.832 0.233 -9.414 1 94.94 86 SER B O 1
ATOM 2689 N N . LEU B 1 87 ? 1.803 -0.043 -7.445 1 95.06 87 LEU B N 1
ATOM 2690 C CA . LEU B 1 87 ? 1.911 -1.487 -7.617 1 95.06 87 LEU B CA 1
ATOM 2691 C C . LEU B 1 87 ? 0.534 -2.119 -7.793 1 95.06 87 LEU B C 1
ATOM 2693 O O . LEU B 1 87 ? 0.319 -2.902 -8.719 1 95.06 87 LEU B O 1
ATOM 2697 N N . HIS B 1 88 ? -0.393 -1.795 -6.949 1 92.12 88 HIS B N 1
ATOM 2698 C CA . HIS B 1 88 ? -1.738 -2.354 -7.016 1 92.12 88 HIS B CA 1
ATOM 2699 C C . HIS B 1 88 ? -2.41 -2.021 -8.344 1 92.12 88 HIS B C 1
ATOM 2701 O O . HIS B 1 88 ? -3.084 -2.869 -8.938 1 92.12 88 HIS B O 1
ATOM 2707 N N . ARG B 1 89 ? -2.141 -0.835 -8.797 1 90.56 89 ARG B N 1
ATOM 2708 C CA . ARG B 1 89 ? -2.664 -0.439 -10.102 1 90.56 89 ARG B CA 1
ATOM 2709 C C . ARG B 1 89 ? -2.059 -1.285 -11.211 1 90.56 89 ARG B C 1
ATOM 2711 O O . ARG B 1 89 ? -2.771 -1.74 -12.109 1 90.56 89 ARG B O 1
ATOM 2718 N N . GLN B 1 90 ? -0.788 -1.454 -11.172 1 89.25 90 GLN B N 1
ATOM 2719 C CA . GLN B 1 90 ? -0.097 -2.258 -12.172 1 89.25 90 GLN B CA 1
ATOM 2720 C C . GLN B 1 90 ? -0.637 -3.686 -12.203 1 89.25 90 GLN B C 1
ATOM 2722 O O . GLN B 1 90 ? -0.688 -4.316 -13.258 1 89.25 90 GLN B O 1
ATOM 2727 N N . LEU B 1 91 ? -1.086 -4.121 -11.062 1 90.12 91 LEU B N 1
ATOM 2728 C CA . LEU B 1 91 ? -1.578 -5.488 -10.945 1 90.12 91 LEU B CA 1
ATOM 2729 C C . LEU B 1 91 ? -3.064 -5.562 -11.273 1 90.12 91 LEU B C 1
ATOM 2731 O O . LEU B 1 91 ? -3.658 -6.645 -11.242 1 90.12 91 LEU B O 1
ATOM 2735 N N . GLY B 1 92 ? -3.664 -4.434 -11.523 1 87.44 92 GLY B N 1
ATOM 2736 C CA . GLY B 1 92 ? -5.078 -4.391 -11.859 1 87.44 92 GLY B CA 1
ATOM 2737 C C . GLY B 1 92 ? -5.984 -4.578 -10.656 1 87.44 92 GLY B C 1
ATOM 2738 O O . GLY B 1 92 ? -7.133 -5 -10.797 1 87.44 92 GLY B O 1
ATOM 2739 N N . LEU B 1 93 ? -5.484 -4.34 -9.5 1 89.38 93 LEU B N 1
ATOM 2740 C CA . LEU B 1 93 ? -6.285 -4.52 -8.297 1 89.38 93 LEU B CA 1
ATOM 2741 C C . LEU B 1 93 ? -7.18 -3.309 -8.047 1 89.38 93 LEU B C 1
ATOM 2743 O O . LEU B 1 93 ? -6.824 -2.42 -7.27 1 89.38 93 LEU B O 1
ATOM 2747 N N . SER B 1 94 ? -8.266 -3.293 -8.633 1 88.31 94 SER B N 1
ATOM 2748 C CA . SER B 1 94 ? -9.273 -2.266 -8.414 1 88.31 94 SER B CA 1
ATOM 2749 C C . SER B 1 94 ? -10.352 -2.748 -7.449 1 88.31 94 SER B C 1
ATOM 2751 O O . SER B 1 94 ? -10.445 -3.941 -7.16 1 88.31 94 SER B O 1
ATOM 2753 N N . ARG B 1 95 ? -11.117 -1.792 -6.988 1 85.44 95 ARG B N 1
ATOM 2754 C CA . ARG B 1 95 ? -12.195 -2.117 -6.062 1 85.44 95 ARG B CA 1
ATOM 2755 C C . ARG B 1 95 ? -13.18 -3.105 -6.688 1 85.44 95 ARG B C 1
ATOM 2757 O O . ARG B 1 95 ? -13.57 -4.082 -6.047 1 85.44 95 ARG B O 1
ATOM 2764 N N . PRO B 1 96 ? -13.539 -2.896 -7.941 1 92.12 96 PRO B N 1
ATOM 2765 C CA . PRO B 1 96 ? -14.43 -3.883 -8.555 1 92.12 96 PRO B CA 1
ATOM 2766 C C . PRO B 1 96 ? -13.836 -5.289 -8.578 1 92.12 96 PRO B C 1
ATOM 2768 O O . PRO B 1 96 ? -14.547 -6.27 -8.344 1 92.12 96 PRO B O 1
ATOM 2771 N N . VAL B 1 97 ? -12.57 -5.41 -8.781 1 94.69 97 VAL B N 1
ATOM 2772 C CA . VAL B 1 97 ? -11.898 -6.707 -8.836 1 94.69 97 VAL B CA 1
ATOM 2773 C C . VAL B 1 97 ? -11.898 -7.348 -7.449 1 94.69 97 VAL B C 1
ATOM 2775 O O . VAL B 1 97 ? -12.273 -8.516 -7.297 1 94.69 97 VAL B O 1
ATOM 2778 N N . THR B 1 98 ? -11.57 -6.574 -6.477 1 94.12 98 THR B N 1
ATOM 2779 C CA . THR B 1 98 ? -11.5 -7.125 -5.125 1 94.12 98 THR B CA 1
ATOM 2780 C C . THR B 1 98 ? -12.891 -7.492 -4.617 1 94.12 98 THR B C 1
ATOM 2782 O O . THR B 1 98 ? -13.047 -8.453 -3.859 1 94.12 98 THR B O 1
ATOM 2785 N N . ARG B 1 99 ? -13.883 -6.809 -5.016 1 94.19 99 ARG B N 1
ATOM 2786 C CA . ARG B 1 99 ? -15.258 -7.113 -4.637 1 94.19 99 ARG B CA 1
ATOM 2787 C C . ARG B 1 99 ? -15.695 -8.461 -5.195 1 94.19 99 ARG B C 1
ATOM 2789 O O . ARG B 1 99 ? -16.453 -9.195 -4.547 1 94.19 99 ARG B O 1
ATOM 2796 N N . GLU B 1 100 ? -15.219 -8.703 -6.359 1 96.62 100 GLU B N 1
ATOM 2797 C CA . GLU B 1 100 ? -15.562 -10 -6.941 1 96.62 100 GLU B CA 1
ATOM 2798 C C . GLU B 1 100 ? -14.969 -11.148 -6.129 1 96.62 100 GLU B C 1
ATOM 2800 O O . GLU B 1 100 ? -15.609 -12.188 -5.945 1 96.62 100 GLU B O 1
ATOM 2805 N N . VAL B 1 101 ? -13.789 -10.992 -5.672 1 97.12 101 VAL B N 1
ATOM 2806 C CA . VAL B 1 101 ? -13.172 -12.023 -4.84 1 97.12 101 VAL B CA 1
ATOM 2807 C C . VAL B 1 101 ? -13.938 -12.156 -3.527 1 97.12 101 VAL B C 1
ATOM 2809 O O . VAL B 1 101 ? -14.133 -13.266 -3.025 1 97.12 101 VAL B O 1
ATOM 2812 N N . ALA B 1 102 ? -14.375 -11.055 -3.008 1 95.69 102 ALA B N 1
ATOM 2813 C CA . ALA B 1 102 ? -15.188 -11.062 -1.794 1 95.69 102 ALA B CA 1
ATOM 2814 C C . ALA B 1 102 ? -16.5 -11.812 -2.016 1 95.69 102 ALA B C 1
ATOM 2816 O O . ALA B 1 102 ? -16.953 -12.555 -1.142 1 95.69 102 ALA B O 1
ATOM 2817 N N . ARG B 1 103 ? -17.062 -11.617 -3.131 1 96.62 103 ARG B N 1
ATOM 2818 C CA . ARG B 1 103 ? -18.297 -12.312 -3.475 1 96.62 103 ARG B CA 1
ATOM 2819 C C . ARG B 1 103 ? -18.078 -13.82 -3.51 1 96.62 103 ARG B C 1
ATOM 2821 O O . ARG B 1 103 ? -18.969 -14.586 -3.137 1 96.62 103 ARG B O 1
ATOM 2828 N N . LEU B 1 104 ? -16.953 -14.219 -3.996 1 97.56 104 LEU B N 1
ATOM 2829 C CA . LEU B 1 104 ? -16.609 -15.641 -4.012 1 97.56 104 LEU B CA 1
ATOM 2830 C C . LEU B 1 104 ? -16.578 -16.203 -2.6 1 97.56 104 LEU B C 1
ATOM 2832 O O . LEU B 1 104 ? -17.141 -17.281 -2.344 1 97.56 104 LEU B O 1
ATOM 2836 N N . HIS B 1 105 ? -15.969 -15.492 -1.729 1 96.88 105 HIS B N 1
ATOM 2837 C CA . HIS B 1 105 ? -15.969 -15.867 -0.318 1 96.88 105 HIS B CA 1
ATOM 2838 C C . HIS B 1 105 ? -17.391 -15.914 0.242 1 96.88 105 HIS B C 1
ATOM 2840 O O . HIS B 1 105 ? -17.766 -16.891 0.894 1 96.88 105 HIS B O 1
ATOM 2846 N N . GLU B 1 106 ? -18.109 -14.93 -0.053 1 95.69 106 GLU B N 1
ATOM 2847 C CA . GLU B 1 106 ? -19.453 -14.828 0.493 1 95.69 106 GLU B CA 1
ATOM 2848 C C . GLU B 1 106 ? -20.328 -15.977 0.007 1 95.69 106 GLU B C 1
ATOM 2850 O O . GLU B 1 106 ? -21.141 -16.5 0.768 1 95.69 106 GLU B O 1
ATOM 2855 N N . SER B 1 107 ? -20.188 -16.328 -1.182 1 96.06 107 SER B N 1
ATOM 2856 C CA . SER B 1 107 ? -21.047 -17.344 -1.792 1 96.06 107 SER B CA 1
ATOM 2857 C C . SER B 1 107 ? -20.594 -18.75 -1.435 1 96.06 107 SER B C 1
ATOM 2859 O O . SER B 1 107 ? -21.375 -19.703 -1.533 1 96.06 107 SER B O 1
ATOM 2861 N N . THR B 1 108 ? -19.375 -18.953 -1.021 1 96.38 108 THR B N 1
ATOM 2862 C CA . THR B 1 108 ? -18.859 -20.297 -0.8 1 96.38 108 THR B CA 1
ATOM 2863 C C . THR B 1 108 ? -18.547 -20.531 0.676 1 96.38 108 THR B C 1
ATOM 2865 O O . THR B 1 108 ? -18.422 -21.672 1.123 1 96.38 108 THR B O 1
ATOM 2868 N N . GLY B 1 109 ? -18.297 -19.438 1.354 1 95.94 109 GLY B N 1
ATOM 2869 C CA . GLY B 1 109 ? -17.875 -19.531 2.74 1 95.94 109 GLY B CA 1
ATOM 2870 C C . GLY B 1 109 ? -16.406 -19.922 2.891 1 95.94 109 GLY B C 1
ATOM 2871 O O . GLY B 1 109 ? -15.922 -20.094 4.008 1 95.94 109 GLY B O 1
ATOM 2872 N N . CYS B 1 110 ? -15.688 -20.031 1.862 1 97.06 110 CYS B N 1
ATOM 2873 C CA . CYS B 1 110 ? -14.281 -20.406 1.84 1 97.06 110 CYS B CA 1
ATOM 2874 C C . CYS B 1 110 ? -13.383 -19.188 1.791 1 97.06 110 CYS B C 1
ATOM 2876 O O . CYS B 1 110 ? -13.836 -18.094 1.443 1 97.06 110 CYS B O 1
ATOM 2878 N N . ALA B 1 111 ? -12.148 -19.344 2.207 1 97.44 111 ALA B N 1
ATOM 2879 C CA . ALA B 1 111 ? -11.18 -18.312 1.84 1 97.44 111 ALA B CA 1
ATOM 2880 C C . ALA B 1 111 ? -11.016 -18.219 0.325 1 97.44 111 ALA B C 1
ATOM 2882 O O . ALA B 1 111 ? -11.109 -19.234 -0.374 1 97.44 111 ALA B O 1
ATOM 2883 N N . ALA B 1 112 ? -10.805 -17.047 -0.141 1 98.12 112 ALA B N 1
ATOM 2884 C CA . ALA B 1 112 ? -10.719 -16.812 -1.582 1 98.12 112 ALA B CA 1
ATOM 2885 C C . ALA B 1 112 ? -9.445 -16.062 -1.945 1 98.12 112 ALA B C 1
ATOM 2887 O O . ALA B 1 112 ? -8.93 -15.281 -1.146 1 98.12 112 ALA B O 1
ATOM 2888 N N . TYR B 1 113 ? -8.984 -16.359 -3.156 1 97.69 113 TYR B N 1
ATOM 2889 C CA . TYR B 1 113 ? -7.68 -15.859 -3.568 1 97.69 113 TYR B CA 1
ATOM 2890 C C . TYR B 1 113 ? -7.707 -15.398 -5.02 1 97.69 113 TYR B C 1
ATOM 2892 O O . TYR B 1 113 ? -8.414 -15.977 -5.848 1 97.69 113 TYR B O 1
ATOM 2900 N N . LEU B 1 114 ? -6.887 -14.375 -5.289 1 97.62 114 LEU B N 1
ATOM 2901 C CA . LEU B 1 114 ? -6.598 -13.938 -6.652 1 97.62 114 LEU B CA 1
ATOM 2902 C C . LEU B 1 114 ? -5.098 -13.922 -6.91 1 97.62 114 LEU B C 1
ATOM 2904 O O . LEU B 1 114 ? -4.336 -13.32 -6.145 1 97.62 114 LEU B O 1
ATOM 2908 N N . ALA B 1 115 ? -4.73 -14.625 -7.902 1 97.06 115 ALA B N 1
ATOM 2909 C CA . ALA B 1 115 ? -3.35 -14.594 -8.375 1 97.06 115 ALA B CA 1
ATOM 2910 C C . ALA B 1 115 ? -3.27 -14.047 -9.797 1 97.06 115 ALA B C 1
ATOM 2912 O O . ALA B 1 115 ? -4.172 -14.266 -10.609 1 97.06 115 ALA B O 1
ATOM 2913 N N . VAL B 1 116 ? -2.189 -13.32 -10.078 1 94.31 116 VAL B N 1
ATOM 2914 C CA . VAL B 1 116 ? -2.012 -12.734 -11.406 1 94.31 116 VAL B CA 1
ATOM 2915 C C . VAL B 1 116 ? -0.668 -13.172 -11.984 1 94.31 116 VAL B C 1
ATOM 2917 O O . VAL B 1 116 ? 0.298 -13.375 -11.25 1 94.31 116 VAL B O 1
ATOM 2920 N N . LEU B 1 117 ? -0.727 -13.32 -13.297 1 91.5 117 LEU B N 1
ATOM 2921 C CA . LEU B 1 117 ? 0.489 -13.711 -14 1 91.5 117 LEU B CA 1
ATOM 2922 C C . LEU B 1 117 ? 1.461 -12.547 -14.102 1 91.5 117 LEU B C 1
ATOM 2924 O O . LEU B 1 117 ? 1.105 -11.484 -14.617 1 91.5 117 LEU B O 1
ATOM 2928 N N . ARG B 1 118 ? 2.541 -12.711 -13.57 1 88.19 118 ARG B N 1
ATOM 2929 C CA . ARG B 1 118 ? 3.648 -11.766 -13.664 1 88.19 118 ARG B CA 1
ATOM 2930 C C . ARG B 1 118 ? 4.922 -12.461 -14.141 1 88.19 118 ARG B C 1
ATOM 2932 O O . ARG B 1 118 ? 5.543 -13.211 -13.383 1 88.19 118 ARG B O 1
ATOM 2939 N N . GLY B 1 119 ? 5.332 -12.078 -15.398 1 82.81 119 GLY B N 1
ATOM 2940 C CA . GLY B 1 119 ? 6.41 -12.875 -15.969 1 82.81 119 GLY B CA 1
ATOM 2941 C C . GLY B 1 119 ? 6.047 -14.344 -16.125 1 82.81 119 GLY B C 1
ATOM 2942 O O . GLY B 1 119 ? 5.074 -14.68 -16.797 1 82.81 119 GLY B O 1
ATOM 2943 N N . SER B 1 120 ? 6.859 -15.164 -15.375 1 86.5 120 SER B N 1
ATOM 2944 C CA . SER B 1 120 ? 6.637 -16.594 -15.492 1 86.5 120 SER B CA 1
ATOM 2945 C C . SER B 1 120 ? 5.98 -17.156 -14.234 1 86.5 120 SER B C 1
ATOM 2947 O O . SER B 1 120 ? 5.922 -18.375 -14.055 1 86.5 120 SER B O 1
ATOM 2949 N N . GLU B 1 121 ? 5.477 -16.25 -13.398 1 90.44 121 GLU B N 1
ATOM 2950 C CA . GLU B 1 121 ? 4.938 -16.719 -12.117 1 90.44 121 GLU B CA 1
ATOM 2951 C C . GLU B 1 121 ? 3.496 -16.25 -11.93 1 90.44 121 GLU B C 1
ATOM 2953 O O . GLU B 1 121 ? 3.102 -15.203 -12.453 1 90.44 121 GLU B O 1
ATOM 2958 N N . LEU B 1 122 ? 2.748 -17.047 -11.281 1 93.31 122 LEU B N 1
ATOM 2959 C CA . LEU B 1 122 ? 1.477 -16.609 -10.719 1 93.31 122 LEU B CA 1
ATOM 2960 C C . LEU B 1 122 ? 1.657 -16.109 -9.289 1 93.31 122 LEU B C 1
ATOM 2962 O O . LEU B 1 122 ? 1.961 -16.906 -8.391 1 93.31 122 LEU B O 1
ATOM 2966 N N . VAL B 1 123 ? 1.405 -14.875 -9.117 1 93.5 123 VAL B N 1
ATOM 2967 C CA . VAL B 1 123 ? 1.676 -14.25 -7.824 1 93.5 123 VAL B CA 1
ATOM 2968 C C . VAL B 1 123 ? 0.36 -13.898 -7.133 1 93.5 123 VAL B C 1
ATOM 2970 O O . VAL B 1 123 ? -0.513 -13.266 -7.73 1 93.5 123 VAL B O 1
ATOM 2973 N N . MET B 1 124 ? 0.276 -14.352 -5.863 1 96.12 124 MET B N 1
ATOM 2974 C CA . MET B 1 124 ? -0.908 -14.023 -5.074 1 96.12 124 MET B CA 1
ATOM 2975 C C . MET B 1 124 ? -1.012 -12.523 -4.844 1 96.12 124 MET B C 1
ATOM 2977 O O . MET B 1 124 ? -0.065 -11.898 -4.363 1 96.12 124 MET B O 1
ATOM 2981 N N . VAL B 1 125 ? -2.23 -11.945 -5.184 1 94.88 125 VAL B N 1
ATOM 2982 C CA . VAL B 1 125 ? -2.275 -10.484 -5.102 1 94.88 125 VAL B CA 1
ATOM 2983 C C . VAL B 1 125 ? -3.432 -10.055 -4.207 1 94.88 125 VAL B C 1
ATOM 2985 O O . VAL B 1 125 ? -3.508 -8.891 -3.799 1 94.88 125 VAL B O 1
ATOM 2988 N N . HIS B 1 126 ? -4.316 -10.906 -3.904 1 94.19 126 HIS B N 1
ATOM 2989 C CA . HIS B 1 126 ? -5.445 -10.555 -3.049 1 94.19 126 HIS B CA 1
ATOM 2990 C C . HIS B 1 126 ? -5.988 -11.781 -2.324 1 94.19 126 HIS B C 1
ATOM 2992 O O . HIS B 1 126 ? -6.086 -12.867 -2.91 1 94.19 126 HIS B O 1
ATOM 2998 N N . VAL B 1 127 ? -6.293 -11.625 -1.06 1 95.25 127 VAL B N 1
ATOM 2999 C CA . VAL B 1 127 ? -6.812 -12.711 -0.234 1 95.25 127 VAL B CA 1
ATOM 3000 C C . VAL B 1 127 ? -8.008 -12.219 0.581 1 95.25 127 VAL B C 1
ATOM 3002 O O . VAL B 1 127 ? -7.973 -11.117 1.141 1 95.25 127 VAL B O 1
ATOM 3005 N N . VAL B 1 128 ? -9.016 -12.93 0.554 1 94.44 128 VAL B N 1
ATOM 3006 C CA . VAL B 1 128 ? -10.148 -12.742 1.456 1 94.44 128 VAL B CA 1
ATOM 3007 C C . VAL B 1 128 ? -10.242 -13.922 2.422 1 94.44 128 VAL B C 1
ATOM 3009 O O . VAL B 1 128 ? -10.508 -15.047 2.008 1 94.44 128 VAL B O 1
ATOM 3012 N N . ASP B 1 129 ? -10.031 -13.57 3.652 1 92.88 129 ASP B N 1
ATOM 3013 C CA . ASP B 1 129 ? -10.047 -14.609 4.68 1 92.88 129 ASP B CA 1
ATOM 3014 C C . ASP B 1 129 ? -11.469 -15.016 5.039 1 92.88 129 ASP B C 1
ATOM 3016 O O . ASP B 1 129 ? -12.43 -14.336 4.656 1 92.88 129 ASP B O 1
ATOM 3020 N N . SER B 1 130 ? -11.5 -16.141 5.68 1 91.88 130 SER B N 1
ATOM 3021 C CA . SER B 1 130 ? -12.789 -16.688 6.105 1 91.88 130 SER B CA 1
ATOM 3022 C C . SER B 1 130 ? -12.758 -17.109 7.57 1 91.88 130 SER B C 1
ATOM 3024 O O . SER B 1 130 ? -11.836 -17.797 8 1 91.88 130 SER B O 1
ATOM 3026 N N . PRO B 1 131 ? -13.695 -16.656 8.344 1 88 131 PRO B N 1
ATOM 3027 C CA . PRO B 1 131 ? -13.773 -17.109 9.742 1 88 131 PRO B CA 1
ATOM 3028 C C . PRO B 1 131 ? -14 -18.609 9.867 1 88 131 PRO B C 1
ATOM 3030 O O . PRO B 1 131 ? -13.43 -19.25 10.75 1 88 131 PRO B O 1
ATOM 3033 N N . ASP B 1 132 ? -14.758 -19.234 9.008 1 88.5 132 ASP B N 1
ATOM 3034 C CA . ASP B 1 132 ? -15.125 -20.641 9.078 1 88.5 132 ASP B CA 1
ATOM 3035 C C . ASP B 1 132 ? -14.062 -21.531 8.438 1 88.5 132 ASP B C 1
ATOM 3037 O O . ASP B 1 132 ? -13.844 -22.656 8.875 1 88.5 132 ASP B O 1
ATOM 3041 N N . CYS B 1 133 ? -13.477 -21.062 7.344 1 90.69 133 CYS B N 1
ATOM 3042 C CA . CYS B 1 133 ? -12.406 -21.719 6.609 1 90.69 133 CYS B CA 1
ATOM 3043 C C . CYS B 1 133 ? -11.227 -20.781 6.395 1 90.69 133 CYS B C 1
ATOM 3045 O O . CYS B 1 133 ? -11.031 -20.266 5.297 1 90.69 133 CYS B O 1
ATOM 3047 N N . PRO B 1 134 ? -10.438 -20.672 7.383 1 89.19 134 PRO B N 1
ATOM 3048 C CA . PRO B 1 134 ? -9.398 -19.641 7.34 1 89.19 134 PRO B CA 1
ATOM 3049 C C . PRO B 1 134 ? -8.438 -19.812 6.168 1 89.19 134 PRO B C 1
ATOM 3051 O O . PRO B 1 134 ? -8.219 -20.938 5.715 1 89.19 134 PRO B O 1
ATOM 3054 N N . ARG B 1 135 ? -7.949 -18.75 5.734 1 89.12 135 ARG B N 1
ATOM 3055 C CA . ARG B 1 135 ? -6.953 -18.781 4.668 1 89.12 135 ARG B CA 1
ATOM 3056 C C . ARG B 1 135 ? -5.734 -19.594 5.078 1 89.12 135 ARG B C 1
ATOM 3058 O O . ARG B 1 135 ? -5.465 -19.766 6.27 1 89.12 135 ARG B O 1
ATOM 3065 N N . LEU B 1 136 ? -5.098 -20.094 4.074 1 91.88 136 LEU B N 1
ATOM 3066 C CA . LEU B 1 136 ? -3.828 -20.766 4.32 1 91.88 136 LEU B CA 1
ATOM 3067 C C . LEU B 1 136 ? -2.74 -19.766 4.676 1 91.88 136 LEU B C 1
ATOM 3069 O O . LEU B 1 136 ? -2.465 -18.844 3.906 1 91.88 136 LEU B O 1
ATOM 3073 N N . GLN B 1 137 ? -2.096 -19.875 5.738 1 83.31 137 GLN B N 1
ATOM 3074 C CA . GLN B 1 137 ? -1.214 -18.875 6.34 1 83.31 137 GLN B CA 1
ATOM 3075 C C . GLN B 1 137 ? -0.122 -18.453 5.359 1 83.31 137 GLN B C 1
ATOM 3077 O O . GLN B 1 137 ? 0.168 -17.266 5.227 1 83.31 137 GLN B O 1
ATOM 3082 N N . PRO B 1 138 ? 0.473 -19.406 4.582 1 83.94 138 PRO B N 1
ATOM 3083 C CA . PRO B 1 138 ? 1.537 -18.984 3.664 1 83.94 138 PRO B CA 1
ATOM 3084 C C . PRO B 1 138 ? 1.01 -18.203 2.467 1 83.94 138 PRO B C 1
ATOM 3086 O O . PRO B 1 138 ? 1.774 -17.5 1.802 1 83.94 138 PRO B O 1
ATOM 3089 N N . MET B 1 139 ? -0.244 -18.344 2.211 1 89 139 MET B N 1
ATOM 3090 C CA . MET B 1 139 ? -0.824 -17.734 1.021 1 89 139 MET B CA 1
ATOM 3091 C C . MET B 1 139 ? -1.164 -16.266 1.276 1 89 139 MET B C 1
ATOM 3093 O O . MET B 1 139 ? -2.32 -15.93 1.542 1 89 139 MET B O 1
ATOM 3097 N N . ARG B 1 140 ? -0.168 -15.5 1.146 1 89.38 140 ARG B N 1
ATOM 3098 C CA . ARG B 1 140 ? -0.284 -14.055 1.333 1 89.38 140 ARG B CA 1
ATOM 3099 C C . ARG B 1 140 ? 0.187 -13.305 0.093 1 89.38 140 ARG B C 1
ATOM 3101 O O . ARG B 1 140 ? 0.65 -13.914 -0.872 1 89.38 140 ARG B O 1
ATOM 3108 N N . PHE B 1 141 ? -0.019 -12.047 0.091 1 91.94 141 PHE B N 1
ATOM 3109 C CA . PHE B 1 141 ? 0.4 -11.219 -1.037 1 91.94 141 PHE B CA 1
ATOM 3110 C C . PHE B 1 141 ? 1.841 -11.531 -1.428 1 91.94 141 PHE B C 1
ATOM 3112 O O . PHE B 1 141 ? 2.727 -11.57 -0.572 1 91.94 141 PHE B O 1
ATOM 3119 N N . GLY B 1 142 ? 2.053 -11.836 -2.74 1 91.31 142 GLY B N 1
ATOM 3120 C CA . GLY B 1 142 ? 3.389 -12.086 -3.258 1 91.31 142 GLY B CA 1
ATOM 3121 C C . GLY B 1 142 ? 3.729 -13.562 -3.336 1 91.31 142 GLY B C 1
ATOM 3122 O O . GLY B 1 142 ? 4.703 -13.945 -3.982 1 91.31 142 GLY B O 1
ATOM 3123 N N . PHE B 1 143 ? 2.922 -14.398 -2.734 1 93 143 PHE B N 1
ATOM 3124 C CA . PHE B 1 143 ? 3.189 -15.836 -2.719 1 93 143 PHE B CA 1
ATOM 3125 C C . PHE B 1 143 ? 3.143 -16.406 -4.129 1 93 143 PHE B C 1
ATOM 3127 O O . PHE B 1 143 ? 2.217 -16.125 -4.891 1 93 143 PHE B O 1
ATOM 3134 N N . HIS B 1 144 ? 4.125 -17.25 -4.414 1 92.31 144 HIS B N 1
ATOM 3135 C CA . HIS B 1 144 ? 4.168 -17.891 -5.723 1 92.31 144 HIS B CA 1
ATOM 3136 C C . HIS B 1 144 ? 4.965 -19.188 -5.676 1 92.31 144 HIS B C 1
ATOM 3138 O O . HIS B 1 144 ? 5.426 -19.672 -6.711 1 92.31 144 HIS B O 1
ATOM 3144 N N . GLU B 1 145 ? 5.035 -19.766 -4.598 1 90.75 145 GLU B N 1
ATOM 3145 C CA . GLU B 1 145 ? 5.93 -20.906 -4.422 1 90.75 145 GLU B CA 1
ATOM 3146 C C . GLU B 1 145 ? 5.207 -22.219 -4.684 1 90.75 145 GLU B C 1
ATOM 3148 O O . GLU B 1 145 ? 3.979 -22.281 -4.621 1 90.75 145 GLU B O 1
ATOM 3153 N N . VAL B 1 146 ? 5.957 -23.312 -5.074 1 93.62 146 VAL B N 1
ATOM 3154 C CA . VAL B 1 146 ? 5.59 -24.719 -5.191 1 93.62 146 VAL B CA 1
ATOM 3155 C C . VAL B 1 146 ? 4.363 -24.859 -6.086 1 93.62 146 VAL B C 1
ATOM 3157 O O . VAL B 1 146 ? 3.369 -25.469 -5.695 1 93.62 146 VAL B O 1
ATOM 3160 N N . PRO B 1 147 ? 4.535 -24.484 -7.297 1 95.81 147 PRO B N 1
ATOM 3161 C CA . PRO B 1 147 ? 3.383 -24.516 -8.203 1 95.81 147 PRO B CA 1
ATOM 3162 C C . PRO B 1 147 ? 2.863 -25.938 -8.43 1 95.81 147 PRO B C 1
ATOM 3164 O O . PRO B 1 147 ? 1.674 -26.125 -8.703 1 95.81 147 PRO B O 1
ATOM 3167 N N . HIS B 1 148 ? 3.627 -26.953 -8.289 1 96.38 148 HIS B N 1
ATOM 3168 C CA . HIS B 1 148 ? 3.197 -28.328 -8.531 1 96.38 148 HIS B CA 1
ATOM 3169 C C . HIS B 1 148 ? 2.258 -28.812 -7.434 1 96.38 148 HIS B C 1
ATOM 3171 O O . HIS B 1 148 ? 1.552 -29.812 -7.613 1 96.38 148 HIS B O 1
ATOM 3177 N N . ALA B 1 149 ? 2.26 -28.094 -6.293 1 97 149 ALA B N 1
ATOM 3178 C CA . ALA B 1 149 ? 1.529 -28.578 -5.129 1 97 149 ALA B CA 1
ATOM 3179 C C . ALA B 1 149 ? 0.394 -27.625 -4.75 1 97 149 ALA B C 1
ATOM 3181 O O . ALA B 1 149 ? -0.267 -27.812 -3.727 1 97 149 ALA B O 1
ATOM 3182 N N . THR B 1 150 ? 0.154 -26.609 -5.5 1 97.06 150 THR B N 1
ATOM 3183 C CA . THR B 1 150 ? -0.943 -25.672 -5.266 1 97.06 150 THR B CA 1
ATOM 3184 C C . THR B 1 150 ? -1.91 -25.672 -6.445 1 97.06 150 THR B C 1
ATOM 3186 O O . THR B 1 150 ? -1.504 -25.891 -7.59 1 97.06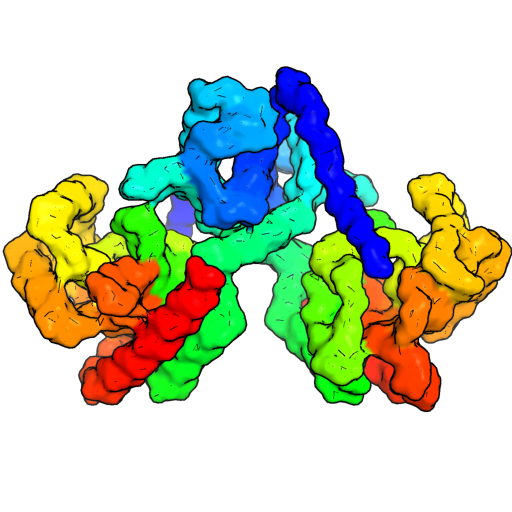 150 THR B O 1
ATOM 3189 N N . ALA B 1 151 ? -3.166 -25.406 -6.16 1 97.88 151 ALA B N 1
ATOM 3190 C CA . ALA B 1 151 ? -4.168 -25.406 -7.227 1 97.88 151 ALA B CA 1
ATOM 3191 C C . ALA B 1 151 ? -3.859 -24.344 -8.266 1 97.88 151 ALA B C 1
ATOM 3193 O O . ALA B 1 151 ? -3.844 -24.609 -9.469 1 97.88 151 ALA B O 1
ATOM 3194 N N . PHE B 1 152 ? -3.607 -23.125 -7.805 1 96.75 152 PHE B N 1
ATOM 3195 C CA . PHE B 1 152 ? -3.346 -22.078 -8.773 1 96.75 152 PHE B CA 1
ATOM 3196 C C . PHE B 1 152 ? -2.025 -22.312 -9.5 1 96.75 152 PHE B C 1
ATOM 3198 O O . PHE B 1 152 ? -1.876 -21.953 -10.664 1 96.75 152 PHE B O 1
ATOM 3205 N N . GLY B 1 153 ? -1.07 -22.906 -8.805 1 97.19 153 GLY B N 1
ATOM 3206 C CA . GLY B 1 153 ? 0.167 -23.281 -9.469 1 97.19 153 GLY B CA 1
ATOM 3207 C C . GLY B 1 153 ? -0.039 -24.297 -10.586 1 97.19 153 GLY B C 1
ATOM 3208 O O . GLY B 1 153 ? 0.603 -24.203 -11.633 1 97.19 153 GLY B O 1
ATOM 3209 N N . LYS B 1 154 ? -0.871 -25.25 -10.359 1 98.06 154 LYS B N 1
ATOM 3210 C CA . LYS B 1 154 ? -1.167 -26.266 -11.367 1 98.06 154 LYS B CA 1
ATOM 3211 C C . LYS B 1 154 ? -1.875 -25.641 -12.57 1 98.06 154 LYS B C 1
ATOM 3213 O O . LYS B 1 154 ? -1.714 -26.109 -13.695 1 98.06 154 LYS B O 1
ATOM 3218 N N . VAL B 1 155 ? -2.625 -24.578 -12.312 1 98.12 155 VAL B N 1
ATOM 3219 C CA . VAL B 1 155 ? -3.217 -23.828 -13.414 1 98.12 155 VAL B CA 1
ATOM 3220 C C . VAL B 1 155 ? -2.113 -23.25 -14.297 1 98.12 155 VAL B C 1
ATOM 3222 O O . VAL B 1 155 ? -2.176 -23.344 -15.523 1 98.12 155 VAL B O 1
ATOM 3225 N N . LEU B 1 156 ? -1.105 -22.688 -13.711 1 97.56 156 LEU B N 1
ATOM 3226 C CA . LEU B 1 156 ? 0.028 -22.125 -14.43 1 97.56 156 LEU B CA 1
ATOM 3227 C C . LEU B 1 156 ? 0.757 -23.203 -15.227 1 97.56 156 LEU B C 1
ATOM 3229 O O . LEU B 1 156 ? 0.97 -23.047 -16.438 1 97.56 156 LEU B O 1
ATOM 3233 N N . LEU B 1 157 ? 1.097 -24.266 -14.539 1 97.62 157 LEU B N 1
ATOM 3234 C CA . LEU B 1 157 ? 1.874 -25.344 -15.156 1 97.62 157 LEU B CA 1
ATOM 3235 C C . LEU B 1 157 ? 1.114 -25.953 -16.328 1 97.62 157 LEU B C 1
ATOM 3237 O O . LEU B 1 157 ? 1.718 -26.344 -17.328 1 97.62 157 LEU B O 1
ATOM 3241 N N . ALA B 1 158 ? -0.16 -26.078 -16.156 1 97.75 158 ALA B N 1
ATOM 3242 C CA . ALA B 1 158 ? -0.999 -26.688 -17.188 1 97.75 158 ALA B CA 1
ATOM 3243 C C . ALA B 1 158 ? -1.06 -25.797 -18.422 1 97.75 158 ALA B C 1
ATOM 3245 O O . ALA B 1 158 ? -1.37 -26.281 -19.516 1 97.75 158 ALA B O 1
ATOM 3246 N N . ASP B 1 159 ? -0.834 -24.562 -18.219 1 96.25 159 ASP B N 1
ATOM 3247 C CA . ASP B 1 159 ? -0.927 -23.594 -19.312 1 96.25 159 ASP B CA 1
ATOM 3248 C C . ASP B 1 159 ? 0.363 -23.578 -20.141 1 96.25 159 ASP B C 1
ATOM 3250 O O . ASP B 1 159 ? 0.38 -23.078 -21.266 1 96.25 159 ASP B O 1
ATOM 3254 N N . LEU B 1 160 ? 1.428 -24.062 -19.656 1 95.38 160 LEU B N 1
ATOM 3255 C CA . LEU B 1 160 ? 2.727 -24.062 -20.312 1 95.38 160 LEU B CA 1
ATOM 3256 C C . LEU B 1 160 ? 2.832 -25.203 -21.312 1 95.38 160 LEU B C 1
ATOM 3258 O O . LEU B 1 160 ? 2.342 -26.312 -21.047 1 95.38 160 LEU B O 1
ATOM 3262 N N . ASP B 1 161 ? 3.486 -24.906 -22.375 1 94.19 161 ASP B N 1
ATOM 3263 C CA . ASP B 1 161 ? 3.801 -26.031 -23.25 1 94.19 161 ASP B CA 1
ATOM 3264 C C . ASP B 1 161 ? 4.844 -26.953 -22.625 1 94.19 161 ASP B C 1
ATOM 3266 O O . ASP B 1 161 ? 5.484 -26.578 -21.641 1 94.19 161 ASP B O 1
ATOM 3270 N N . VAL B 1 162 ? 4.977 -28.078 -23.188 1 93.94 162 VAL B N 1
ATOM 3271 C CA . VAL B 1 162 ? 5.762 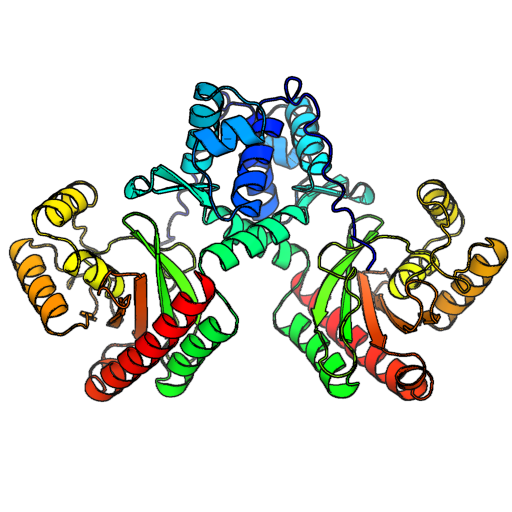-29.141 -22.578 1 93.94 162 VAL B CA 1
ATOM 3272 C C . VAL B 1 162 ? 7.211 -28.688 -22.406 1 93.94 162 VAL B C 1
ATOM 3274 O O . VAL B 1 162 ? 7.777 -28.766 -21.312 1 93.94 162 VAL B O 1
ATOM 3277 N N . PRO B 1 163 ? 7.852 -28.094 -23.422 1 95.19 163 PRO B N 1
ATOM 3278 C CA . PRO B 1 163 ? 9.242 -27.672 -23.266 1 95.19 163 PRO B CA 1
ATOM 3279 C C . PRO B 1 163 ? 9.414 -26.594 -22.188 1 95.19 163 PRO B C 1
ATOM 3281 O O . PRO B 1 163 ? 10.344 -26.656 -21.391 1 95.19 163 PRO B O 1
ATOM 3284 N N . THR B 1 164 ? 8.539 -25.672 -22.203 1 94.31 164 THR B N 1
ATOM 3285 C CA . THR B 1 164 ? 8.602 -24.594 -21.219 1 94.31 164 THR B CA 1
ATOM 3286 C C . THR B 1 164 ? 8.352 -25.125 -19.812 1 94.31 164 THR B C 1
ATOM 3288 O O . THR B 1 164 ? 9.008 -24.703 -18.859 1 94.31 164 THR B O 1
ATOM 3291 N N . ARG B 1 165 ? 7.434 -25.969 -19.703 1 95.5 165 ARG B N 1
ATOM 3292 C CA . ARG B 1 165 ? 7.125 -26.609 -18.422 1 95.5 165 ARG B CA 1
ATOM 3293 C C . ARG B 1 165 ? 8.328 -27.375 -17.891 1 95.5 165 ARG B C 1
ATOM 3295 O O . ARG B 1 165 ? 8.656 -27.281 -16.703 1 95.5 165 ARG B O 1
ATOM 3302 N N . ASP B 1 166 ? 8.969 -28.109 -18.766 1 94.75 166 ASP B N 1
ATOM 3303 C CA . ASP B 1 166 ? 10.148 -28.875 -18.375 1 94.75 166 ASP B CA 1
ATOM 3304 C C . ASP B 1 166 ? 11.234 -27.953 -17.828 1 94.75 166 ASP B C 1
ATOM 3306 O O . ASP B 1 166 ? 11.828 -28.234 -16.781 1 94.75 166 ASP B O 1
ATOM 3310 N N . GLU B 1 167 ? 11.453 -26.906 -18.547 1 93.75 167 GLU B N 1
ATOM 3311 C CA . GLU B 1 167 ? 12.445 -25.938 -18.094 1 93.75 167 GLU B CA 1
ATOM 3312 C C . GLU B 1 167 ? 12.062 -25.344 -16.75 1 93.75 167 GLU B C 1
ATOM 3314 O O . GLU B 1 167 ? 12.914 -25.172 -15.867 1 93.75 167 GLU B O 1
ATOM 3319 N N . TYR B 1 168 ? 10.82 -25 -16.656 1 93.44 168 TYR B N 1
ATOM 3320 C CA . TYR B 1 168 ? 10.312 -24.422 -15.414 1 93.44 168 TYR B CA 1
ATOM 3321 C C . TYR B 1 168 ? 10.523 -25.375 -14.242 1 93.44 168 TYR B C 1
ATOM 3323 O O . TYR B 1 168 ? 10.992 -24.953 -13.18 1 93.44 168 TYR B O 1
ATOM 3331 N N . LEU B 1 169 ? 10.234 -26.594 -14.398 1 93.94 169 LEU B N 1
ATOM 3332 C CA . LEU B 1 169 ? 10.289 -27.594 -13.32 1 93.94 169 LEU B CA 1
ATOM 3333 C C . LEU B 1 169 ? 11.727 -27.969 -13.008 1 93.94 169 LEU B C 1
ATOM 3335 O O . LEU B 1 169 ? 12.008 -28.516 -11.938 1 93.94 169 LEU B O 1
ATOM 3339 N N . GLN B 1 170 ? 12.594 -27.781 -13.953 1 91.19 170 GLN B N 1
ATOM 3340 C CA . GLN B 1 170 ? 14.016 -27.969 -13.688 1 91.19 170 GLN B CA 1
ATOM 3341 C C . GLN B 1 170 ? 14.531 -26.922 -12.711 1 91.19 170 GLN B C 1
ATOM 3343 O O . GLN B 1 170 ? 15.352 -27.219 -11.844 1 91.19 170 GLN B O 1
ATOM 3348 N N . ARG B 1 171 ? 14.008 -25.766 -12.867 1 88.31 171 ARG B N 1
ATOM 3349 C CA . ARG B 1 171 ? 14.422 -24.656 -12.016 1 88.31 171 ARG B CA 1
ATOM 3350 C C . ARG B 1 171 ? 13.695 -24.688 -10.68 1 88.31 171 ARG B C 1
ATOM 3352 O O . ARG B 1 171 ? 14.148 -24.078 -9.703 1 88.31 171 ARG B O 1
ATOM 3359 N N . ASN B 1 172 ? 12.562 -25.344 -10.672 1 89.75 172 ASN B N 1
ATOM 3360 C CA . ASN B 1 172 ? 11.711 -25.469 -9.484 1 89.75 172 ASN B CA 1
ATOM 3361 C C . ASN B 1 172 ? 11.414 -26.938 -9.164 1 89.75 172 ASN B C 1
ATOM 3363 O O . ASN B 1 172 ? 10.328 -27.422 -9.469 1 89.75 172 ASN B O 1
ATOM 3367 N N . PRO B 1 173 ? 12.258 -27.547 -8.469 1 89.38 173 PRO B N 1
ATOM 3368 C CA . PRO B 1 173 ? 12.094 -28.984 -8.258 1 89.38 173 PRO B CA 1
ATOM 3369 C C . PRO B 1 173 ? 10.836 -29.328 -7.469 1 89.38 173 PRO B C 1
ATOM 3371 O O . PRO B 1 173 ? 10.375 -28.531 -6.652 1 89.38 173 PRO B O 1
ATOM 3374 N N . LEU B 1 174 ? 10.391 -30.531 -7.684 1 94.56 174 LEU B N 1
ATOM 3375 C CA . LEU B 1 174 ? 9.18 -31.047 -7.043 1 94.56 174 LEU B CA 1
ATOM 3376 C C . LEU B 1 174 ? 9.453 -31.453 -5.602 1 94.56 174 LEU B C 1
ATOM 3378 O O . LEU B 1 174 ? 9.883 -32.562 -5.344 1 94.56 174 LEU B O 1
ATOM 3382 N N . ARG B 1 175 ? 9.203 -30.625 -4.715 1 94.81 175 ARG B N 1
ATOM 3383 C CA . ARG B 1 175 ? 9.414 -30.891 -3.295 1 94.81 175 ARG B CA 1
ATOM 3384 C C . ARG B 1 175 ? 8.195 -31.562 -2.676 1 94.81 175 ARG B C 1
ATOM 3386 O O . ARG B 1 175 ? 7.059 -31.188 -2.947 1 94.81 175 ARG B O 1
ATOM 3393 N N . THR B 1 176 ? 8.484 -32.531 -1.823 1 96.69 176 THR B N 1
ATOM 3394 C CA . THR B 1 176 ? 7.41 -33.156 -1.064 1 96.69 176 THR B CA 1
ATOM 3395 C C . THR B 1 176 ? 7.023 -32.312 0.138 1 96.69 176 THR B C 1
ATOM 3397 O O . THR B 1 176 ? 7.855 -32.031 1.005 1 96.69 176 THR B O 1
ATOM 3400 N N . LEU B 1 177 ? 5.773 -31.953 0.229 1 96.69 177 LEU B N 1
ATOM 3401 C CA . LEU B 1 177 ? 5.309 -31.125 1.336 1 96.69 177 LEU B CA 1
ATOM 3402 C C . LEU B 1 177 ? 4.441 -31.938 2.293 1 96.69 177 LEU B C 1
ATOM 3404 O O . LEU B 1 177 ? 4.445 -31.688 3.5 1 96.69 177 LEU B O 1
ATOM 3408 N N . THR B 1 178 ? 3.65 -32.812 1.771 1 97.38 178 THR B N 1
ATOM 3409 C CA . THR B 1 178 ? 2.801 -33.75 2.52 1 97.38 178 THR B CA 1
ATOM 3410 C C . THR B 1 178 ? 2.84 -35.125 1.903 1 97.38 178 THR B C 1
ATOM 3412 O O . THR B 1 178 ? 3.494 -35.344 0.88 1 97.38 178 THR B O 1
ATOM 3415 N N . ALA B 1 179 ? 2.115 -36.031 2.531 1 96.94 179 ALA B N 1
ATOM 3416 C CA . ALA B 1 179 ? 2.033 -37.406 2.023 1 96.94 179 ALA B CA 1
ATOM 3417 C C . ALA B 1 179 ? 1.276 -37.469 0.7 1 96.94 179 ALA B C 1
ATOM 3419 O O . ALA B 1 179 ? 1.371 -38.438 -0.041 1 96.94 179 ALA B O 1
ATOM 3420 N N . HIS B 1 180 ? 0.587 -36.406 0.363 1 97.31 180 HIS B N 1
ATOM 3421 C CA . HIS B 1 180 ? -0.278 -36.406 -0.812 1 97.31 180 HIS B CA 1
ATOM 3422 C C . HIS B 1 180 ? 0.318 -35.594 -1.941 1 97.31 180 HIS B C 1
ATOM 3424 O O . HIS B 1 180 ? -0.273 -35.469 -3.018 1 97.31 180 HIS B O 1
ATOM 3430 N N . THR B 1 181 ? 1.508 -35.062 -1.755 1 98 181 THR B N 1
ATOM 3431 C CA . THR B 1 181 ? 2.127 -34.219 -2.773 1 98 181 THR B CA 1
ATOM 3432 C C . THR B 1 181 ? 2.521 -35.062 -3.992 1 98 181 THR B C 1
ATOM 3434 O O . THR B 1 181 ? 3.168 -36.094 -3.859 1 98 181 THR B O 1
ATOM 3437 N N . THR B 1 182 ? 2.09 -34.625 -5.156 1 96.81 182 THR B N 1
ATOM 3438 C CA . THR B 1 182 ? 2.488 -35.281 -6.391 1 96.81 182 THR B CA 1
ATOM 3439 C C . THR B 1 182 ? 3.906 -34.875 -6.789 1 96.81 182 THR B C 1
ATOM 3441 O O . THR B 1 182 ? 4.148 -33.719 -7.176 1 96.81 182 THR B O 1
ATOM 3444 N N . VAL B 1 183 ? 4.84 -35.812 -6.688 1 96.12 183 VAL B N 1
ATOM 3445 C CA . VAL B 1 183 ? 6.227 -35.469 -6.996 1 96.12 183 VAL B CA 1
ATOM 3446 C C . VAL B 1 183 ? 6.723 -36.344 -8.148 1 96.12 183 VAL B C 1
ATOM 3448 O O . VAL B 1 183 ? 7.875 -36.25 -8.57 1 96.12 183 VAL B O 1
ATOM 3451 N N . ASP B 1 184 ? 5.871 -37.25 -8.57 1 96 184 ASP B N 1
ATOM 3452 C CA . ASP B 1 184 ? 6.164 -38.031 -9.766 1 96 184 ASP B CA 1
ATOM 3453 C C . ASP B 1 184 ? 5.848 -37.25 -11.031 1 96 184 ASP B C 1
ATOM 3455 O O . ASP B 1 184 ? 4.711 -36.812 -11.227 1 96 184 ASP B O 1
ATOM 3459 N N . ARG B 1 185 ? 6.777 -37.188 -11.883 1 95.94 185 ARG B N 1
ATOM 3460 C CA . ARG B 1 185 ? 6.664 -36.312 -13.055 1 95.94 185 ARG B CA 1
ATOM 3461 C C . ARG B 1 185 ? 5.555 -36.812 -13.984 1 95.94 185 ARG B C 1
ATOM 3463 O O . ARG B 1 185 ? 4.781 -36 -14.508 1 95.94 185 ARG B O 1
ATOM 3470 N N . ASP B 1 186 ? 5.5 -38.031 -14.227 1 96.12 186 ASP B N 1
ATOM 3471 C CA . ASP B 1 186 ? 4.477 -38.594 -15.117 1 96.12 186 ASP B CA 1
ATOM 3472 C C . ASP B 1 186 ? 3.078 -38.375 -14.547 1 96.12 186 ASP B C 1
ATOM 3474 O O . ASP B 1 186 ? 2.156 -38 -15.273 1 96.12 186 ASP B O 1
ATOM 3478 N N . ALA B 1 187 ? 2.967 -38.625 -13.242 1 97.19 187 ALA B N 1
ATOM 3479 C CA . ALA B 1 187 ? 1.688 -38.406 -12.578 1 97.19 187 ALA B CA 1
ATOM 3480 C C . ALA B 1 187 ? 1.29 -36.938 -12.641 1 97.19 187 ALA B C 1
ATOM 3482 O O . ALA B 1 187 ? 0.125 -36.594 -12.891 1 97.19 187 ALA B O 1
ATOM 3483 N N . LEU B 1 188 ? 2.248 -36.094 -12.43 1 97.69 188 LEU B N 1
ATOM 3484 C CA . LEU B 1 188 ? 1.994 -34.656 -12.508 1 97.69 188 LEU B CA 1
ATOM 3485 C C . LEU B 1 188 ? 1.566 -34.25 -13.914 1 97.69 188 LEU B C 1
ATOM 3487 O O . LEU B 1 188 ? 0.612 -33.469 -14.086 1 97.69 188 LEU B O 1
ATOM 3491 N N . ASP B 1 189 ? 2.242 -34.75 -14.914 1 97.19 189 ASP B N 1
ATOM 3492 C CA . ASP B 1 189 ? 1.919 -34.406 -16.297 1 97.19 189 ASP B CA 1
ATOM 3493 C C . ASP B 1 189 ? 0.492 -34.812 -16.641 1 97.19 189 ASP B C 1
ATOM 3495 O O . ASP B 1 189 ? -0.22 -34.094 -17.344 1 97.19 189 ASP B O 1
ATOM 3499 N N . GLN B 1 190 ? 0.14 -36 -16.203 1 97.44 190 GLN B N 1
ATOM 3500 C CA . GLN B 1 190 ? -1.225 -36.469 -16.438 1 97.44 190 GLN B CA 1
ATOM 3501 C C . GLN B 1 190 ? -2.238 -35.562 -15.766 1 97.44 190 GLN B C 1
ATOM 3503 O O . GLN B 1 190 ? -3.256 -35.188 -16.359 1 97.44 190 GLN B O 1
ATOM 3508 N N . GLU B 1 191 ? -1.928 -35.219 -14.539 1 97.69 191 GLU B N 1
ATOM 3509 C CA . GLU B 1 191 ? -2.791 -34.281 -13.805 1 97.69 191 GLU B CA 1
ATOM 3510 C C . GLU B 1 191 ? -2.914 -32.938 -14.523 1 97.69 191 GLU B C 1
ATOM 3512 O O . GLU B 1 191 ? -4.008 -32.406 -14.625 1 97.69 191 GLU B O 1
ATOM 3517 N N . LEU B 1 192 ? -1.839 -32.438 -15.008 1 98.19 192 LEU B N 1
ATOM 3518 C CA . LEU B 1 192 ? -1.819 -31.141 -15.664 1 98.19 192 LEU B CA 1
ATOM 3519 C C . LEU B 1 192 ? -2.6 -31.172 -16.969 1 98.19 192 LEU B C 1
ATOM 3521 O O . LEU B 1 192 ? -3.236 -30.188 -17.359 1 98.19 192 LEU B O 1
ATOM 3525 N N . THR B 1 193 ? -2.516 -32.281 -17.641 1 97.44 193 THR B N 1
ATOM 3526 C CA . THR B 1 193 ? -3.32 -32.469 -18.844 1 97.44 193 THR B CA 1
ATOM 3527 C C . THR B 1 193 ? -4.809 -32.375 -18.516 1 97.44 193 THR B C 1
ATOM 3529 O O . THR B 1 193 ? -5.578 -31.734 -19.234 1 97.44 193 THR B O 1
ATOM 3532 N N . ASP B 1 194 ? -5.164 -33.031 -17.469 1 97.56 194 ASP B N 1
ATOM 3533 C CA . ASP B 1 194 ? -6.551 -33 -17.016 1 97.56 194 ASP B CA 1
ATOM 3534 C C . ASP B 1 194 ? -6.965 -31.562 -16.656 1 97.56 194 ASP B C 1
ATOM 3536 O O . ASP B 1 194 ? -8.078 -31.141 -16.984 1 97.56 194 ASP B O 1
ATOM 3540 N N . VAL B 1 195 ? -6.129 -30.859 -15.969 1 98.12 195 VAL B N 1
ATOM 3541 C CA . VAL B 1 195 ? -6.395 -29.469 -15.578 1 98.12 195 VAL B CA 1
ATOM 3542 C C . VAL B 1 195 ? -6.605 -28.609 -16.828 1 98.12 195 VAL B C 1
ATOM 3544 O O . VAL B 1 195 ? -7.531 -27.797 -16.875 1 98.12 195 VAL B O 1
ATOM 3547 N N . ALA B 1 196 ? -5.734 -28.781 -17.797 1 96.94 196 ALA B N 1
ATOM 3548 C CA . ALA B 1 196 ? -5.836 -28.016 -19.047 1 96.94 196 ALA B CA 1
ATOM 3549 C C . ALA B 1 196 ? -7.152 -28.312 -19.75 1 96.94 196 ALA B C 1
ATOM 3551 O O . ALA B 1 196 ? -7.809 -27.406 -20.266 1 96.94 196 ALA B O 1
ATOM 3552 N N . ASN B 1 197 ? -7.562 -29.562 -19.766 1 96.62 197 ASN B N 1
ATOM 3553 C CA . ASN B 1 197 ? -8.758 -30 -20.484 1 96.62 197 ASN B CA 1
ATOM 3554 C C . ASN B 1 197 ? -10.031 -29.531 -19.766 1 96.62 197 ASN B C 1
ATOM 3556 O O . ASN B 1 197 ? -10.984 -29.094 -20.422 1 96.62 197 ASN B O 1
ATOM 3560 N N . ARG B 1 198 ? -10.031 -29.625 -18.453 1 96.75 198 ARG B N 1
ATOM 3561 C CA . ARG B 1 198 ? -11.227 -29.328 -17.672 1 96.75 198 ARG B CA 1
ATOM 3562 C C . ARG B 1 198 ? -11.297 -27.844 -17.328 1 96.75 198 ARG B C 1
ATOM 3564 O O . ARG B 1 198 ? -12.359 -27.328 -16.953 1 96.75 198 ARG B O 1
ATOM 3571 N N . GLY B 1 199 ? -10.148 -27.203 -17.297 1 97.06 199 GLY B N 1
ATOM 3572 C CA . GLY B 1 199 ? -10.102 -25.781 -16.969 1 97.06 199 GLY B CA 1
ATOM 3573 C C . GLY B 1 199 ? -10.234 -25.516 -15.477 1 97.06 199 GLY B C 1
ATOM 3574 O O . GLY B 1 199 ? -10.789 -24.5 -15.07 1 97.06 199 GLY B O 1
ATOM 3575 N N . ILE B 1 200 ? -9.93 -26.469 -14.672 1 98.25 200 ILE B N 1
ATOM 3576 C CA . ILE B 1 200 ? -9.977 -26.312 -13.219 1 98.25 200 ILE B CA 1
ATOM 3577 C C . ILE B 1 200 ? -8.938 -27.219 -12.57 1 98.25 200 ILE B C 1
ATOM 3579 O O . ILE B 1 200 ? -8.742 -28.359 -13.016 1 98.25 200 ILE B O 1
ATOM 3583 N N . ALA B 1 201 ? -8.305 -26.734 -11.539 1 98.62 201 ALA B N 1
ATOM 3584 C CA . ALA B 1 201 ? -7.355 -27.531 -10.742 1 98.62 201 ALA B CA 1
ATOM 3585 C C . ALA B 1 201 ? -7.891 -27.766 -9.336 1 98.62 201 ALA B C 1
ATOM 3587 O O . ALA B 1 201 ? -8.25 -26.812 -8.633 1 98.62 201 ALA B O 1
ATOM 3588 N N . TRP B 1 202 ? -7.941 -28.969 -8.969 1 98.06 202 TRP B N 1
ATOM 3589 C CA . TRP B 1 202 ? -8.25 -29.375 -7.602 1 98.06 202 TRP B CA 1
ATOM 3590 C C . TRP B 1 202 ? -6.996 -29.875 -6.887 1 98.06 202 TRP B C 1
ATOM 3592 O O . TRP B 1 202 ? -6.195 -30.609 -7.473 1 98.06 202 TRP B O 1
ATOM 3602 N N . GLU B 1 203 ? -6.734 -29.406 -5.785 1 97.62 203 GLU B N 1
ATOM 3603 C CA . GLU B 1 203 ? -5.629 -29.797 -4.918 1 97.62 203 GLU B CA 1
ATOM 3604 C C . GLU B 1 203 ? -6.137 -30.344 -3.584 1 97.62 203 GLU B C 1
ATOM 3606 O O . GLU B 1 203 ? -6.934 -29.688 -2.908 1 97.62 203 GLU B O 1
ATOM 3611 N N . ARG B 1 204 ? -5.773 -31.547 -3.244 1 96.94 204 ARG B N 1
ATOM 3612 C CA . ARG B 1 204 ? -6.238 -32.188 -2.018 1 96.94 204 ARG B CA 1
ATOM 3613 C C . ARG B 1 204 ? -5.062 -32.562 -1.12 1 96.94 204 ARG B C 1
ATOM 3615 O O . ARG B 1 204 ? -4.438 -33.594 -1.315 1 96.94 204 ARG B O 1
ATOM 3622 N N . GLU B 1 205 ? -4.871 -31.719 -0.179 1 97.56 205 GLU B N 1
ATOM 3623 C CA . GLU B 1 205 ? -3.914 -31.938 0.9 1 97.56 205 GLU B CA 1
ATOM 3624 C C . GLU B 1 205 ? -2.498 -32.094 0.357 1 97.56 205 GLU B C 1
ATOM 3626 O O . GLU B 1 205 ? -1.702 -32.875 0.897 1 97.56 205 GLU B O 1
ATOM 3631 N N . GLU B 1 206 ? -2.201 -31.547 -0.738 1 97.56 206 GLU B N 1
ATOM 3632 C CA . GLU B 1 206 ? -0.868 -31.609 -1.328 1 97.56 206 GLU B CA 1
ATOM 3633 C C . GLU B 1 206 ? 0.04 -30.531 -0.765 1 97.56 206 GLU B C 1
ATOM 3635 O O . GLU B 1 206 ? 1.207 -30.781 -0.461 1 97.56 206 GLU B O 1
ATOM 3640 N N . PHE B 1 207 ? -0.508 -29.297 -0.678 1 96.44 207 PHE B N 1
ATOM 3641 C CA . PHE B 1 207 ? 0.259 -28.141 -0.193 1 96.44 207 PHE B CA 1
ATOM 3642 C C . PHE B 1 207 ? 0.34 -28.156 1.328 1 96.44 207 PHE B C 1
ATOM 3644 O O . PHE B 1 207 ? 1.42 -28 1.898 1 96.44 207 PHE B O 1
ATOM 3651 N N . LEU B 1 208 ? -0.774 -28.281 1.954 1 96.25 208 LEU B N 1
ATOM 3652 C CA . LEU B 1 208 ? -0.921 -28.359 3.404 1 96.25 208 LEU B CA 1
ATOM 3653 C C . LEU B 1 208 ? -1.882 -29.469 3.795 1 96.25 208 LEU B C 1
ATOM 3655 O O . LEU B 1 208 ? -3 -29.547 3.281 1 96.25 208 LEU B O 1
ATOM 3659 N N . ALA B 1 209 ? -1.427 -30.328 4.785 1 96.25 209 ALA B N 1
ATOM 3660 C CA . ALA B 1 209 ? -2.303 -31.406 5.266 1 96.25 209 ALA B CA 1
ATOM 3661 C C . ALA B 1 209 ? -3.566 -30.828 5.902 1 96.25 209 ALA B C 1
ATOM 3663 O O . ALA B 1 209 ? -3.504 -29.844 6.641 1 96.25 209 ALA B O 1
ATOM 3664 N N . GLY B 1 210 ? -4.672 -31.359 5.566 1 96.12 210 GLY B N 1
ATOM 3665 C CA . GLY B 1 210 ? -5.926 -30.953 6.18 1 96.12 210 GLY B CA 1
ATOM 3666 C C . GLY B 1 210 ? -6.629 -29.844 5.418 1 96.12 210 GLY B C 1
ATOM 3667 O O . GLY B 1 210 ? -7.656 -29.328 5.863 1 96.12 210 GLY B O 1
ATOM 3668 N N . TRP B 1 211 ? -6.051 -29.531 4.18 1 96.94 211 TRP B N 1
ATOM 3669 C CA . TRP B 1 211 ? -6.664 -28.469 3.387 1 96.94 211 TRP B CA 1
ATOM 3670 C C . TRP B 1 211 ? -6.793 -28.891 1.927 1 96.94 211 TRP B C 1
ATOM 3672 O O . TRP B 1 211 ? -6 -29.703 1.434 1 96.94 211 TRP B O 1
ATOM 3682 N N . ALA B 1 212 ? -7.777 -28.422 1.354 1 97.75 212 ALA B N 1
ATOM 3683 C CA . ALA B 1 212 ? -7.977 -28.594 -0.083 1 97.75 212 ALA B CA 1
ATOM 3684 C C . ALA B 1 212 ? -8.188 -27.234 -0.77 1 97.75 212 ALA B C 1
ATOM 3686 O O . ALA B 1 212 ? -8.562 -26.266 -0.123 1 97.75 212 ALA B O 1
ATOM 3687 N N . CYS B 1 213 ? -7.895 -27.219 -2.074 1 98.25 213 CYS B N 1
ATOM 3688 C CA . CYS B 1 213 ? -8.039 -25.984 -2.85 1 98.25 213 CYS B CA 1
ATOM 3689 C C . CYS B 1 213 ? -8.57 -26.281 -4.246 1 98.25 213 CYS B C 1
ATOM 3691 O O . CYS B 1 213 ? -8.406 -27.391 -4.754 1 98.25 213 CYS B O 1
ATOM 3693 N N . ALA B 1 214 ? -9.203 -25.328 -4.789 1 98.62 214 ALA B N 1
ATOM 3694 C CA . ALA B 1 214 ? -9.625 -25.344 -6.184 1 98.62 214 ALA B CA 1
ATOM 3695 C C . ALA B 1 214 ? -9.32 -24.016 -6.863 1 98.62 214 ALA B C 1
ATOM 3697 O O . ALA B 1 214 ? -9.477 -22.953 -6.254 1 98.62 214 ALA B O 1
ATOM 3698 N N . ALA B 1 215 ? -8.906 -24.062 -8.102 1 98.75 215 ALA B N 1
ATOM 3699 C CA . ALA B 1 215 ? -8.555 -22.844 -8.82 1 98.75 215 ALA B CA 1
ATOM 3700 C C . ALA B 1 215 ? -8.938 -22.938 -10.289 1 98.75 215 ALA B C 1
ATOM 3702 O O . ALA B 1 215 ? -8.867 -24.016 -10.891 1 98.75 215 ALA B O 1
ATOM 3703 N N . VAL B 1 216 ? -9.336 -21.844 -10.852 1 98.56 216 VAL B N 1
ATOM 3704 C CA . VAL B 1 216 ? -9.633 -21.734 -12.281 1 98.56 216 VAL B CA 1
ATOM 3705 C C . VAL B 1 216 ? -8.82 -20.609 -12.898 1 98.56 216 VAL B C 1
ATOM 3707 O O . VAL B 1 216 ? -8.523 -19.609 -12.234 1 98.56 216 VAL B O 1
ATOM 3710 N N . PRO B 1 217 ? -8.469 -20.781 -14.172 1 98 217 PRO B N 1
ATOM 3711 C CA . PRO B 1 217 ? -7.684 -19.75 -14.836 1 98 217 PRO B CA 1
ATOM 3712 C C . PRO B 1 217 ? -8.516 -18.516 -15.211 1 98 217 PRO B C 1
ATOM 3714 O O . PRO B 1 217 ? -9.711 -18.656 -15.5 1 98 217 PRO B O 1
ATOM 3717 N N . LEU B 1 218 ? -7.867 -17.375 -15.055 1 96 218 LEU B N 1
ATOM 3718 C CA . LEU B 1 218 ? -8.32 -16.156 -15.711 1 96 218 LEU B CA 1
ATOM 3719 C C . LEU B 1 218 ? -7.699 -16.016 -17.094 1 96 218 LEU B C 1
ATOM 3721 O O . LEU B 1 218 ? -6.473 -16.031 -17.234 1 96 218 LEU B O 1
ATOM 3725 N N . ARG B 1 219 ? -8.539 -15.789 -18.078 1 93.06 219 ARG B N 1
ATOM 3726 C CA . ARG B 1 219 ? -7.98 -15.789 -19.422 1 93.06 219 ARG B CA 1
ATOM 3727 C C . ARG B 1 219 ? -8.375 -14.523 -20.172 1 93.06 219 ARG B C 1
ATOM 3729 O O . ARG B 1 219 ? -9.445 -13.961 -19.938 1 93.06 219 ARG B O 1
ATOM 3736 N N . ARG B 1 220 ? -7.488 -14.164 -21.078 1 88.06 220 ARG B N 1
ATOM 3737 C CA . ARG B 1 220 ? -7.77 -13.117 -22.062 1 88.06 220 ARG B CA 1
ATOM 3738 C C . ARG B 1 220 ? -8.688 -13.633 -23.156 1 88.06 220 ARG B C 1
ATOM 3740 O O . ARG B 1 220 ? -8.906 -14.836 -23.281 1 88.06 220 ARG B O 1
ATOM 3747 N N . PRO B 1 221 ? -9.125 -12.617 -23.938 1 83.44 221 PRO B N 1
ATOM 3748 C CA . PRO B 1 221 ? -9.93 -13.062 -25.078 1 83.44 221 PRO B CA 1
ATOM 3749 C C . PRO B 1 221 ? -9.148 -13.938 -26.047 1 83.44 221 PRO B C 1
ATOM 3751 O O . PRO B 1 221 ? -9.719 -14.812 -26.703 1 83.44 221 PRO B O 1
ATOM 3754 N N . ASP B 1 222 ? -7.836 -13.742 -26.141 1 84.75 222 ASP B N 1
ATOM 3755 C CA . ASP B 1 222 ? -6.988 -14.547 -27.016 1 84.75 222 ASP B CA 1
ATOM 3756 C C . ASP B 1 222 ? -6.562 -15.844 -26.328 1 84.75 222 ASP B C 1
ATOM 3758 O O . ASP B 1 222 ? -5.637 -16.516 -26.797 1 84.75 222 ASP B O 1
ATOM 3762 N N . ALA B 1 223 ? -7.141 -16.109 -25.188 1 86 223 ALA B N 1
ATOM 3763 C CA . ALA B 1 223 ? -6.977 -17.344 -24.438 1 86 223 ALA B CA 1
ATOM 3764 C C . ALA B 1 223 ? -5.695 -17.328 -23.609 1 86 223 ALA B C 1
ATOM 3766 O O . ALA B 1 223 ? -5.387 -18.281 -22.906 1 86 223 ALA B O 1
ATOM 3767 N N . GLY B 1 224 ? -4.996 -16.312 -23.703 1 91.19 224 GLY B N 1
ATOM 3768 C CA . GLY B 1 224 ? -3.801 -16.203 -22.891 1 91.19 224 GLY B CA 1
ATOM 3769 C C . GLY B 1 224 ? -4.102 -16.172 -21.391 1 91.19 224 GLY B C 1
ATOM 3770 O O . GLY B 1 224 ? -5.121 -15.617 -20.984 1 91.19 224 GLY B O 1
ATOM 3771 N N . LEU B 1 225 ? -3.207 -16.75 -20.656 1 93.62 225 LEU B N 1
ATOM 3772 C CA . LEU B 1 225 ? -3.385 -16.797 -19.203 1 93.62 225 LEU B CA 1
ATOM 3773 C C . LEU B 1 225 ? -3.117 -15.438 -18.578 1 93.62 225 LEU B C 1
ATOM 3775 O O . LEU B 1 225 ? -2.078 -14.828 -18.844 1 93.62 225 LEU B O 1
ATOM 3779 N N . LEU B 1 226 ? -4.016 -14.938 -17.75 1 93.12 226 LEU B N 1
ATOM 3780 C CA . LEU B 1 226 ? -3.893 -13.672 -17.016 1 93.12 226 LEU B CA 1
ATOM 3781 C C . LEU B 1 226 ? -3.631 -13.922 -15.539 1 93.12 226 LEU B C 1
ATOM 3783 O O . LEU B 1 226 ? -3.002 -13.102 -14.875 1 93.12 226 LEU B O 1
ATOM 3787 N N . GLY B 1 227 ? -4.18 -14.938 -15.055 1 96 227 GLY B N 1
ATOM 3788 C CA . GLY B 1 227 ? -4.133 -15.25 -13.641 1 96 227 GLY B CA 1
ATOM 3789 C C . GLY B 1 227 ? -5 -16.438 -13.266 1 96 227 GLY B C 1
ATOM 3790 O O . GLY B 1 227 ? -5.266 -17.312 -14.094 1 96 227 GLY B O 1
ATOM 3791 N N . ALA B 1 228 ? -5.359 -16.453 -11.961 1 97.94 228 ALA B N 1
ATOM 3792 C CA . ALA B 1 228 ? -6.211 -17.531 -11.445 1 97.94 228 ALA B CA 1
ATOM 3793 C C . ALA B 1 228 ? -6.992 -17.062 -10.219 1 97.94 228 ALA B C 1
ATOM 3795 O O . ALA B 1 228 ? -6.527 -16.203 -9.469 1 97.94 228 ALA B O 1
ATOM 3796 N N . VAL B 1 229 ? -8.148 -17.578 -10.07 1 98.31 229 VAL B N 1
ATOM 3797 C CA . VAL B 1 229 ? -8.938 -17.422 -8.852 1 98.31 229 VAL B CA 1
ATOM 3798 C C . VAL B 1 229 ? -9.062 -18.766 -8.141 1 98.31 229 VAL B C 1
ATOM 3800 O O . VAL B 1 229 ? -9.211 -19.797 -8.789 1 98.31 229 VAL B O 1
ATOM 3803 N N . ALA B 1 230 ? -9.031 -18.719 -6.828 1 98.44 230 ALA B N 1
ATOM 3804 C CA . ALA B 1 230 ? -9.008 -19.969 -6.082 1 98.44 230 ALA B CA 1
ATOM 3805 C C . ALA B 1 230 ? -9.781 -19.844 -4.773 1 98.44 230 ALA B C 1
ATOM 3807 O O . ALA B 1 230 ? -10.086 -18.734 -4.328 1 98.44 230 ALA B O 1
ATOM 3808 N N . VAL B 1 231 ? -10.078 -20.953 -4.176 1 98.44 231 VAL B N 1
ATOM 3809 C CA . VAL B 1 231 ? -10.648 -21.062 -2.834 1 98.44 231 VAL B CA 1
ATOM 3810 C C . VAL B 1 231 ? -9.961 -22.188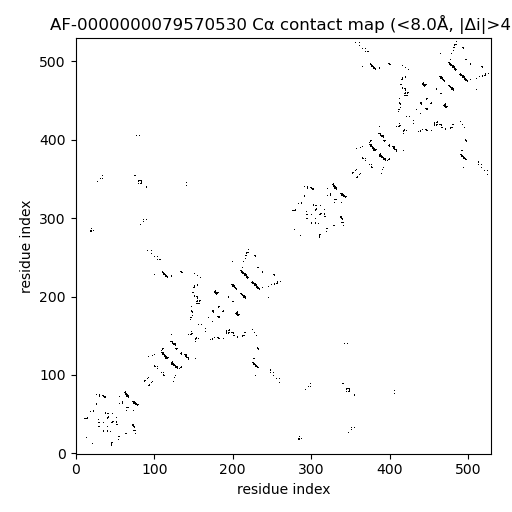 -2.064 1 98.44 231 VAL B C 1
ATOM 3812 O O . VAL B 1 231 ? -9.367 -23.078 -2.666 1 98.44 231 VAL B O 1
ATOM 3815 N N . SER B 1 232 ? -10.055 -22.078 -0.775 1 98.06 232 SER B N 1
ATOM 3816 C CA . SER B 1 232 ? -9.531 -23.141 0.085 1 98.06 232 SER B CA 1
ATOM 3817 C C . SER B 1 232 ? -10.477 -23.422 1.248 1 98.06 232 SER B C 1
ATOM 3819 O O . SER B 1 232 ? -11.203 -22.531 1.694 1 98.06 232 SER B O 1
ATOM 3821 N N . ALA B 1 233 ? -10.453 -24.641 1.702 1 97.62 233 ALA B N 1
ATOM 3822 C CA . ALA B 1 233 ? -11.195 -25.109 2.865 1 97.62 233 ALA B CA 1
ATOM 3823 C C . ALA B 1 233 ? -10.766 -26.516 3.258 1 97.62 233 ALA B C 1
ATOM 3825 O O . ALA B 1 233 ? -9.922 -27.125 2.594 1 97.62 233 ALA B O 1
ATOM 3826 N N . GLN B 1 234 ? -11.289 -26.875 4.348 1 96.88 234 GLN B N 1
ATOM 3827 C CA . GLN B 1 234 ? -11.102 -28.281 4.691 1 96.88 234 GLN B CA 1
ATOM 3828 C C . GLN B 1 234 ? -11.727 -29.188 3.631 1 96.88 234 GLN B C 1
ATOM 3830 O O . GLN B 1 234 ? -12.789 -28.891 3.086 1 96.88 234 GLN B O 1
ATOM 3835 N N . PRO B 1 235 ? -11.062 -30.328 3.402 1 96.5 235 PRO B N 1
ATOM 3836 C CA . PRO B 1 235 ? -11.539 -31.219 2.34 1 96.5 235 PRO B CA 1
ATOM 3837 C C . PRO B 1 235 ? -13 -31.625 2.516 1 96.5 235 PRO B C 1
ATOM 3839 O O . PRO B 1 235 ? -13.742 -31.703 1.535 1 96.5 235 PRO B O 1
ATOM 3842 N N . ASP B 1 236 ? -13.438 -31.828 3.695 1 95.5 236 ASP B N 1
ATOM 3843 C CA . ASP B 1 236 ? -14.797 -32.312 3.957 1 95.5 236 ASP B CA 1
ATOM 3844 C C . ASP B 1 236 ? -15.82 -31.203 3.658 1 95.5 236 ASP B C 1
ATOM 3846 O O . ASP B 1 236 ? -17 -31.5 3.438 1 95.5 236 ASP B O 1
ATOM 3850 N N . ARG B 1 237 ? -15.352 -30.031 3.625 1 94.88 237 ARG B N 1
ATOM 3851 C CA . ARG B 1 237 ? -16.25 -28.922 3.354 1 94.88 237 ARG B CA 1
ATOM 3852 C C . ARG B 1 237 ? -16.203 -28.531 1.878 1 94.88 237 ARG B C 1
ATOM 3854 O O . ARG B 1 237 ? -17.188 -28.031 1.338 1 94.88 237 ARG B O 1
ATOM 3861 N N . LEU B 1 238 ? -15.141 -28.781 1.238 1 96.56 238 LEU B N 1
ATOM 3862 C CA . LEU B 1 238 ? -14.922 -28.281 -0.114 1 96.56 238 LEU B CA 1
ATOM 3863 C C . LEU B 1 238 ? -15.281 -29.344 -1.151 1 96.56 238 LEU B C 1
ATOM 3865 O O . LEU B 1 238 ? -16.031 -29.062 -2.092 1 96.56 238 LEU B O 1
ATOM 3869 N N . VAL B 1 239 ? -14.914 -30.547 -0.984 1 93.62 239 VAL B N 1
ATOM 3870 C CA . VAL B 1 239 ? -14.914 -31.594 -2.014 1 93.62 239 VAL B CA 1
ATOM 3871 C C . VAL B 1 239 ? -16.344 -32.031 -2.312 1 93.62 239 VAL B C 1
ATOM 3873 O O . VAL B 1 239 ? -16.719 -32.219 -3.473 1 93.62 239 VAL B O 1
ATOM 3876 N N . PRO B 1 240 ? -17.188 -32.125 -1.276 1 96.12 240 PRO B N 1
ATOM 3877 C CA . PRO B 1 240 ? -18.562 -32.531 -1.568 1 96.12 240 PRO B CA 1
ATOM 3878 C C . PRO B 1 240 ? -19.344 -31.484 -2.363 1 96.12 240 PRO B C 1
ATOM 3880 O O . PRO B 1 240 ? -20.391 -31.781 -2.938 1 96.12 240 PRO B O 1
ATOM 3883 N N . ARG B 1 241 ? -18.812 -30.281 -2.453 1 96.94 241 ARG B N 1
ATOM 3884 C CA . ARG B 1 241 ? -19.5 -29.172 -3.111 1 96.94 241 ARG B CA 1
ATOM 3885 C C . ARG B 1 241 ? -18.844 -28.844 -4.441 1 96.94 241 ARG B C 1
ATOM 3887 O O . ARG B 1 241 ? -18.938 -27.703 -4.918 1 96.94 241 ARG B O 1
ATOM 3894 N N . GLN B 1 242 ? -18.25 -29.781 -5.066 1 96.62 242 GLN B N 1
ATOM 3895 C CA . GLN B 1 242 ? -17.391 -29.578 -6.23 1 96.62 242 GLN B CA 1
ATOM 3896 C C . GLN B 1 242 ? -18.156 -28.859 -7.344 1 96.62 242 GLN B C 1
ATOM 3898 O O . GLN B 1 242 ? -17.672 -27.844 -7.875 1 96.62 242 GLN B O 1
ATOM 3903 N N . PRO B 1 243 ? -19.391 -29.312 -7.688 1 96.69 243 PRO B N 1
ATOM 3904 C CA . PRO B 1 243 ? -20.094 -28.641 -8.789 1 96.69 243 PRO B CA 1
ATOM 3905 C C . PRO B 1 243 ? -20.391 -27.172 -8.484 1 96.69 243 PRO B C 1
ATOM 3907 O O . PRO B 1 243 ? -20.234 -26.312 -9.352 1 96.69 243 PRO B O 1
ATOM 3910 N N . GLN B 1 244 ? -20.781 -26.938 -7.301 1 97.5 244 GLN B N 1
ATOM 3911 C CA . GLN B 1 244 ? -21.109 -25.562 -6.891 1 97.5 244 GLN B CA 1
ATOM 3912 C C . GLN B 1 244 ? -19.859 -24.688 -6.871 1 97.5 244 GLN B C 1
ATOM 3914 O O . GLN B 1 244 ? -19.891 -23.547 -7.34 1 97.5 244 GLN B O 1
ATOM 3919 N N . ILE B 1 245 ? -18.844 -25.219 -6.309 1 97.94 245 ILE B N 1
ATOM 3920 C CA . ILE B 1 245 ? -17.578 -24.484 -6.188 1 97.94 245 ILE B CA 1
ATOM 3921 C C . ILE B 1 245 ? -17.047 -24.156 -7.578 1 97.94 245 ILE B C 1
ATOM 3923 O O . ILE B 1 245 ? -16.656 -23.016 -7.84 1 97.94 245 ILE B O 1
ATOM 3927 N N . GLU B 1 246 ? -17.062 -25.109 -8.445 1 97.94 246 GLU B N 1
ATOM 3928 C CA . GLU B 1 246 ? -16.562 -24.906 -9.805 1 97.94 246 GLU B CA 1
ATOM 3929 C C . GLU B 1 246 ? -17.359 -23.828 -10.539 1 97.94 246 GLU B C 1
ATOM 3931 O O . GLU B 1 246 ? -16.781 -22.969 -11.203 1 97.94 246 GLU B O 1
ATOM 3936 N N . ALA B 1 247 ? -18.672 -23.891 -10.391 1 98.12 247 ALA B N 1
ATOM 3937 C CA . ALA B 1 247 ? -19.531 -22.922 -11.047 1 98.12 247 ALA B CA 1
ATOM 3938 C C . ALA B 1 247 ? -19.234 -21.5 -10.547 1 98.12 247 ALA B C 1
ATOM 3940 O O . ALA B 1 247 ? -19.141 -20.562 -11.344 1 98.12 247 ALA B O 1
ATOM 3941 N N . ARG B 1 248 ? -19.078 -21.391 -9.227 1 98.19 248 ARG B N 1
ATOM 3942 C CA . ARG B 1 248 ? -18.828 -20.078 -8.641 1 98.19 248 ARG B CA 1
ATOM 3943 C C . ARG B 1 248 ? -17.453 -19.547 -9.039 1 98.19 248 ARG B C 1
ATOM 3945 O O . ARG B 1 248 ? -17.297 -18.359 -9.352 1 98.19 248 ARG B O 1
ATOM 3952 N N . LEU B 1 249 ? -16.484 -20.391 -9.039 1 98.5 249 LEU B N 1
ATOM 3953 C CA . LEU B 1 249 ? -15.133 -20.016 -9.461 1 98.5 249 LEU B CA 1
ATOM 3954 C C . LEU B 1 249 ? -15.133 -19.516 -10.898 1 98.5 249 LEU B C 1
ATOM 3956 O O . LEU B 1 249 ? -14.562 -18.453 -11.195 1 98.5 249 LEU B O 1
ATOM 3960 N N . ARG B 1 250 ? -15.766 -20.219 -11.773 1 97.81 250 ARG B N 1
ATOM 3961 C CA . ARG B 1 250 ? -15.797 -19.859 -13.188 1 97.81 250 ARG B CA 1
ATOM 3962 C C . ARG B 1 250 ? -16.531 -18.547 -13.398 1 97.81 250 ARG B C 1
ATOM 3964 O O . ARG B 1 250 ? -16.125 -17.719 -14.219 1 97.81 250 ARG B O 1
ATOM 3971 N N . GLN B 1 251 ? -17.594 -18.406 -12.68 1 97.69 251 GLN B N 1
ATOM 3972 C CA . GLN B 1 251 ? -18.359 -17.172 -12.766 1 97.69 251 GLN B CA 1
ATOM 3973 C C . GLN B 1 251 ? -17.516 -15.961 -12.352 1 97.69 251 GLN B C 1
ATOM 3975 O O . GLN B 1 251 ? -17.469 -14.961 -13.062 1 97.69 251 GLN B O 1
ATOM 3980 N N . VAL B 1 252 ? -16.891 -16.078 -11.258 1 97.5 252 VAL B N 1
ATOM 3981 C CA . VAL B 1 252 ? -16.078 -14.992 -10.727 1 97.5 252 VAL B CA 1
ATOM 3982 C C . VAL B 1 252 ? -14.875 -14.75 -11.633 1 97.5 252 VAL B C 1
ATOM 3984 O O . VAL B 1 252 ? -14.516 -13.602 -11.906 1 97.5 252 VAL B O 1
ATOM 3987 N N . ALA B 1 253 ? -14.266 -15.812 -12.102 1 96.75 253 ALA B N 1
ATOM 3988 C CA . ALA B 1 253 ? -13.133 -15.695 -13.016 1 96.75 253 ALA B CA 1
ATOM 3989 C C . ALA B 1 253 ? -13.516 -14.906 -14.266 1 96.75 253 ALA B C 1
ATOM 3991 O O . ALA B 1 253 ? -12.758 -14.047 -14.719 1 96.75 253 ALA B O 1
ATOM 3992 N N . SER B 1 254 ? -14.688 -15.195 -14.797 1 95.19 254 SER B N 1
ATOM 3993 C CA . SER B 1 254 ? -15.164 -14.508 -15.992 1 95.19 254 SER B CA 1
ATOM 3994 C C . SER B 1 254 ? -15.367 -13.016 -15.727 1 95.19 254 SER B C 1
ATOM 3996 O O . SER B 1 254 ? -14.984 -12.18 -16.547 1 95.19 254 SER B O 1
ATOM 3998 N N . ARG B 1 255 ? -15.906 -12.695 -14.617 1 95.75 255 ARG B N 1
ATOM 3999 C CA . ARG B 1 255 ? -16.156 -11.305 -14.25 1 95.75 255 ARG B CA 1
ATOM 4000 C C . ARG B 1 255 ? -14.852 -10.555 -14.031 1 95.75 255 ARG B C 1
ATOM 4002 O O . ARG B 1 255 ? -14.703 -9.414 -14.484 1 95.75 255 ARG B O 1
ATOM 4009 N N . ILE B 1 256 ? -13.945 -11.172 -13.359 1 95.75 256 ILE B N 1
ATOM 4010 C CA . ILE B 1 256 ? -12.664 -10.523 -13.078 1 95.75 256 ILE B CA 1
ATOM 4011 C C . ILE B 1 256 ? -11.891 -10.32 -14.375 1 95.75 256 ILE B C 1
ATOM 4013 O O . ILE B 1 256 ? -11.273 -9.273 -14.586 1 95.75 256 ILE B O 1
ATOM 4017 N N . ALA B 1 257 ? -11.875 -11.312 -15.227 1 93.56 257 ALA B N 1
ATOM 4018 C CA . ALA B 1 257 ? -11.195 -11.195 -16.516 1 93.56 257 ALA B CA 1
ATOM 4019 C C . ALA B 1 257 ? -11.719 -10.008 -17.312 1 93.56 257 ALA B C 1
ATOM 4021 O O . ALA B 1 257 ? -10.945 -9.273 -17.938 1 93.56 257 ALA B O 1
ATOM 4022 N N . ALA B 1 258 ? -13 -9.781 -17.266 1 91.31 258 ALA B N 1
ATOM 4023 C CA . ALA B 1 258 ? -13.625 -8.664 -17.969 1 91.31 258 ALA B CA 1
ATOM 4024 C C . ALA B 1 258 ? -13.172 -7.328 -17.375 1 91.31 258 ALA B C 1
ATOM 4026 O O . ALA B 1 258 ? -12.938 -6.363 -18.109 1 91.31 258 ALA B O 1
ATOM 4027 N N . LEU B 1 259 ? -13.039 -7.301 -16.078 1 90 259 LEU B N 1
ATOM 4028 C CA . LEU B 1 259 ? -12.633 -6.086 -15.375 1 90 259 LEU B CA 1
ATOM 4029 C C . LEU B 1 259 ? -11.164 -5.777 -15.633 1 90 259 LEU B C 1
ATOM 4031 O O . LEU B 1 259 ? -10.773 -4.609 -15.688 1 90 259 LEU B O 1
ATOM 4035 N N . LEU B 1 260 ? -10.375 -6.758 -15.711 1 85.38 260 LEU B N 1
ATOM 4036 C CA . LEU B 1 260 ? -8.945 -6.578 -15.93 1 85.38 260 LEU B CA 1
ATOM 4037 C C . LEU B 1 260 ? -8.672 -6.117 -17.359 1 85.38 260 LEU B C 1
ATOM 4039 O O . LEU B 1 260 ? -7.68 -5.426 -17.609 1 85.38 260 LEU B O 1
ATOM 4043 N N . ARG B 1 261 ? -9.445 -6.523 -18.328 1 73.44 261 ARG B N 1
ATOM 4044 C CA . ARG B 1 261 ? -9.32 -6.098 -19.719 1 73.44 261 ARG B CA 1
ATOM 4045 C C . ARG B 1 261 ? -9.633 -4.609 -19.875 1 73.44 261 ARG B C 1
ATOM 4047 O O . ARG B 1 261 ? -9.047 -3.932 -20.719 1 73.44 261 ARG B O 1
ATOM 4054 N N . GLY B 1 262 ? -10.633 -4.121 -19.188 1 57.97 262 GLY B N 1
ATOM 4055 C CA . GLY B 1 262 ? -10.992 -2.713 -19.25 1 57.97 262 GLY B CA 1
ATOM 4056 C C . GLY B 1 262 ? -9.914 -1.793 -18.703 1 57.97 262 GLY B C 1
ATOM 4057 O O . GLY B 1 262 ? -9.859 -0.617 -19.078 1 57.97 262 GLY B O 1
ATOM 4058 N N . VAL B 1 263 ? -9.125 -2.164 -17.859 1 51.06 263 VAL B N 1
ATOM 4059 C CA . VAL B 1 263 ? -8.086 -1.318 -17.281 1 51.06 263 VAL B CA 1
ATOM 4060 C C . VAL B 1 263 ? -6.887 -1.262 -18.234 1 51.06 263 VAL B C 1
ATOM 4062 O O . VAL B 1 263 ? -6.145 -0.278 -18.25 1 51.06 263 VAL B O 1
ATOM 4065 N N . THR B 1 264 ? -6.449 -2.266 -18.953 1 44.53 264 THR B N 1
ATOM 4066 C CA . THR B 1 264 ? -5.309 -2.293 -19.859 1 44.53 264 THR B CA 1
ATOM 4067 C C . THR B 1 264 ? -5.625 -1.537 -21.156 1 44.53 264 THR B C 1
ATOM 4069 O O . THR B 1 264 ? -4.738 -1.316 -21.984 1 44.53 264 THR B O 1
ATOM 4072 N N . ARG B 1 265 ? -6.91 -1.104 -21.375 1 35.09 265 ARG B N 1
ATOM 4073 C CA . ARG B 1 265 ? -7.121 -0.31 -22.594 1 35.09 265 ARG B CA 1
ATOM 4074 C C . ARG B 1 265 ? -6.914 1.176 -22.312 1 35.09 265 ARG B C 1
ATOM 4076 O O . ARG B 1 265 ? -7.363 1.688 -21.281 1 35.09 265 ARG B O 1
#

Nearest PDB structures (foldseek):
  2ia2-assembly3_D  TM=8.101E-01  e=3.767E-19  Rhodococcus jostii RHA1
  8ejv-assembly1_B  TM=7.057E-01  e=1.360E-19  Pseudomonas putida KT2440
  2ia2-assembly1_A  TM=6.383E-01  e=5.210E-20  Rhodococcus jostii RHA1
  2ia2-assembly3_B  TM=6.358E-01  e=2.068E-19  Rhodococcus jostii RHA1
  5tjj-assembly1_B  TM=7.399E-01  e=1.219E-17  Alicyclobacillus acidocaldarius subsp. acidocaldarius DSM 446